Protein AF-A0A7C3MZF1-F1 (afdb_monomer_lite)

Sequence (512 aa):
MEVDPKRCVSCGHCEENCPVGAITLKEEGRKKRPSFSDRCVFCNLCSNICPTHAISAFTQTVEGTVRCEACPVACQIQEGFYGACQRYVNRGGVLQTPTPLRFPDRETLEAMKRRAILSVPLVTGVGAGNTYPDFVPAPVQVREEVEGVDVVTVVTETPLTYSSILLKIDTDQPIGKEGAPVIWKKKQVGHVTTEQYGSKMISLGGINLMKTDANVLLTRLMVRIANKERFFVEVEGGAKLELQVGETPIINGVPAGRMKVACGAAIMGIFGGELKGLADEIIILDSDITGLFSEGHVGRFLGLRPTGIRPPGRFASPGRYFGTPGEGWGGTTVKDPLEAIAQYDRQKIWPGMRVLVLEVTGQQAAMLEADEKGDFHRIPTPKEAEAMRELIASNSEPALTSALYMGGCGGSARAGTTRNPIKLTRAVQRGEIQLTVGGVPAYVLPGGGINFMVDVGKMRWRSFTWVPVPAVVAPIEYTMEHSTFVEMGGHRQALRQLKDLKAQEEAKWKGR

Radius of gyration: 29.68 Å; chains: 1; bounding box: 81×60×81 Å

Structure (mmCIF, N/CA/C/O backbone):
data_AF-A0A7C3MZF1-F1
#
_entry.id   AF-A0A7C3MZF1-F1
#
loop_
_atom_site.group_PDB
_atom_site.id
_atom_site.type_symbol
_atom_site.label_atom_id
_atom_site.label_alt_id
_atom_site.label_comp_id
_atom_site.label_asym_id
_atom_site.label_entity_id
_atom_site.label_seq_id
_atom_site.pdbx_PDB_ins_code
_atom_site.Cartn_x
_atom_site.Cartn_y
_atom_site.Cartn_z
_atom_site.occupancy
_atom_site.B_iso_or_equiv
_atom_site.auth_seq_id
_atom_site.auth_comp_id
_atom_site.auth_asym_id
_atom_site.auth_atom_id
_atom_site.pdbx_PDB_model_num
ATOM 1 N N . MET A 1 1 ? 27.782 -20.381 -20.518 1.00 88.31 1 MET A N 1
ATOM 2 C CA . MET A 1 1 ? 28.040 -18.980 -20.111 1.00 88.31 1 MET A CA 1
ATOM 3 C C . MET A 1 1 ? 29.504 -18.679 -20.377 1.00 88.31 1 MET A C 1
ATOM 5 O O . MET A 1 1 ? 30.318 -19.556 -20.119 1.00 88.31 1 MET A O 1
ATOM 9 N N . GLU A 1 2 ? 29.833 -17.493 -20.885 1.00 91.06 2 GLU A N 1
ATOM 10 C CA . GLU A 1 2 ? 31.220 -17.067 -21.134 1.00 91.06 2 GLU A CA 1
ATOM 11 C C . GLU A 1 2 ? 31.679 -16.091 -20.040 1.00 91.06 2 GLU A C 1
ATOM 13 O O . GLU A 1 2 ? 30.883 -15.272 -19.570 1.00 91.06 2 GLU A O 1
ATOM 18 N N . VAL A 1 3 ? 32.942 -16.200 -19.615 1.00 93.69 3 VAL A N 1
ATOM 19 C CA . VAL A 1 3 ? 33.526 -15.405 -18.525 1.00 93.69 3 VAL A CA 1
ATOM 20 C C . VAL A 1 3 ? 34.804 -14.733 -19.014 1.00 93.69 3 VAL A C 1
ATOM 22 O O . VAL A 1 3 ? 35.728 -15.420 -19.435 1.00 93.69 3 VAL A O 1
ATOM 25 N N . ASP A 1 4 ? 34.894 -13.409 -18.890 1.00 94.62 4 ASP A N 1
ATOM 26 C CA . ASP A 1 4 ? 36.127 -12.651 -19.101 1.00 94.62 4 ASP A CA 1
ATOM 27 C C . ASP A 1 4 ? 37.023 -12.759 -17.846 1.00 94.62 4 ASP A C 1
ATOM 29 O O . ASP A 1 4 ? 36.729 -12.160 -16.795 1.00 94.62 4 ASP A O 1
ATOM 33 N N . PRO A 1 5 ? 38.153 -13.488 -17.921 1.00 90.06 5 PRO A N 1
ATOM 34 C CA . PRO A 1 5 ? 39.022 -13.707 -16.773 1.00 90.06 5 PRO A CA 1
ATOM 35 C C . PRO A 1 5 ? 39.748 -12.434 -16.322 1.00 90.06 5 PRO A C 1
ATOM 37 O O . PRO A 1 5 ? 40.196 -12.382 -15.170 1.00 90.06 5 PRO A O 1
ATOM 40 N N . LYS A 1 6 ? 39.867 -11.409 -17.179 1.00 92.50 6 LYS A N 1
ATOM 41 C CA . LYS A 1 6 ? 40.513 -10.131 -16.845 1.00 92.50 6 LYS A CA 1
ATOM 42 C C . LYS A 1 6 ? 39.594 -9.253 -16.001 1.00 92.50 6 LYS A C 1
ATOM 44 O O . LYS A 1 6 ? 40.069 -8.605 -15.071 1.00 92.50 6 LYS A O 1
ATOM 49 N N . ARG A 1 7 ? 38.286 -9.276 -16.277 1.00 94.62 7 ARG A N 1
ATOM 50 C CA . ARG A 1 7 ? 37.269 -8.520 -15.521 1.00 94.62 7 ARG A CA 1
ATOM 51 C C . ARG A 1 7 ? 36.817 -9.226 -14.247 1.00 94.62 7 ARG A C 1
ATOM 53 O O . ARG A 1 7 ? 36.337 -8.576 -13.319 1.00 94.62 7 ARG A O 1
ATOM 60 N N . CYS A 1 8 ? 36.946 -10.550 -14.171 1.00 95.62 8 CYS A N 1
ATOM 61 C CA . CYS A 1 8 ? 36.514 -11.302 -12.997 1.00 95.62 8 CYS A CA 1
ATOM 62 C C . CYS A 1 8 ? 37.422 -11.047 -11.774 1.00 95.62 8 CYS A C 1
ATOM 64 O O . CYS A 1 8 ? 38.614 -11.384 -11.762 1.00 95.62 8 CYS A O 1
ATOM 66 N N . VAL A 1 9 ? 36.822 -10.517 -10.705 1.00 95.50 9 VAL A N 1
ATOM 67 C CA . VAL A 1 9 ? 37.489 -10.210 -9.424 1.00 95.50 9 VAL A CA 1
ATOM 68 C C . VAL A 1 9 ? 37.289 -11.283 -8.344 1.00 95.50 9 VAL A C 1
ATOM 70 O O . VAL A 1 9 ? 37.701 -11.085 -7.210 1.00 95.50 9 VAL A O 1
ATOM 73 N N . SER A 1 10 ? 36.703 -12.436 -8.687 1.00 95.69 10 SER A N 1
ATOM 74 C CA . SER A 1 10 ? 36.496 -13.570 -7.763 1.00 95.69 10 SER A CA 1
ATOM 75 C C . SER A 1 10 ? 35.601 -13.261 -6.544 1.00 95.69 10 SER A C 1
ATOM 77 O O . SER A 1 10 ? 35.795 -13.845 -5.485 1.00 95.69 10 SER A O 1
ATOM 79 N N . CYS A 1 11 ? 34.624 -12.356 -6.673 1.00 95.81 11 CYS A N 1
ATOM 80 C CA . CYS A 1 11 ? 33.793 -11.892 -5.551 1.00 95.81 11 CYS A CA 1
ATOM 81 C C . CYS A 1 11 ? 32.718 -12.879 -5.057 1.00 95.81 11 CYS A C 1
ATOM 83 O O . CYS A 1 11 ? 32.158 -12.658 -3.994 1.00 95.81 11 CYS A O 1
ATOM 85 N N . GLY A 1 12 ? 32.384 -13.930 -5.815 1.00 95.62 12 GLY A N 1
ATOM 86 C CA . GLY A 1 12 ? 31.395 -14.939 -5.396 1.00 95.62 12 GLY A CA 1
ATOM 87 C C . GLY A 1 12 ? 29.920 -14.593 -5.625 1.00 95.62 12 GLY A C 1
ATOM 88 O O . GLY A 1 12 ? 29.103 -15.505 -5.601 1.00 95.62 12 GLY A O 1
ATOM 89 N N . HIS A 1 13 ? 29.563 -13.352 -5.982 1.00 96.44 13 HIS A N 1
ATOM 90 C CA . HIS A 1 13 ? 28.151 -12.965 -6.178 1.00 96.44 13 HIS A CA 1
ATOM 91 C C . HIS A 1 13 ? 27.378 -13.876 -7.145 1.00 96.44 13 HIS A C 1
ATOM 93 O O . HIS A 1 13 ? 26.213 -14.181 -6.912 1.00 96.44 13 HIS A O 1
ATOM 99 N N . CYS A 1 14 ? 28.012 -14.327 -8.231 1.00 96.81 14 CYS A N 1
ATOM 100 C CA . CYS A 1 14 ? 27.375 -15.227 -9.194 1.00 96.81 14 CYS A CA 1
ATOM 101 C C . CYS A 1 14 ? 27.054 -16.618 -8.623 1.00 96.81 14 CYS A C 1
ATOM 103 O O . CYS A 1 14 ? 26.023 -17.176 -8.983 1.00 96.81 14 CYS A O 1
ATOM 105 N N . GLU A 1 15 ? 27.901 -17.157 -7.747 1.00 97.56 15 GLU A N 1
ATOM 106 C CA . GLU A 1 15 ? 27.692 -18.439 -7.064 1.00 97.56 15 GLU A CA 1
ATOM 107 C C . GLU A 1 15 ? 26.587 -18.305 -6.012 1.00 97.56 15 GLU A C 1
ATOM 109 O O . GLU A 1 15 ? 25.596 -19.028 -6.073 1.00 97.56 15 GLU A O 1
ATOM 114 N N . GLU A 1 16 ? 26.709 -17.308 -5.132 1.00 97.25 16 GLU A N 1
ATOM 115 C CA . GLU A 1 16 ? 25.768 -17.024 -4.041 1.00 97.25 16 GLU A CA 1
ATOM 116 C C . GLU A 1 16 ? 24.328 -16.811 -4.531 1.00 97.25 16 GLU A C 1
ATOM 118 O O . GLU A 1 16 ? 23.377 -17.298 -3.927 1.00 97.25 16 GLU A O 1
ATOM 123 N N . ASN A 1 17 ? 24.160 -16.107 -5.652 1.00 96.69 17 ASN A N 1
ATOM 124 C CA . ASN A 1 17 ? 22.842 -15.735 -6.165 1.00 96.69 17 ASN A CA 1
ATOM 125 C C . ASN A 1 17 ? 22.309 -16.705 -7.230 1.00 96.69 17 ASN A C 1
ATOM 127 O O . ASN A 1 17 ? 21.288 -16.417 -7.855 1.00 96.69 17 ASN A O 1
ATOM 131 N N . CYS A 1 18 ? 22.981 -17.830 -7.505 1.00 96.81 18 CYS A N 1
ATOM 132 C CA . CYS A 1 18 ? 22.503 -18.774 -8.511 1.00 96.81 18 CYS A CA 1
ATOM 133 C C . CYS A 1 18 ? 21.250 -19.517 -8.006 1.00 96.81 18 CYS A C 1
ATOM 135 O O . CYS A 1 18 ? 21.363 -20.382 -7.139 1.00 96.81 18 CYS A O 1
ATOM 137 N N . PRO A 1 19 ? 20.056 -19.288 -8.583 1.00 95.88 19 PRO A N 1
ATOM 138 C CA . PRO A 1 19 ? 18.803 -19.782 -8.004 1.00 95.88 19 PRO A CA 1
ATOM 139 C C . PRO A 1 19 ? 18.610 -21.299 -8.147 1.00 95.88 19 PRO A C 1
ATOM 141 O O . PRO A 1 19 ? 17.735 -21.886 -7.513 1.00 95.88 19 PRO A O 1
ATOM 144 N N . VAL A 1 20 ? 19.412 -21.920 -9.013 1.00 95.88 20 VAL A N 1
ATOM 145 C CA . VAL A 1 20 ? 19.412 -23.357 -9.316 1.00 95.88 20 VAL A CA 1
ATOM 146 C C . VAL A 1 20 ? 20.709 -24.039 -8.861 1.00 95.88 20 VAL A C 1
ATOM 148 O O . VAL A 1 20 ? 20.932 -25.208 -9.171 1.00 95.88 20 VAL A O 1
ATOM 151 N N . GLY A 1 21 ? 21.586 -23.314 -8.151 1.00 95.50 21 GLY A N 1
ATOM 152 C CA . GLY A 1 21 ? 22.860 -23.847 -7.658 1.00 95.50 21 GLY A CA 1
ATOM 153 C C . GLY A 1 21 ? 23.770 -24.383 -8.768 1.00 95.50 21 GLY A C 1
ATOM 154 O O . GLY A 1 21 ? 24.436 -25.397 -8.587 1.00 95.50 21 GLY A O 1
ATOM 155 N N . ALA A 1 22 ? 23.752 -23.749 -9.943 1.00 96.38 22 ALA A N 1
ATOM 156 C CA . ALA A 1 22 ? 24.490 -24.194 -11.124 1.00 96.38 22 ALA A CA 1
ATOM 157 C C . ALA A 1 22 ? 25.911 -23.625 -11.231 1.00 96.38 22 ALA A C 1
ATOM 159 O O . ALA A 1 22 ? 26.591 -23.881 -12.219 1.00 96.38 22 ALA A O 1
ATOM 160 N N . ILE A 1 23 ? 26.348 -22.797 -10.282 1.00 97.31 23 ILE A N 1
ATOM 161 C CA . ILE A 1 23 ? 27.631 -22.093 -10.350 1.00 97.31 23 ILE A CA 1
ATOM 162 C C . ILE A 1 23 ? 28.481 -22.521 -9.160 1.00 97.31 23 ILE A C 1
ATOM 164 O O . ILE A 1 23 ? 27.990 -22.544 -8.037 1.00 97.31 23 ILE A O 1
ATOM 168 N N . THR A 1 24 ? 29.751 -22.836 -9.411 1.00 96.88 24 THR A N 1
ATOM 169 C CA . THR A 1 24 ? 30.749 -23.086 -8.366 1.00 96.88 24 THR A CA 1
ATOM 170 C C . THR A 1 24 ? 32.049 -22.361 -8.685 1.00 96.88 24 THR A C 1
ATOM 172 O O . THR A 1 24 ? 32.509 -22.394 -9.828 1.00 96.88 24 THR A O 1
ATOM 175 N N . LEU A 1 25 ? 32.676 -21.722 -7.699 1.00 95.94 25 LEU A N 1
ATOM 176 C CA . LEU A 1 25 ? 33.988 -21.096 -7.865 1.00 95.94 25 LEU A CA 1
ATOM 177 C C . LEU A 1 25 ? 35.124 -22.134 -7.809 1.00 95.94 25 LEU A C 1
ATOM 179 O O . LEU A 1 25 ? 35.462 -22.644 -6.742 1.00 95.94 25 LEU A O 1
ATOM 183 N N . LYS A 1 26 ? 35.761 -22.409 -8.953 1.00 93.75 26 LYS A N 1
ATOM 184 C CA . LYS A 1 26 ? 36.919 -23.315 -9.066 1.00 93.75 26 LYS A CA 1
ATOM 185 C C . LYS A 1 26 ? 38.234 -22.549 -9.129 1.00 93.75 26 LYS A C 1
ATOM 187 O O . LYS A 1 26 ? 38.267 -21.402 -9.570 1.00 93.75 26 LYS A O 1
ATOM 192 N N . GLU A 1 27 ? 39.315 -23.169 -8.671 1.00 92.31 27 GLU A N 1
ATOM 193 C CA . GLU A 1 27 ? 40.652 -22.577 -8.743 1.00 92.31 27 GLU A CA 1
ATOM 194 C C . GLU A 1 27 ? 41.163 -22.531 -10.186 1.00 92.31 27 GLU A C 1
ATOM 196 O O . GLU A 1 27 ? 41.092 -23.514 -10.920 1.00 92.31 27 GLU A O 1
ATOM 201 N N . GLU A 1 28 ? 41.689 -21.374 -10.580 1.00 86.75 28 GLU A N 1
ATOM 202 C CA . GLU A 1 28 ? 42.337 -21.138 -11.865 1.00 86.75 28 GLU A CA 1
ATOM 203 C C . GLU A 1 28 ? 43.568 -20.248 -11.621 1.00 86.75 28 GLU A C 1
ATOM 205 O O . GLU A 1 28 ? 43.497 -19.016 -11.515 1.00 86.75 28 GLU A O 1
ATOM 210 N N . GLY A 1 29 ? 44.722 -20.890 -11.421 1.00 85.31 29 GLY A N 1
ATOM 211 C CA . GLY A 1 29 ? 45.942 -20.217 -10.976 1.00 85.31 29 GLY A CA 1
ATOM 212 C C . GLY A 1 29 ? 45.794 -19.634 -9.565 1.00 85.31 29 GLY A C 1
ATOM 213 O O . GLY A 1 29 ? 45.469 -20.345 -8.624 1.00 85.31 29 GLY A O 1
ATOM 214 N N . ARG A 1 30 ? 46.040 -18.325 -9.399 1.00 83.56 30 ARG A N 1
ATOM 215 C CA . ARG A 1 30 ? 45.931 -17.624 -8.097 1.00 83.56 30 ARG A CA 1
ATOM 216 C C . ARG A 1 30 ? 44.531 -17.082 -7.791 1.00 83.56 30 ARG A C 1
ATOM 218 O O . ARG A 1 30 ? 44.343 -16.419 -6.774 1.00 83.56 30 ARG A O 1
ATOM 225 N N . LYS A 1 31 ? 43.567 -17.260 -8.695 1.00 89.31 31 LYS A N 1
ATOM 226 C CA . LYS A 1 31 ? 42.215 -16.708 -8.562 1.00 89.31 31 LYS A CA 1
ATOM 227 C C . LYS A 1 31 ? 41.181 -17.825 -8.662 1.00 89.31 31 LYS A C 1
ATOM 229 O O . LYS A 1 31 ? 41.453 -18.881 -9.217 1.00 89.31 31 LYS A O 1
ATOM 234 N N . LYS A 1 32 ? 39.981 -17.571 -8.140 1.00 92.88 32 LYS A N 1
ATOM 235 C CA . LYS A 1 32 ? 38.828 -18.454 -8.333 1.00 92.88 32 LYS A CA 1
ATOM 236 C C . LYS A 1 32 ? 37.948 -17.937 -9.463 1.00 92.88 32 LYS A C 1
ATOM 238 O O . LYS A 1 32 ? 37.809 -16.722 -9.646 1.00 92.88 32 LYS A O 1
ATOM 243 N N . ARG A 1 33 ? 37.375 -18.846 -10.242 1.00 94.00 33 ARG A N 1
ATOM 244 C CA . ARG A 1 33 ? 36.596 -18.535 -11.441 1.00 94.00 33 ARG A CA 1
ATOM 245 C C . ARG A 1 33 ? 35.295 -19.335 -11.456 1.00 94.00 33 ARG A C 1
ATOM 247 O O . ARG A 1 33 ? 35.291 -20.491 -11.031 1.00 94.00 33 ARG A O 1
ATOM 254 N N . PRO A 1 34 ? 34.177 -18.723 -11.881 1.00 95.94 34 PRO A N 1
ATOM 255 C CA . PRO A 1 34 ? 32.896 -19.410 -11.903 1.00 95.94 34 PRO A CA 1
ATOM 256 C C . PRO A 1 34 ? 32.886 -20.501 -12.972 1.00 95.94 34 PRO A C 1
ATOM 258 O O . PRO A 1 34 ? 33.135 -20.250 -14.148 1.00 95.94 34 PRO A O 1
ATOM 261 N N . SER A 1 35 ? 32.564 -21.713 -12.539 1.00 95.00 35 SER A N 1
ATOM 262 C CA . SER A 1 35 ? 32.305 -22.887 -13.362 1.00 95.00 35 SER A CA 1
ATOM 263 C C . SER A 1 35 ? 30.804 -23.161 -13.346 1.00 95.00 35 SER A C 1
ATOM 265 O O . SER A 1 35 ? 30.186 -23.113 -12.284 1.00 95.00 35 SER A O 1
ATOM 267 N N . PHE A 1 36 ? 30.220 -23.421 -14.515 1.00 95.00 36 PHE A N 1
ATOM 268 C CA . PHE A 1 36 ? 28.781 -23.628 -14.684 1.00 95.00 36 PHE A CA 1
ATOM 269 C C . PHE A 1 36 ? 28.497 -25.112 -14.918 1.00 95.00 36 PHE A C 1
ATOM 271 O O . PHE A 1 36 ? 29.118 -25.713 -15.794 1.00 95.00 36 PHE A O 1
ATOM 278 N N . SER A 1 37 ? 27.577 -25.693 -14.153 1.00 94.44 37 SER A N 1
ATOM 279 C CA . SER A 1 37 ? 27.090 -27.057 -14.365 1.00 94.44 37 SER A CA 1
ATOM 280 C C . SER A 1 37 ? 25.941 -27.107 -15.376 1.00 94.44 37 SER A C 1
ATOM 282 O O . SER A 1 37 ? 25.423 -26.081 -15.830 1.00 94.44 37 SER A O 1
ATOM 284 N N . ASP A 1 38 ? 25.532 -28.329 -15.707 1.00 90.44 38 ASP A N 1
ATOM 285 C CA . ASP A 1 38 ? 24.358 -28.644 -16.521 1.00 90.44 38 ASP A CA 1
ATOM 286 C C . ASP A 1 38 ? 23.055 -28.074 -15.944 1.00 90.44 38 ASP A C 1
ATOM 288 O O . ASP A 1 38 ? 22.200 -27.647 -16.706 1.00 90.44 38 ASP A O 1
ATOM 292 N N . ARG A 1 39 ? 22.948 -27.916 -14.620 1.00 92.31 39 ARG A N 1
ATOM 293 C CA . ARG A 1 39 ? 21.780 -27.318 -13.944 1.00 92.31 39 ARG A CA 1
ATOM 294 C C . ARG A 1 39 ? 21.460 -25.881 -14.370 1.00 92.31 39 ARG A C 1
ATOM 296 O O . ARG A 1 39 ? 20.436 -25.333 -13.963 1.00 92.31 39 ARG A O 1
ATOM 303 N N . CYS A 1 40 ? 22.353 -25.219 -15.106 1.00 95.12 40 CYS A N 1
ATOM 304 C CA . CYS A 1 40 ? 22.154 -23.852 -15.559 1.00 95.12 40 CYS A CA 1
ATOM 305 C C . CYS A 1 40 ? 20.931 -23.757 -16.479 1.00 95.12 40 CYS A C 1
ATOM 307 O O . CYS A 1 40 ? 20.884 -24.371 -17.538 1.00 95.12 40 CYS A O 1
ATOM 309 N N . VAL A 1 41 ? 19.976 -22.902 -16.110 1.00 95.88 41 VAL A N 1
ATOM 310 C CA . VAL A 1 41 ? 18.765 -22.638 -16.910 1.00 95.88 41 VAL A CA 1
ATOM 311 C C . VAL A 1 41 ? 18.850 -21.366 -17.755 1.00 95.88 41 VAL A C 1
ATOM 313 O O . VAL A 1 41 ? 17.834 -20.810 -18.175 1.00 95.88 41 VAL A O 1
ATOM 316 N N . PHE A 1 42 ? 20.069 -20.856 -17.949 1.00 94.81 42 PHE A N 1
ATOM 317 C CA . PHE A 1 42 ? 20.378 -19.718 -18.822 1.00 94.81 42 PHE A CA 1
ATOM 318 C C . PHE A 1 42 ? 19.536 -18.457 -18.541 1.00 94.81 42 PHE A C 1
ATOM 320 O O . PHE A 1 42 ? 19.173 -17.714 -19.446 1.00 94.81 42 PHE A O 1
ATOM 327 N N . CYS A 1 43 ? 19.235 -18.189 -17.266 1.00 94.06 43 CYS A N 1
ATOM 328 C CA . CYS A 1 43 ? 18.413 -17.048 -16.844 1.00 94.06 43 CYS A CA 1
ATOM 329 C C . CYS A 1 43 ? 19.137 -15.690 -16.873 1.00 94.06 43 CYS A C 1
ATOM 331 O O . CYS A 1 43 ? 18.531 -14.668 -16.562 1.00 94.06 43 CYS A O 1
ATOM 333 N N . ASN A 1 44 ? 20.439 -15.672 -17.182 1.00 93.94 44 ASN A N 1
ATOM 334 C CA . ASN A 1 44 ? 21.301 -14.485 -17.239 1.00 93.94 44 ASN A CA 1
ATOM 335 C C . ASN A 1 44 ? 21.421 -13.650 -15.951 1.00 93.94 44 ASN A C 1
ATOM 337 O O . ASN A 1 44 ? 22.081 -12.612 -15.967 1.00 93.94 44 ASN A O 1
ATOM 341 N N . LEU A 1 45 ? 20.898 -14.119 -14.812 1.00 93.75 45 LEU A N 1
ATOM 342 C CA . LEU A 1 45 ? 21.029 -13.409 -13.535 1.00 93.75 45 LEU A CA 1
ATOM 343 C C . LEU A 1 45 ? 22.497 -13.144 -13.175 1.00 93.75 45 LEU A C 1
ATOM 345 O O . LEU A 1 45 ? 22.844 -12.026 -12.813 1.00 93.75 45 LEU A O 1
ATOM 349 N N . CYS A 1 46 ? 23.370 -14.142 -13.340 1.00 95.12 46 CYS A N 1
ATOM 350 C CA . CYS A 1 46 ? 24.799 -14.015 -13.051 1.00 95.12 46 CYS A CA 1
ATOM 351 C C . CYS A 1 46 ? 25.507 -12.954 -13.911 1.00 95.12 46 CYS A C 1
ATOM 353 O O . CYS A 1 46 ? 26.447 -12.329 -13.428 1.00 95.12 46 CYS A O 1
ATOM 355 N N . SER A 1 47 ? 25.051 -12.725 -15.148 1.00 94.12 47 SER A N 1
ATOM 356 C CA . SER A 1 47 ? 25.544 -11.640 -16.005 1.00 94.12 47 SER A CA 1
ATOM 357 C C . SER A 1 47 ? 25.079 -10.279 -15.483 1.00 94.12 47 SER A C 1
ATOM 359 O O . SER A 1 47 ? 25.893 -9.368 -15.335 1.00 94.12 47 SER A O 1
ATOM 361 N N . ASN A 1 48 ? 23.802 -10.174 -15.104 1.00 90.00 48 ASN A N 1
ATOM 362 C CA . ASN A 1 48 ? 23.189 -8.924 -14.650 1.00 90.00 48 ASN A CA 1
ATOM 363 C C . ASN A 1 48 ? 23.731 -8.428 -13.302 1.00 90.00 48 ASN A C 1
ATOM 365 O O . ASN A 1 48 ? 23.900 -7.227 -13.120 1.00 90.00 48 ASN A O 1
ATOM 369 N N . ILE A 1 49 ? 24.002 -9.331 -12.356 1.00 93.19 49 ILE A N 1
ATOM 370 C CA . ILE A 1 49 ? 24.487 -8.957 -11.014 1.00 93.19 49 ILE A CA 1
ATOM 371 C C . ILE A 1 49 ? 26.007 -8.799 -10.941 1.00 93.19 49 ILE A C 1
ATOM 373 O O . ILE A 1 49 ? 26.527 -8.398 -9.903 1.00 93.19 49 ILE A O 1
ATOM 377 N N . CYS A 1 50 ? 26.746 -9.185 -11.986 1.00 94.62 50 CYS A N 1
ATOM 378 C CA . CYS A 1 50 ? 28.201 -9.132 -11.954 1.00 94.62 50 CYS A CA 1
ATOM 379 C C . CYS A 1 50 ? 28.661 -7.664 -11.924 1.00 94.62 50 CYS A C 1
ATOM 381 O O . CYS A 1 50 ? 28.510 -6.976 -12.936 1.00 94.62 50 CYS A O 1
ATOM 383 N N . PRO A 1 51 ? 29.282 -7.181 -10.830 1.00 94.31 51 PRO A N 1
ATOM 384 C CA . PRO A 1 51 ? 29.606 -5.760 -10.680 1.00 94.31 51 PRO A CA 1
ATOM 385 C C . PRO A 1 51 ? 30.672 -5.281 -11.673 1.00 94.31 51 PRO A C 1
ATOM 387 O O . PRO A 1 51 ? 30.789 -4.090 -11.933 1.00 94.31 51 PRO A O 1
ATOM 390 N N . THR A 1 52 ? 31.457 -6.206 -12.231 1.00 95.38 52 THR A N 1
ATOM 391 C CA . THR A 1 52 ? 32.494 -5.916 -13.229 1.00 95.38 52 THR A CA 1
ATOM 392 C C . THR A 1 52 ? 32.104 -6.348 -14.641 1.00 95.38 52 THR A C 1
ATOM 394 O O . THR A 1 52 ? 32.947 -6.315 -15.538 1.00 95.38 52 THR A O 1
ATOM 397 N N . HIS A 1 53 ? 30.850 -6.778 -14.850 1.00 93.81 53 HIS A N 1
ATOM 398 C CA . HIS A 1 53 ? 30.345 -7.283 -16.132 1.00 93.81 53 HIS A CA 1
ATOM 399 C C . HIS A 1 53 ? 31.282 -8.320 -16.776 1.00 93.81 53 HIS A C 1
ATOM 401 O O . HIS A 1 53 ? 31.563 -8.281 -17.974 1.00 93.81 53 HIS A O 1
ATOM 407 N N . ALA A 1 54 ? 31.814 -9.226 -15.952 1.00 96.00 54 ALA A N 1
ATOM 408 C CA . ALA A 1 54 ? 32.741 -10.268 -16.379 1.00 96.00 54 ALA A CA 1
ATOM 409 C C . ALA A 1 54 ? 32.040 -11.491 -16.986 1.00 96.00 54 ALA A C 1
ATOM 411 O O . ALA A 1 54 ? 32.716 -12.338 -17.551 1.00 96.00 54 ALA A O 1
ATOM 412 N N . ILE A 1 55 ? 30.718 -11.627 -16.842 1.00 95.19 55 ILE A N 1
ATOM 413 C CA . ILE A 1 55 ? 29.945 -12.755 -17.377 1.00 95.19 55 ILE A CA 1
ATOM 414 C C . ILE A 1 55 ? 29.053 -12.237 -18.504 1.00 95.19 55 ILE A C 1
ATOM 416 O O . ILE A 1 55 ? 28.230 -11.348 -18.272 1.00 95.19 55 ILE A O 1
ATOM 420 N N . SER A 1 56 ? 29.184 -12.810 -19.698 1.00 92.00 56 SER A N 1
ATOM 421 C CA . SER A 1 56 ? 28.376 -12.440 -20.864 1.00 92.00 56 SER A CA 1
ATOM 422 C C . SER A 1 56 ? 26.969 -13.032 -20.779 1.00 92.00 56 SER A C 1
ATOM 424 O O . SER A 1 56 ? 26.790 -14.180 -20.361 1.00 92.00 56 SER A O 1
ATOM 426 N N . ALA A 1 57 ? 25.964 -12.265 -21.205 1.00 87.94 57 ALA A N 1
ATOM 427 C CA . ALA A 1 57 ? 24.600 -12.764 -21.335 1.00 87.94 57 ALA A CA 1
ATOM 428 C C . ALA A 1 57 ? 24.519 -13.821 -22.447 1.00 87.94 57 ALA A C 1
ATOM 430 O O . ALA A 1 57 ? 25.095 -13.664 -23.522 1.00 87.94 57 ALA A O 1
ATOM 431 N N . PHE A 1 58 ? 23.785 -14.897 -22.190 1.00 86.56 58 PHE A N 1
ATOM 432 C CA . PHE A 1 58 ? 23.571 -15.993 -23.121 1.00 86.56 58 PHE A CA 1
ATOM 433 C C . PHE A 1 58 ? 22.244 -15.825 -23.865 1.00 86.56 58 PHE A C 1
ATOM 435 O O . PHE A 1 58 ? 21.199 -15.617 -23.246 1.00 86.56 58 PHE A O 1
ATOM 442 N N . THR A 1 59 ? 22.291 -15.919 -25.193 1.00 82.62 59 THR A N 1
ATOM 443 C CA . THR A 1 59 ? 21.148 -15.659 -26.088 1.00 82.62 59 THR A CA 1
ATOM 444 C C . THR A 1 59 ? 20.830 -16.815 -27.034 1.00 82.62 59 THR A C 1
ATOM 446 O O . THR A 1 59 ? 19.813 -16.773 -27.723 1.00 82.62 59 THR A O 1
ATOM 449 N N . GLN A 1 60 ? 21.678 -17.843 -27.080 1.00 86.56 60 GLN A N 1
ATOM 450 C CA . GLN A 1 60 ? 21.503 -18.990 -27.971 1.00 86.56 60 GLN A CA 1
ATOM 451 C C . GLN A 1 60 ? 20.449 -19.957 -27.421 1.00 86.56 60 GLN A C 1
ATOM 453 O O . GLN A 1 60 ? 20.163 -19.951 -26.225 1.00 86.56 60 GLN A O 1
ATOM 458 N N . THR A 1 61 ? 19.868 -20.785 -28.290 1.00 88.00 61 THR A N 1
ATOM 459 C CA . THR A 1 61 ? 18.958 -21.860 -27.868 1.00 88.00 61 THR A CA 1
ATOM 460 C C . THR A 1 61 ? 19.761 -23.125 -27.589 1.00 88.00 61 THR A C 1
ATOM 462 O O . THR A 1 61 ? 20.638 -23.473 -28.376 1.00 88.00 61 THR A O 1
ATOM 465 N N . VAL A 1 62 ? 19.474 -23.800 -26.479 1.00 90.62 62 VAL A N 1
ATOM 466 C CA . VAL A 1 62 ? 20.125 -25.048 -26.077 1.00 90.62 62 VAL A CA 1
ATOM 467 C C . VAL A 1 62 ? 19.203 -26.213 -26.396 1.00 90.62 62 VAL A C 1
ATOM 469 O O . VAL A 1 62 ? 18.058 -26.260 -25.940 1.00 90.62 62 VAL A O 1
ATOM 472 N N . GLU A 1 63 ? 19.707 -27.153 -27.186 1.00 89.94 63 GLU A N 1
ATOM 473 C CA . GLU A 1 63 ? 18.982 -28.365 -27.559 1.00 89.94 63 GLU A CA 1
ATOM 474 C C . GLU A 1 63 ? 18.582 -29.181 -26.317 1.00 89.94 63 GLU A C 1
ATOM 476 O O . GLU A 1 63 ? 19.299 -29.215 -25.317 1.00 89.94 63 GLU A O 1
ATOM 481 N N . GLY A 1 64 ? 17.397 -29.797 -26.350 1.00 87.81 64 GLY A N 1
ATOM 482 C CA . GLY A 1 64 ? 16.857 -30.568 -25.223 1.00 87.81 64 GLY A CA 1
ATOM 483 C C . GLY A 1 64 ? 16.313 -29.728 -24.059 1.00 87.81 64 GLY A C 1
ATOM 484 O O . GLY A 1 64 ? 15.869 -30.287 -23.055 1.00 87.81 64 GLY A O 1
ATOM 485 N N . THR A 1 65 ? 16.313 -28.396 -24.173 1.00 93.88 65 THR A N 1
ATOM 486 C CA . THR A 1 65 ? 15.686 -27.506 -23.187 1.00 93.88 65 THR A CA 1
ATOM 487 C C . THR A 1 65 ? 14.326 -27.005 -23.652 1.00 93.88 65 THR A C 1
ATOM 489 O O . THR A 1 65 ? 14.074 -26.843 -24.844 1.00 93.88 65 THR A O 1
ATOM 492 N N . VAL A 1 66 ? 13.453 -26.702 -22.693 1.00 94.88 66 VAL A N 1
ATOM 493 C CA . VAL A 1 66 ? 12.198 -25.995 -22.949 1.00 94.88 66 VAL A CA 1
ATOM 494 C C . VAL A 1 66 ? 12.365 -24.541 -22.547 1.00 94.88 66 VAL A C 1
ATOM 496 O O . VAL A 1 66 ? 12.692 -24.226 -21.397 1.00 94.88 66 VAL A O 1
ATOM 499 N N . ARG A 1 67 ? 12.123 -23.634 -23.493 1.00 93.06 67 ARG A N 1
ATOM 500 C CA . ARG A 1 67 ? 12.105 -22.200 -23.218 1.00 93.06 67 ARG A CA 1
ATOM 501 C C . ARG A 1 67 ? 10.813 -21.833 -22.490 1.00 93.06 67 ARG A C 1
ATOM 503 O O . ARG A 1 67 ? 9.717 -22.031 -22.993 1.00 93.06 67 ARG A O 1
ATOM 510 N N . CYS A 1 68 ? 10.951 -21.289 -21.290 1.00 91.94 68 CYS A N 1
ATOM 511 C CA . CYS A 1 68 ? 9.841 -20.847 -20.463 1.00 91.94 68 CYS A CA 1
ATOM 512 C C . CYS A 1 68 ? 9.277 -19.522 -20.968 1.00 91.94 68 CYS A C 1
ATOM 514 O O . CYS A 1 68 ? 10.003 -18.542 -21.084 1.00 91.94 68 CYS A O 1
ATOM 516 N N . GLU A 1 69 ? 7.969 -19.469 -21.187 1.00 88.75 69 GLU A N 1
ATOM 517 C CA . GLU A 1 69 ? 7.268 -18.259 -21.627 1.00 88.75 69 GLU A CA 1
ATOM 518 C C . GLU A 1 69 ? 6.486 -17.595 -20.488 1.00 88.75 69 GLU A C 1
ATOM 520 O O . GLU A 1 69 ? 5.681 -16.711 -20.711 1.00 88.75 69 GLU A O 1
ATOM 525 N N . ALA A 1 70 ? 6.719 -17.981 -19.232 1.00 89.56 70 ALA A N 1
ATOM 526 C CA . ALA A 1 70 ? 5.961 -17.433 -18.107 1.00 89.56 70 ALA A CA 1
ATOM 527 C C . ALA A 1 70 ? 6.439 -16.044 -17.631 1.00 89.56 70 ALA A C 1
ATOM 529 O O . ALA A 1 70 ? 5.819 -15.461 -16.737 1.00 89.56 70 ALA A O 1
ATOM 530 N N . CYS A 1 71 ? 7.588 -15.548 -18.112 1.00 88.69 71 CYS A N 1
ATOM 531 C CA . CYS A 1 71 ? 8.111 -14.218 -17.776 1.00 88.69 71 CYS A CA 1
ATOM 532 C C . CYS A 1 71 ? 9.209 -13.737 -18.759 1.00 88.69 71 CYS A C 1
ATOM 534 O O . CYS A 1 71 ? 9.761 -14.547 -19.509 1.00 88.69 71 CYS A O 1
ATOM 536 N N . PRO A 1 72 ? 9.621 -12.448 -18.709 1.00 84.12 72 PRO A N 1
ATOM 537 C CA . PRO A 1 72 ? 10.630 -11.877 -19.617 1.00 84.12 72 PRO A CA 1
ATOM 538 C C . PRO A 1 72 ? 12.034 -12.494 -19.552 1.00 84.12 72 PRO A C 1
ATOM 540 O O . PRO A 1 72 ? 12.824 -12.302 -20.475 1.00 84.12 72 PRO A O 1
ATOM 543 N N . VAL A 1 73 ? 12.362 -13.224 -18.479 1.00 88.75 73 VAL A N 1
ATOM 544 C CA . VAL A 1 73 ? 13.664 -13.899 -18.330 1.00 88.75 73 VAL A CA 1
ATOM 545 C C . VAL A 1 73 ? 13.828 -15.011 -19.365 1.00 88.75 73 VAL A C 1
ATOM 547 O O . VAL A 1 73 ? 14.938 -15.254 -19.825 1.00 88.75 73 VAL A O 1
ATOM 550 N N . ALA A 1 74 ? 12.725 -15.673 -19.726 1.00 88.94 74 ALA A N 1
ATOM 551 C CA . ALA A 1 74 ? 12.683 -16.755 -20.700 1.00 88.94 74 ALA A CA 1
ATOM 552 C C . ALA A 1 74 ? 13.744 -17.854 -20.481 1.00 88.94 74 ALA A C 1
ATOM 554 O O . ALA A 1 74 ? 14.515 -18.175 -21.386 1.00 88.94 74 ALA A O 1
ATOM 555 N N . CYS A 1 75 ? 13.785 -18.410 -19.260 1.00 93.69 75 CYS A N 1
ATOM 556 C CA . CYS A 1 75 ? 14.711 -19.487 -18.884 1.00 93.69 75 CYS A CA 1
ATOM 557 C C . CYS A 1 75 ? 14.630 -20.661 -19.864 1.00 93.69 75 CYS A C 1
ATOM 559 O O . CYS A 1 75 ? 13.544 -21.004 -20.321 1.00 93.69 75 CYS A O 1
ATOM 561 N N . GLN A 1 76 ? 15.754 -21.323 -20.101 1.00 95.25 76 GLN A N 1
ATOM 562 C CA . GLN A 1 76 ? 15.833 -22.548 -20.892 1.00 95.25 76 GLN A CA 1
ATOM 563 C C . GLN A 1 76 ? 16.040 -23.724 -19.942 1.00 95.25 76 GLN A C 1
ATOM 565 O O . GLN A 1 76 ? 17.099 -23.858 -19.337 1.00 95.25 76 GLN A O 1
ATOM 570 N N . ILE A 1 77 ? 14.989 -24.513 -19.735 1.00 95.81 77 ILE A N 1
ATOM 571 C CA . ILE A 1 77 ? 14.888 -25.474 -18.635 1.00 95.81 77 ILE A CA 1
ATOM 572 C C . ILE A 1 77 ? 15.097 -26.889 -19.177 1.00 95.81 77 ILE A C 1
ATOM 574 O O . ILE A 1 77 ? 14.333 -27.358 -20.019 1.00 95.81 77 ILE A O 1
ATOM 578 N N . GLN A 1 78 ? 16.132 -27.570 -18.692 1.00 95.00 78 GLN A N 1
ATOM 579 C CA . GLN A 1 78 ? 16.423 -28.967 -19.031 1.00 95.00 78 GLN A CA 1
ATOM 580 C C . GLN A 1 78 ? 15.428 -29.935 -18.382 1.00 95.00 78 GLN A C 1
ATOM 582 O O . GLN A 1 78 ? 14.838 -29.618 -17.349 1.00 95.00 78 GLN A O 1
ATOM 587 N N . GLU A 1 79 ? 15.270 -31.118 -18.976 1.00 94.88 79 GLU A N 1
ATOM 588 C CA . GLU A 1 79 ? 14.428 -32.198 -18.448 1.00 94.88 79 GLU A CA 1
ATOM 589 C C . GLU A 1 79 ? 14.757 -32.512 -16.978 1.00 94.88 79 GLU A C 1
ATOM 591 O O . GLU A 1 79 ? 15.919 -32.655 -16.602 1.00 94.88 79 GLU A O 1
ATOM 596 N N . GLY A 1 80 ? 13.730 -32.592 -16.131 1.00 93.19 80 GLY A N 1
ATOM 597 C CA . GLY A 1 80 ? 13.862 -32.854 -14.696 1.00 93.19 80 GLY A CA 1
ATOM 598 C C . GLY A 1 80 ? 14.300 -31.654 -13.845 1.00 93.19 80 GLY A C 1
ATOM 599 O O . GLY A 1 80 ? 14.237 -31.734 -12.616 1.00 93.19 80 GLY A O 1
ATOM 600 N N . PHE A 1 81 ? 14.693 -30.530 -14.453 1.00 94.50 81 PHE A N 1
ATOM 601 C CA . PHE A 1 81 ? 15.148 -29.339 -13.735 1.00 94.50 81 PHE A CA 1
ATOM 602 C C . PHE A 1 81 ? 14.062 -28.277 -13.576 1.00 94.50 81 PHE A C 1
ATOM 604 O O . PHE A 1 81 ? 13.089 -28.195 -14.327 1.00 94.50 81 PHE A O 1
ATOM 611 N N . TYR A 1 82 ? 14.263 -27.431 -12.568 1.00 95.25 82 TYR A N 1
ATOM 612 C CA . TYR A 1 82 ? 13.409 -26.292 -12.270 1.00 95.25 82 TYR A CA 1
ATOM 613 C C . TYR A 1 82 ? 13.941 -25.040 -12.956 1.00 95.25 82 TYR A C 1
ATOM 615 O O . TYR A 1 82 ? 15.145 -24.797 -12.981 1.00 95.25 82 TYR A O 1
ATOM 623 N N . GLY A 1 83 ? 13.039 -24.194 -13.449 1.00 95.31 83 GLY A N 1
ATOM 624 C CA . GLY A 1 83 ? 13.399 -22.843 -13.864 1.00 95.31 83 GLY A CA 1
ATOM 625 C C . GLY A 1 83 ? 13.913 -22.003 -12.694 1.00 95.31 83 GLY A C 1
ATOM 626 O O . GLY A 1 83 ? 13.696 -22.329 -11.529 1.00 95.31 83 GLY A O 1
ATOM 627 N N . ALA A 1 84 ? 14.523 -20.855 -12.996 1.00 95.44 84 ALA A N 1
ATOM 628 C CA . ALA A 1 84 ? 15.143 -19.992 -11.986 1.00 95.44 84 ALA A CA 1
ATOM 629 C C . ALA A 1 84 ? 14.181 -19.538 -10.870 1.00 95.44 84 ALA A C 1
ATOM 631 O O . ALA A 1 84 ? 14.604 -19.310 -9.747 1.00 95.44 84 ALA A O 1
ATOM 632 N N . CYS A 1 85 ? 12.881 -19.421 -11.155 1.00 94.38 85 CYS A N 1
ATOM 633 C CA . CYS A 1 85 ? 11.874 -19.052 -10.154 1.00 94.38 85 CYS A CA 1
ATOM 634 C C . CYS A 1 85 ? 11.315 -20.240 -9.355 1.00 94.38 85 CYS A C 1
ATOM 636 O O . CYS A 1 85 ? 10.429 -20.038 -8.533 1.00 94.38 85 CYS A O 1
ATOM 638 N N . GLN A 1 86 ? 11.743 -21.470 -9.659 1.00 93.94 86 GLN A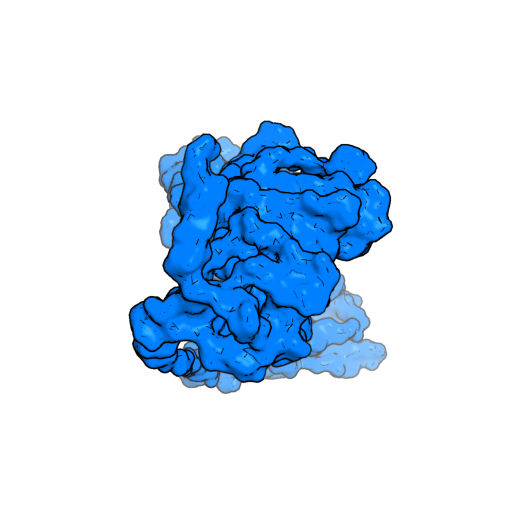 N 1
ATOM 639 C CA . GLN A 1 86 ? 11.262 -22.730 -9.075 1.00 93.94 86 GLN A CA 1
ATOM 640 C C . GLN A 1 86 ? 9.753 -23.010 -9.245 1.00 93.94 86 GLN A C 1
ATOM 642 O O . GLN A 1 86 ? 9.256 -24.036 -8.792 1.00 93.94 86 GLN A O 1
ATOM 647 N N . ARG A 1 87 ? 9.015 -22.147 -9.960 1.00 94.88 87 ARG A N 1
ATOM 648 C CA . ARG A 1 87 ? 7.574 -22.316 -10.233 1.00 94.88 87 ARG A CA 1
ATOM 649 C C . ARG A 1 87 ? 7.266 -23.348 -11.312 1.00 94.88 87 ARG A C 1
ATOM 651 O O . ARG A 1 87 ? 6.137 -23.817 -11.379 1.00 94.88 87 ARG A O 1
ATOM 658 N N . TYR A 1 88 ? 8.243 -23.662 -12.157 1.00 95.88 88 TYR A N 1
ATOM 659 C CA . TYR A 1 88 ? 8.080 -24.569 -13.287 1.00 95.88 88 TYR A CA 1
ATOM 660 C C . TYR A 1 88 ? 9.208 -25.585 -13.307 1.00 95.88 88 TYR A C 1
ATOM 662 O O . TYR A 1 88 ? 10.370 -25.217 -13.123 1.00 95.88 88 TYR A O 1
ATOM 670 N N . VAL A 1 89 ? 8.850 -26.834 -13.570 1.00 95.94 89 VAL A N 1
ATOM 671 C CA . VAL A 1 89 ? 9.763 -27.944 -13.839 1.00 95.94 89 VAL A CA 1
ATOM 672 C C . VAL A 1 89 ? 9.495 -28.450 -15.251 1.00 95.94 89 VAL A C 1
ATOM 674 O O . VAL A 1 89 ? 8.336 -28.530 -15.660 1.00 95.94 89 VAL A O 1
ATOM 677 N N . ASN A 1 90 ? 10.547 -28.754 -16.007 1.00 96.06 90 ASN A N 1
ATOM 678 C CA . ASN A 1 90 ? 10.395 -29.423 -17.296 1.00 96.06 90 ASN A CA 1
ATOM 679 C C . ASN A 1 90 ? 10.244 -30.933 -17.066 1.00 96.06 90 ASN A C 1
ATOM 681 O O . ASN A 1 90 ? 11.112 -31.546 -16.443 1.00 96.06 90 ASN A O 1
ATOM 685 N N . ARG A 1 91 ? 9.128 -31.510 -17.517 1.00 95.62 91 ARG A N 1
ATOM 686 C CA . ARG A 1 91 ? 8.853 -32.950 -17.465 1.00 95.62 91 ARG A CA 1
ATOM 687 C C . ARG A 1 91 ? 8.298 -33.412 -18.802 1.00 95.62 91 ARG A C 1
ATOM 689 O O . ARG A 1 91 ? 7.225 -32.965 -19.207 1.00 95.62 91 ARG A O 1
ATOM 696 N N . GLY A 1 92 ? 9.009 -34.315 -19.463 1.00 92.75 92 GLY A N 1
ATOM 697 C CA . GLY A 1 92 ? 8.658 -34.810 -20.791 1.00 92.75 92 GLY A CA 1
ATOM 698 C C . GLY A 1 92 ? 8.592 -33.698 -21.838 1.00 92.75 92 GLY A C 1
ATOM 699 O O . GLY A 1 92 ? 7.703 -33.720 -22.685 1.00 92.75 92 GLY A O 1
ATOM 700 N N . GLY A 1 93 ? 9.465 -32.689 -21.746 1.00 93.44 93 GLY A N 1
ATOM 701 C CA . GLY A 1 93 ? 9.450 -31.540 -22.659 1.00 93.44 93 GLY A CA 1
ATOM 702 C C . GLY A 1 93 ? 8.293 -30.553 -22.444 1.00 93.44 93 GLY A C 1
ATOM 703 O O . GLY A 1 93 ? 8.069 -29.681 -23.284 1.00 93.44 93 GLY A O 1
ATOM 704 N N . VAL A 1 94 ? 7.558 -30.654 -21.331 1.00 93.94 94 VAL A N 1
ATOM 705 C CA . VAL A 1 94 ? 6.454 -29.750 -20.981 1.00 93.94 94 VAL A CA 1
ATOM 706 C C . VAL A 1 94 ? 6.733 -29.089 -19.637 1.00 93.94 94 VAL A C 1
ATOM 708 O O . VAL A 1 94 ? 7.108 -29.744 -18.663 1.00 93.94 94 VAL A O 1
ATOM 711 N N . LEU A 1 95 ? 6.515 -27.775 -19.556 1.00 95.12 95 LEU A N 1
ATOM 712 C CA . LEU A 1 95 ? 6.608 -27.056 -18.288 1.00 95.12 95 LEU A CA 1
ATOM 713 C C . LEU A 1 95 ? 5.365 -27.300 -17.438 1.00 95.12 95 LEU A C 1
ATOM 715 O O . LEU A 1 95 ? 4.245 -27.013 -17.852 1.00 95.12 95 LEU A O 1
ATOM 719 N N . GLN A 1 96 ? 5.581 -27.789 -16.222 1.00 95.19 96 GLN A N 1
ATOM 720 C CA . GLN A 1 96 ? 4.531 -28.088 -15.253 1.00 95.19 96 GLN A CA 1
ATOM 721 C C . GLN A 1 96 ? 4.790 -27.351 -13.942 1.00 95.19 96 GLN A C 1
ATOM 723 O O . GLN A 1 96 ? 5.940 -27.119 -13.561 1.00 95.19 96 GLN A O 1
ATOM 728 N N . THR A 1 97 ? 3.729 -27.010 -13.214 1.00 94.56 97 THR A N 1
ATOM 729 C CA . THR A 1 97 ? 3.852 -26.511 -11.841 1.00 94.56 97 THR A CA 1
ATOM 730 C C . THR A 1 97 ? 4.122 -27.681 -10.888 1.00 94.56 97 THR A C 1
ATOM 732 O O . THR A 1 97 ? 3.353 -28.644 -10.887 1.00 94.56 97 THR A O 1
ATOM 735 N N . PRO A 1 98 ? 5.172 -27.625 -10.051 1.00 91.75 98 PRO A N 1
ATOM 736 C CA . PRO A 1 98 ? 5.551 -28.734 -9.172 1.00 91.75 98 PRO A CA 1
ATOM 737 C C . PRO A 1 98 ? 4.660 -28.846 -7.927 1.00 91.75 98 PRO A C 1
ATOM 739 O O . PRO A 1 98 ? 4.664 -29.875 -7.255 1.00 91.75 98 PRO A O 1
ATOM 742 N N . THR A 1 99 ? 3.907 -27.789 -7.617 1.00 90.81 99 THR A N 1
ATOM 743 C CA . THR A 1 99 ? 3.083 -27.673 -6.414 1.00 90.81 99 THR A CA 1
ATOM 744 C C . THR A 1 99 ? 1.605 -27.758 -6.796 1.00 90.81 99 THR A C 1
ATOM 746 O O . THR A 1 99 ? 1.176 -26.993 -7.663 1.00 90.81 99 THR A O 1
ATOM 749 N N . PRO A 1 100 ? 0.806 -28.639 -6.164 1.00 91.19 100 PRO A N 1
ATOM 750 C CA . PRO A 1 100 ? -0.631 -28.690 -6.406 1.00 91.19 100 PRO A CA 1
ATOM 751 C C . PRO A 1 100 ? -1.331 -27.444 -5.853 1.00 91.19 100 PRO A C 1
ATOM 753 O O . PRO A 1 100 ? -0.868 -26.822 -4.891 1.00 91.19 100 PRO A O 1
ATOM 756 N N . LEU A 1 101 ? -2.489 -27.116 -6.428 1.00 94.00 101 LEU A N 1
ATOM 757 C CA . LEU A 1 101 ? -3.371 -26.086 -5.885 1.00 94.00 101 LEU A CA 1
ATOM 758 C C . LEU A 1 101 ? -3.806 -26.457 -4.458 1.00 94.00 101 LEU A C 1
ATOM 760 O O . LEU A 1 101 ? -4.093 -27.617 -4.160 1.00 94.00 101 LEU A O 1
ATOM 764 N N . ARG A 1 102 ? -3.850 -25.461 -3.569 1.00 93.38 102 ARG A N 1
ATOM 765 C CA . ARG A 1 102 ? -4.358 -25.600 -2.199 1.00 93.38 102 ARG A CA 1
ATOM 766 C C . ARG A 1 102 ? -5.763 -25.015 -2.139 1.00 93.38 102 ARG A C 1
ATOM 768 O O . ARG A 1 102 ? -5.963 -23.874 -2.545 1.00 93.38 102 ARG A O 1
ATOM 775 N N . PHE A 1 103 ? -6.712 -25.787 -1.625 1.00 92.81 103 PHE A N 1
ATOM 776 C CA . PHE A 1 103 ? -8.091 -25.346 -1.442 1.00 92.81 103 PHE A CA 1
ATOM 777 C C . PHE A 1 103 ? -8.295 -24.974 0.030 1.00 92.81 103 PHE A C 1
ATOM 779 O O . PHE A 1 103 ? -7.976 -25.799 0.887 1.00 92.81 103 PHE A O 1
ATOM 786 N N . PRO A 1 104 ? -8.752 -23.749 0.341 1.00 92.31 104 PRO A N 1
ATOM 787 C CA . PRO A 1 104 ? -8.996 -23.344 1.718 1.00 92.31 104 PRO A CA 1
ATOM 788 C C . PRO A 1 104 ? -10.234 -24.047 2.280 1.00 92.31 104 PRO A C 1
ATOM 790 O O . PRO A 1 104 ? -11.197 -24.303 1.548 1.00 92.31 104 PRO A O 1
ATOM 793 N N . ASP A 1 105 ? -10.228 -24.289 3.590 1.00 91.69 105 ASP A N 1
ATOM 794 C CA . ASP A 1 105 ? -11.425 -24.721 4.304 1.00 91.69 105 ASP A CA 1
ATOM 795 C C . ASP A 1 105 ? -12.487 -23.619 4.241 1.00 91.69 105 ASP A C 1
ATOM 797 O O . ASP A 1 105 ? -12.197 -22.430 4.401 1.00 91.69 105 ASP A O 1
ATOM 801 N N . ARG A 1 106 ? -13.734 -24.015 3.980 1.00 90.25 106 ARG A N 1
ATOM 802 C CA . ARG A 1 106 ? -14.868 -23.090 3.980 1.00 90.25 106 ARG A CA 1
ATOM 803 C C . ARG A 1 106 ? -15.518 -23.089 5.349 1.00 90.25 106 ARG A C 1
ATOM 805 O O . ARG A 1 106 ? -15.852 -24.142 5.886 1.00 90.25 106 ARG A O 1
ATOM 812 N N . GLU A 1 107 ? -15.744 -21.898 5.880 1.00 89.50 107 GLU A N 1
ATOM 813 C CA . GLU A 1 107 ? -16.569 -21.736 7.069 1.00 89.50 107 GLU A CA 1
ATOM 814 C C . GLU A 1 107 ? -18.012 -22.170 6.806 1.00 89.50 107 GLU A C 1
ATOM 816 O O . GLU A 1 107 ? -18.520 -22.086 5.684 1.00 89.50 107 GLU A O 1
ATOM 821 N N . THR A 1 108 ? -18.688 -22.608 7.866 1.00 94.62 108 THR A N 1
ATOM 822 C CA . THR A 1 108 ? -20.123 -22.885 7.813 1.00 94.62 108 THR A CA 1
ATOM 823 C C . THR A 1 108 ? -20.906 -21.579 7.655 1.00 94.62 108 THR A C 1
ATOM 825 O O . THR A 1 108 ? -20.469 -20.520 8.111 1.00 94.62 108 THR A O 1
ATOM 828 N N . LEU A 1 109 ? -22.097 -21.647 7.048 1.00 94.12 109 LEU A N 1
ATOM 829 C CA . LEU A 1 109 ? -22.988 -20.485 6.926 1.00 94.12 109 LEU A CA 1
ATOM 830 C C . LEU A 1 109 ? -23.298 -19.861 8.297 1.00 94.12 109 LEU A C 1
ATOM 832 O O . LEU A 1 109 ? -23.348 -18.642 8.423 1.00 94.12 109 LEU A O 1
ATOM 836 N N . GLU A 1 110 ? -23.436 -20.699 9.324 1.00 93.06 110 GLU A N 1
ATOM 837 C CA . GLU A 1 110 ? -23.669 -20.265 10.700 1.00 93.06 110 GLU A CA 1
ATOM 838 C C . GLU A 1 110 ? -22.493 -19.445 11.254 1.00 93.06 110 GLU A C 1
ATOM 840 O O . GLU A 1 110 ? -22.689 -18.359 11.797 1.00 93.06 110 GLU A O 1
ATOM 845 N N . ALA A 1 111 ? -21.252 -19.900 11.047 1.00 91.81 111 ALA A N 1
ATOM 846 C CA . ALA A 1 111 ? -20.062 -19.150 11.452 1.00 91.81 111 ALA A CA 1
ATOM 847 C C . ALA A 1 111 ? -19.943 -17.813 10.697 1.00 91.81 111 ALA A C 1
ATOM 849 O O . ALA A 1 111 ? -19.639 -16.781 11.300 1.00 91.81 111 ALA A O 1
ATOM 850 N N . MET A 1 112 ? -20.261 -17.806 9.396 1.00 93.25 112 MET A N 1
ATOM 851 C CA . MET A 1 112 ? -20.298 -16.580 8.594 1.00 93.25 112 MET A CA 1
ATOM 852 C C . MET A 1 112 ? -21.351 -15.589 9.108 1.00 93.25 112 MET A C 1
ATOM 854 O O . MET A 1 112 ? -21.036 -14.406 9.263 1.00 93.25 112 MET A O 1
ATOM 858 N N . LYS A 1 113 ? -22.573 -16.062 9.404 1.00 94.12 113 LYS A N 1
ATOM 859 C CA . LYS A 1 113 ? -23.663 -15.244 9.961 1.00 94.12 113 LYS A CA 1
ATOM 860 C C . LYS A 1 113 ? -23.237 -14.634 11.295 1.00 94.12 113 LYS A C 1
ATOM 862 O O . LYS A 1 113 ? -23.332 -13.423 11.476 1.00 94.12 113 LYS A O 1
ATOM 867 N N . ARG A 1 114 ? -22.686 -15.456 12.189 1.00 93.44 114 ARG A N 1
ATOM 868 C CA . ARG A 1 114 ? -22.196 -15.043 13.509 1.00 93.44 114 ARG A CA 1
ATOM 869 C C . ARG A 1 114 ? -21.125 -13.956 13.419 1.00 93.44 114 ARG A C 1
ATOM 871 O O . ARG A 1 114 ? -21.253 -12.923 14.071 1.00 93.44 114 ARG A O 1
ATOM 878 N N . ARG A 1 115 ? -20.112 -14.121 12.561 1.00 92.25 115 ARG A N 1
ATOM 879 C CA . ARG A 1 115 ? -19.101 -13.073 12.329 1.00 92.25 115 ARG A CA 1
ATOM 880 C C . ARG A 1 115 ? -19.722 -11.787 11.785 1.00 92.25 115 ARG A C 1
ATOM 882 O O . ARG A 1 115 ? -19.334 -10.707 12.219 1.00 92.25 115 ARG A O 1
ATOM 889 N N . ALA A 1 116 ? -20.649 -11.889 10.833 1.00 94.00 116 ALA A N 1
ATOM 890 C CA . ALA A 1 116 ? -21.302 -10.719 10.255 1.00 94.00 116 ALA A CA 1
ATOM 891 C C . ALA A 1 116 ? -22.073 -9.925 11.321 1.00 94.00 116 ALA A C 1
ATOM 893 O O . ALA A 1 116 ? -21.924 -8.707 11.387 1.00 94.00 116 ALA A O 1
ATOM 894 N N . ILE A 1 117 ? -22.803 -10.609 12.207 1.00 95.62 117 ILE A N 1
ATOM 895 C CA . ILE A 1 117 ? -23.509 -9.981 13.334 1.00 95.62 117 ILE A CA 1
ATOM 896 C C . ILE A 1 117 ? -22.525 -9.244 14.251 1.00 95.62 117 ILE A C 1
ATOM 898 O O . ILE A 1 117 ? -22.737 -8.078 14.564 1.00 95.62 117 ILE A O 1
ATOM 902 N N . LEU A 1 118 ? -21.414 -9.885 14.628 1.00 95.81 118 LEU A N 1
ATOM 903 C CA . LEU A 1 118 ? -20.418 -9.274 15.518 1.00 95.81 118 LEU A CA 1
ATOM 904 C C . LEU A 1 118 ? -19.605 -8.142 14.867 1.00 95.81 118 LEU A C 1
ATOM 906 O O . LEU A 1 118 ? -18.973 -7.366 15.578 1.00 95.81 118 LEU A O 1
ATOM 910 N N . SER A 1 119 ? -19.600 -8.035 13.534 1.00 94.00 119 SER A N 1
ATOM 911 C CA . SER A 1 119 ? -18.845 -7.002 12.807 1.00 94.00 119 SER A CA 1
ATOM 912 C C . SER A 1 119 ? -19.446 -5.596 12.908 1.00 94.00 119 SER A C 1
ATOM 914 O O . SER A 1 119 ? -18.765 -4.619 12.595 1.00 94.00 119 SER A O 1
ATOM 916 N N . VAL A 1 120 ? -20.700 -5.486 13.359 1.00 94.75 120 VAL A N 1
ATOM 917 C CA . VAL A 1 120 ? -21.403 -4.215 13.555 1.00 94.75 120 VAL A CA 1
ATOM 918 C C . VAL A 1 120 ? -21.640 -4.013 15.053 1.00 94.75 120 VAL A C 1
ATOM 920 O O . VAL A 1 120 ? -22.289 -4.849 15.681 1.00 94.75 120 VAL A O 1
ATOM 923 N N . PRO A 1 121 ? -21.135 -2.927 15.663 1.00 97.31 121 PRO A N 1
ATOM 924 C CA . PRO A 1 121 ? -21.366 -2.681 17.078 1.00 97.31 121 PRO A CA 1
ATOM 925 C C . PRO A 1 121 ? -22.820 -2.272 17.337 1.00 97.31 121 PRO A C 1
ATOM 927 O O . PRO A 1 121 ? -23.422 -1.549 16.542 1.00 97.31 121 PRO A O 1
ATOM 930 N N . LEU A 1 122 ? -23.364 -2.658 18.497 1.00 98.06 122 LEU A N 1
ATOM 931 C CA . LEU A 1 122 ? -24.712 -2.258 18.932 1.00 98.06 122 LEU A CA 1
ATOM 932 C C . LEU A 1 122 ? -24.844 -0.736 19.114 1.00 98.06 122 LEU A C 1
ATOM 934 O O . LEU A 1 122 ? -25.928 -0.168 18.987 1.00 98.06 122 LEU A O 1
ATOM 938 N N . VAL A 1 123 ? -23.733 -0.072 19.444 1.00 96.94 123 VAL A N 1
ATOM 939 C CA . VAL A 1 123 ? -23.617 1.379 19.611 1.00 96.94 123 VAL A CA 1
ATOM 940 C C . VAL A 1 123 ? -22.190 1.812 19.281 1.00 96.94 123 VAL A C 1
ATOM 942 O O . VAL A 1 123 ? -21.245 1.079 19.555 1.00 96.94 123 VAL A O 1
ATOM 945 N N . THR A 1 124 ? -22.011 2.996 18.696 1.00 96.25 124 THR A N 1
ATOM 946 C CA . THR A 1 124 ? -20.677 3.558 18.429 1.00 96.25 124 THR A CA 1
ATOM 947 C C . THR A 1 124 ? -20.114 4.258 19.664 1.00 96.25 124 THR A C 1
ATOM 949 O O . THR A 1 124 ? -20.866 4.833 20.446 1.00 96.25 124 THR A O 1
ATOM 952 N N . GLY A 1 125 ? -18.791 4.316 19.793 1.00 93.56 125 GLY A N 1
ATOM 953 C CA . GLY A 1 125 ? -18.089 5.050 20.843 1.00 93.56 125 GLY A CA 1
ATOM 954 C C . GLY A 1 125 ? -18.051 6.566 20.646 1.00 93.56 125 GLY A C 1
ATOM 955 O O . GLY A 1 125 ? -17.612 7.271 21.547 1.00 93.56 125 GLY A O 1
ATOM 956 N N . VAL A 1 126 ? -18.506 7.087 19.501 1.00 95.19 126 VAL A N 1
ATOM 957 C CA . VAL A 1 126 ? -18.555 8.535 19.232 1.00 95.19 126 VAL A CA 1
ATOM 958 C C . VAL A 1 126 ? -19.470 9.218 20.249 1.00 95.19 126 VAL A C 1
ATOM 960 O O . VAL A 1 126 ? -20.668 8.944 20.288 1.00 95.19 126 VAL A O 1
ATOM 963 N N . GLY A 1 127 ? -18.913 10.114 21.066 1.00 91.62 127 GLY A N 1
ATOM 964 C CA . GLY A 1 127 ? -19.656 10.822 22.110 1.00 91.62 127 GLY A CA 1
ATOM 965 C C . GLY A 1 127 ? -19.929 9.999 23.373 1.00 91.62 127 GLY A C 1
ATOM 966 O O . GLY A 1 127 ? -20.665 10.464 24.245 1.00 91.62 127 GLY A O 1
ATOM 967 N N . ALA A 1 128 ? -19.341 8.804 23.504 1.00 91.75 128 ALA A N 1
ATOM 968 C CA . ALA A 1 128 ? -19.485 7.972 24.700 1.00 91.75 128 ALA A CA 1
ATOM 969 C C . ALA A 1 128 ? -18.725 8.532 25.916 1.00 91.75 128 ALA A C 1
ATOM 971 O O . ALA A 1 128 ? -19.002 8.136 27.051 1.00 91.75 128 ALA A O 1
ATOM 972 N N . GLY A 1 129 ? -17.771 9.442 25.693 1.00 90.44 129 GLY A N 1
ATOM 973 C CA . GLY A 1 129 ? -16.824 9.871 26.711 1.00 90.44 129 GLY A CA 1
ATOM 974 C C . GLY A 1 129 ? -15.877 8.743 27.113 1.00 90.44 129 GLY A C 1
ATOM 975 O O . GLY A 1 129 ? -15.761 7.707 26.453 1.00 90.44 129 GLY A O 1
ATOM 976 N N . ASN A 1 130 ? -15.198 8.933 28.238 1.00 85.88 130 ASN A N 1
ATOM 977 C CA . ASN A 1 130 ? -14.358 7.910 28.839 1.00 85.88 130 ASN A CA 1
ATOM 978 C C . ASN A 1 130 ? -14.522 7.882 30.349 1.00 85.88 130 ASN A C 1
ATOM 980 O O . ASN A 1 130 ? -15.160 8.744 30.955 1.00 85.88 130 ASN A O 1
ATOM 984 N N . THR A 1 131 ? -13.929 6.861 30.943 1.00 72.06 131 THR A N 1
ATOM 985 C CA . THR A 1 131 ? -13.825 6.719 32.381 1.00 72.06 131 THR A CA 1
ATOM 986 C C . THR A 1 131 ? -12.351 6.707 32.760 1.00 72.06 131 THR A C 1
ATOM 988 O O . THR A 1 131 ? -11.559 5.903 32.271 1.00 72.06 131 THR A O 1
ATOM 991 N N . TYR A 1 132 ? -11.977 7.664 33.606 1.00 67.50 132 TYR A N 1
ATOM 992 C CA . TYR A 1 132 ? -10.665 7.768 34.232 1.00 67.50 132 TYR A CA 1
ATOM 993 C C . TYR A 1 132 ? -10.890 7.946 35.740 1.00 67.50 132 TYR A C 1
ATOM 995 O O . TYR A 1 132 ? -11.782 8.716 36.113 1.00 67.50 132 TYR A O 1
ATOM 1003 N N . PRO A 1 133 ? -10.133 7.270 36.623 1.00 68.56 133 PRO A N 1
ATOM 1004 C CA . PRO A 1 133 ? -8.954 6.429 36.365 1.00 68.56 133 PRO A CA 1
ATOM 1005 C C . PRO A 1 133 ? -9.260 5.048 35.753 1.00 68.56 133 PRO A C 1
ATOM 1007 O O . PRO A 1 133 ? -10.373 4.542 35.853 1.00 68.56 133 PRO A O 1
ATOM 1010 N N . ASP A 1 134 ? -8.235 4.423 35.166 1.00 71.44 134 ASP A N 1
ATOM 1011 C CA . ASP A 1 134 ? -8.294 3.214 34.320 1.00 71.44 134 ASP A CA 1
ATOM 1012 C C . ASP A 1 134 ? -9.058 2.005 34.888 1.00 71.44 134 ASP A C 1
ATOM 1014 O O . ASP A 1 134 ? -9.502 1.149 34.129 1.00 71.44 134 ASP A O 1
ATOM 1018 N N . PHE A 1 135 ? -9.209 1.888 36.209 1.00 75.62 135 PHE A N 1
ATOM 1019 C CA . PHE A 1 135 ? -9.920 0.764 36.831 1.00 75.62 135 PHE A CA 1
ATOM 1020 C C . PHE A 1 135 ? -11.451 0.905 36.791 1.00 75.62 135 PHE A C 1
ATOM 1022 O O . PHE A 1 135 ? -12.162 -0.020 37.193 1.00 75.62 135 PHE A O 1
ATOM 1029 N N . VAL A 1 136 ? -11.966 2.053 36.345 1.00 86.88 136 VAL A N 1
ATOM 1030 C CA . VAL A 1 136 ? -13.402 2.287 36.194 1.00 86.88 136 VAL A CA 1
ATOM 1031 C C . VAL A 1 136 ? -13.888 1.610 34.903 1.00 86.88 136 VAL A C 1
ATOM 1033 O O . VAL A 1 136 ? -13.255 1.769 33.859 1.00 86.88 136 VAL A O 1
ATOM 1036 N N . PRO A 1 137 ? -15.005 0.856 34.935 1.00 91.31 137 PRO A N 1
ATOM 1037 C CA . PRO A 1 137 ? -15.576 0.253 33.733 1.00 91.31 137 PRO A CA 1
ATOM 1038 C C . PRO A 1 137 ? -15.829 1.285 32.629 1.00 91.31 137 PRO A C 1
ATOM 1040 O O . PRO A 1 137 ? -16.112 2.448 32.913 1.00 91.31 137 PRO A O 1
ATOM 1043 N N . ALA A 1 138 ? -15.771 0.855 31.370 1.00 92.81 138 ALA A N 1
ATOM 1044 C CA . ALA A 1 138 ? -16.086 1.694 30.221 1.00 92.81 138 ALA A CA 1
ATOM 1045 C C . ALA A 1 138 ? -17.500 2.297 30.364 1.00 92.81 138 ALA A C 1
ATOM 1047 O O . ALA A 1 138 ? -18.393 1.608 30.875 1.00 92.81 138 ALA A O 1
ATOM 1048 N N . PRO A 1 139 ? -17.714 3.554 29.926 1.00 91.88 139 PRO A N 1
ATOM 1049 C CA . PRO A 1 139 ? -18.933 4.319 30.216 1.00 91.88 139 PRO A CA 1
ATOM 1050 C C . PRO A 1 139 ? -20.203 3.670 29.655 1.00 91.88 139 PRO A C 1
ATOM 1052 O O . PRO A 1 139 ? -21.295 3.805 30.218 1.00 91.88 139 PRO A O 1
ATOM 1055 N N . VAL A 1 140 ? -20.071 2.944 28.546 1.00 94.75 140 VAL A N 1
ATOM 1056 C CA .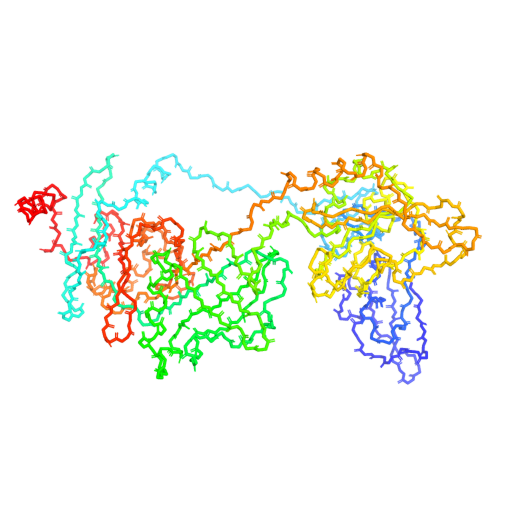 VAL A 1 140 ? -21.187 2.284 27.882 1.00 94.75 140 VAL A CA 1
ATOM 1057 C C . VAL A 1 140 ? -20.812 0.837 27.573 1.00 94.75 140 VAL A C 1
ATOM 1059 O O . VAL A 1 140 ? -19.831 0.545 26.891 1.00 94.75 140 VAL A O 1
ATOM 1062 N N . GLN A 1 141 ? -21.623 -0.070 28.114 1.00 96.06 141 GLN A N 1
ATOM 1063 C CA . GLN A 1 141 ? -21.579 -1.508 27.880 1.00 96.06 141 GLN A CA 1
ATOM 1064 C C . GLN A 1 141 ? -23.019 -1.947 27.672 1.00 96.06 141 GLN A C 1
ATOM 1066 O O . GLN A 1 141 ? -23.839 -1.834 28.587 1.00 96.06 141 GLN A O 1
ATOM 1071 N N . VAL A 1 142 ? -23.336 -2.385 26.461 1.00 97.94 142 VAL A N 1
ATOM 1072 C CA . VAL A 1 142 ? -24.702 -2.736 26.070 1.00 97.94 142 VAL A CA 1
ATOM 1073 C C . VAL A 1 142 ? -24.785 -4.166 25.590 1.00 97.94 142 VAL A C 1
ATOM 1075 O O . VAL A 1 142 ? -23.836 -4.685 25.008 1.00 97.94 142 VAL A O 1
ATOM 1078 N N . ARG A 1 143 ? -25.940 -4.773 25.842 1.00 98.19 143 ARG A N 1
ATOM 1079 C CA . ARG A 1 143 ? -26.308 -6.115 25.411 1.00 98.19 143 ARG A CA 1
ATOM 1080 C C . ARG A 1 143 ? -27.623 -6.080 24.639 1.00 98.19 143 ARG A C 1
ATOM 1082 O O . ARG A 1 143 ? -28.525 -5.324 25.012 1.00 98.19 143 ARG A O 1
ATOM 1089 N N . GLU A 1 144 ? -27.720 -6.897 23.600 1.00 98.31 144 GLU A N 1
ATOM 1090 C CA . GLU A 1 144 ? -28.943 -7.159 22.837 1.00 98.31 144 GLU A CA 1
ATOM 1091 C C . GLU A 1 144 ? -28.831 -8.524 22.143 1.00 98.31 144 GLU A C 1
ATOM 1093 O O . GLU A 1 144 ? -27.744 -8.932 21.737 1.00 98.31 144 GLU A O 1
ATOM 1098 N N . GLU A 1 145 ? -29.953 -9.227 21.999 1.00 97.94 145 GLU A N 1
ATOM 1099 C CA . GLU A 1 145 ? -30.018 -10.409 21.142 1.00 97.94 145 GLU A CA 1
ATOM 1100 C C . GLU A 1 145 ? -30.265 -9.967 19.696 1.00 97.94 145 GLU A C 1
ATOM 1102 O O . GLU A 1 145 ? -31.281 -9.343 19.391 1.00 97.94 145 GLU A O 1
ATOM 1107 N N . VAL A 1 146 ? -29.334 -10.294 18.805 1.00 97.44 146 VAL A N 1
ATOM 1108 C CA . VAL A 1 146 ? -29.408 -9.975 17.380 1.00 97.44 146 VAL A CA 1
ATOM 1109 C C . VAL A 1 146 ? -29.401 -11.282 16.612 1.00 97.44 146 VAL A C 1
ATOM 1111 O O . VAL A 1 146 ? -28.403 -11.999 16.616 1.00 97.44 146 VAL A O 1
ATOM 1114 N N . GLU A 1 147 ? -30.507 -11.599 15.934 1.00 95.38 147 GLU A N 1
ATOM 1115 C CA . GLU A 1 147 ? -30.582 -12.763 15.039 1.00 95.38 147 GLU A CA 1
ATOM 1116 C C . GLU A 1 147 ? -30.220 -14.105 15.720 1.00 95.38 147 GLU A C 1
ATOM 1118 O O . GLU A 1 147 ? -29.649 -14.997 15.086 1.00 95.38 147 GLU A O 1
ATOM 1123 N N . GLY A 1 148 ? -30.551 -14.240 17.013 1.00 95.19 148 GLY A N 1
ATOM 1124 C CA . GLY A 1 148 ? -30.246 -15.409 17.849 1.00 95.19 148 GLY A CA 1
ATOM 1125 C C . GLY A 1 148 ? -28.845 -15.410 18.475 1.00 95.19 148 GLY A C 1
ATOM 1126 O O . GLY A 1 148 ? -28.487 -16.363 19.166 1.00 95.19 148 GLY A O 1
ATOM 1127 N N . VAL A 1 149 ? -28.048 -14.359 18.259 1.00 97.06 149 VAL A N 1
ATOM 1128 C CA . VAL A 1 149 ? -26.731 -14.169 18.881 1.00 97.06 149 VAL A CA 1
ATOM 1129 C C . VAL A 1 149 ? -26.847 -13.149 20.008 1.00 97.06 149 VAL A C 1
ATOM 1131 O O . VAL A 1 149 ? -27.334 -12.040 19.813 1.00 97.06 149 VAL A O 1
ATOM 1134 N N . ASP A 1 150 ? -26.375 -13.513 21.195 1.00 97.88 150 ASP A N 1
ATOM 1135 C CA . ASP A 1 150 ? -26.377 -12.646 22.372 1.00 97.88 150 ASP A CA 1
ATOM 1136 C C . ASP A 1 150 ? -25.157 -11.713 22.356 1.00 97.88 150 ASP A C 1
ATOM 1138 O O . ASP A 1 150 ? -24.063 -12.086 22.793 1.00 97.88 150 ASP A O 1
ATOM 1142 N N . VAL A 1 151 ? -25.326 -10.517 21.792 1.00 98.56 151 VAL A N 1
ATOM 1143 C CA . VAL A 1 151 ? -24.240 -9.583 21.479 1.00 98.56 151 VAL A CA 1
ATOM 1144 C C . VAL A 1 151 ? -23.997 -8.623 22.636 1.00 98.56 151 VAL A C 1
ATOM 1146 O O . VAL A 1 151 ? -24.926 -8.088 23.238 1.00 98.56 151 VAL A O 1
ATOM 1149 N N . VAL A 1 152 ? -22.724 -8.354 22.913 1.00 98.69 152 VAL A N 1
ATOM 1150 C CA . VAL A 1 152 ? -22.256 -7.300 23.810 1.00 98.69 152 VAL A CA 1
ATOM 1151 C C . VAL A 1 152 ? -21.329 -6.357 23.053 1.00 98.69 152 VAL A C 1
ATOM 1153 O O . VAL A 1 152 ? -20.370 -6.799 22.421 1.00 98.69 152 VAL A O 1
ATOM 1156 N N . THR A 1 153 ? -21.561 -5.053 23.193 1.00 98.62 153 THR A N 1
ATOM 1157 C CA . THR A 1 153 ? -20.635 -4.010 22.737 1.00 98.62 153 THR A CA 1
ATOM 1158 C C . THR A 1 153 ? -20.181 -3.164 23.922 1.00 98.62 153 THR A C 1
ATOM 1160 O O . THR A 1 153 ? -20.997 -2.607 24.661 1.00 98.62 153 THR A O 1
ATOM 1163 N N . VAL A 1 154 ? -18.864 -3.049 24.089 1.00 97.25 154 VAL A N 1
ATOM 1164 C CA . VAL A 1 154 ? -18.209 -2.169 25.064 1.00 97.25 154 VAL A CA 1
ATOM 1165 C C . VAL A 1 154 ? -17.564 -1.009 24.322 1.00 97.25 154 VAL A C 1
ATOM 1167 O O . VAL A 1 154 ? -16.765 -1.250 23.419 1.00 97.25 154 VAL A O 1
ATOM 1170 N N . VAL A 1 155 ? -17.875 0.233 24.702 1.00 95.31 155 VAL A N 1
ATOM 1171 C CA . VAL A 1 155 ? -17.379 1.423 23.991 1.00 95.31 155 VAL A CA 1
ATOM 1172 C C . VAL A 1 155 ? -16.706 2.435 24.911 1.00 95.31 155 VAL A C 1
ATOM 1174 O O . VAL A 1 155 ? -17.110 2.624 26.061 1.00 95.31 155 VAL A O 1
ATOM 1177 N N . THR A 1 156 ? -15.670 3.098 24.396 1.00 93.12 156 THR A N 1
ATOM 1178 C CA . THR A 1 156 ? -14.931 4.144 25.115 1.00 93.12 156 THR A CA 1
ATOM 1179 C C . THR A 1 156 ? -14.197 5.088 24.157 1.00 93.12 156 THR A C 1
ATOM 1181 O O . THR A 1 156 ? -13.581 4.654 23.182 1.00 93.12 156 THR A O 1
ATOM 1184 N N . GLU A 1 157 ? -14.213 6.389 24.444 1.00 93.38 157 GLU A N 1
ATOM 1185 C CA . GLU A 1 157 ? -13.387 7.382 23.756 1.00 93.38 157 GLU A CA 1
ATOM 1186 C C . GLU A 1 157 ? -11.965 7.378 24.330 1.00 93.38 157 GLU A C 1
ATOM 1188 O O . GLU A 1 157 ? -11.660 8.003 25.345 1.00 93.38 157 GLU A O 1
ATOM 1193 N N . THR A 1 158 ? -11.065 6.651 23.678 1.00 92.62 158 THR A N 1
ATOM 1194 C CA . THR A 1 158 ? -9.722 6.384 24.196 1.00 92.62 158 THR A CA 1
ATOM 1195 C C . THR A 1 158 ? -8.735 7.474 23.781 1.00 92.62 158 THR A C 1
ATOM 1197 O O . THR A 1 158 ? -8.485 7.624 22.583 1.00 92.62 158 THR A O 1
ATOM 1200 N N . PRO A 1 159 ? -8.084 8.182 24.723 1.00 93.62 159 PRO A N 1
ATOM 1201 C CA . PRO A 1 159 ? -6.924 9.011 24.416 1.00 93.62 159 PRO A CA 1
ATOM 1202 C C . PRO A 1 159 ? -5.720 8.127 24.051 1.00 93.62 159 PRO A C 1
ATOM 1204 O O . PRO A 1 159 ? -5.242 7.333 24.861 1.00 93.62 159 PRO A O 1
ATOM 1207 N N . LEU A 1 160 ? -5.216 8.265 22.828 1.00 94.12 160 LEU A N 1
ATOM 1208 C CA . LEU A 1 160 ? -4.132 7.470 22.259 1.00 94.12 160 LEU A CA 1
ATOM 1209 C C . LEU A 1 160 ? -2.929 8.351 21.902 1.00 94.12 160 LEU A C 1
ATOM 1211 O O . LEU A 1 160 ? -2.847 8.919 20.812 1.00 94.12 160 LEU A O 1
ATOM 1215 N N . THR A 1 161 ? -1.943 8.414 22.799 1.00 92.88 161 THR A N 1
ATOM 1216 C CA . THR A 1 161 ? -0.623 9.007 22.497 1.00 92.88 161 THR A CA 1
ATOM 1217 C C . THR A 1 161 ? 0.202 8.105 21.573 1.00 92.88 161 THR A C 1
ATOM 1219 O O . THR A 1 161 ? 0.966 8.585 20.739 1.00 92.88 161 THR A O 1
ATOM 1222 N N . TYR A 1 162 ? 0.022 6.785 21.680 1.00 94.00 162 TYR A N 1
ATOM 1223 C CA . TYR A 1 162 ? 0.596 5.792 20.767 1.00 94.00 162 TYR A CA 1
ATOM 1224 C C . TYR A 1 162 ? -0.289 5.660 19.523 1.00 94.00 162 TYR A C 1
ATOM 1226 O O . TYR A 1 162 ? -0.928 4.629 19.309 1.00 94.00 162 TYR A O 1
ATOM 1234 N N . SER A 1 163 ? -0.373 6.734 18.738 1.00 96.62 163 SER A N 1
ATOM 1235 C CA . SER A 1 163 ? -1.119 6.753 17.481 1.00 96.62 163 SER A CA 1
ATOM 1236 C C . SER A 1 163 ? -0.379 7.493 16.372 1.00 96.62 163 SER A C 1
ATOM 1238 O O . SER A 1 163 ? 0.508 8.312 16.626 1.00 96.62 163 SER A O 1
ATOM 1240 N N . SER A 1 164 ? -0.734 7.179 15.131 1.00 98.12 164 SER A N 1
ATOM 1241 C CA . SER A 1 164 ? -0.170 7.754 13.910 1.00 98.12 164 SER A CA 1
ATOM 1242 C C . SER A 1 164 ? -1.209 7.760 12.789 1.00 98.12 164 SER A C 1
ATOM 1244 O O . SER A 1 164 ? -2.264 7.135 12.892 1.00 98.12 164 SER A O 1
ATOM 1246 N N . ILE A 1 165 ? -0.911 8.478 11.711 1.00 98.62 165 ILE A N 1
ATOM 1247 C CA . ILE A 1 165 ? -1.661 8.430 10.459 1.00 98.62 165 ILE A CA 1
ATOM 1248 C C . ILE A 1 165 ? -0.710 8.050 9.335 1.00 98.62 165 ILE A C 1
ATOM 1250 O O . ILE A 1 165 ? 0.343 8.669 9.183 1.00 98.62 165 ILE A O 1
ATOM 1254 N N . LEU A 1 166 ? -1.108 7.067 8.534 1.00 98.69 166 LEU A N 1
ATOM 1255 C CA . LEU A 1 166 ? -0.465 6.760 7.264 1.00 98.69 166 LEU A CA 1
ATOM 1256 C C . LEU A 1 166 ? -1.295 7.372 6.137 1.00 98.69 166 LEU A C 1
ATOM 1258 O O . LEU A 1 166 ? -2.444 6.982 5.933 1.00 98.69 166 LEU A O 1
ATOM 1262 N N . LEU A 1 167 ? -0.720 8.337 5.428 1.00 98.56 167 LEU A N 1
ATOM 1263 C CA . LEU A 1 167 ? -1.299 8.930 4.229 1.00 98.56 167 LEU A CA 1
ATOM 1264 C C . LEU A 1 167 ? -0.840 8.152 2.996 1.00 98.56 167 LEU A C 1
ATOM 1266 O O . LEU A 1 167 ? 0.356 7.901 2.842 1.00 98.56 167 LEU A O 1
ATOM 1270 N N . LYS A 1 168 ? -1.792 7.845 2.115 1.00 98.00 168 LYS A N 1
ATOM 1271 C CA . LYS A 1 168 ? -1.572 7.364 0.748 1.00 98.00 168 LYS A CA 1
ATOM 1272 C C . LYS A 1 168 ? -1.996 8.467 -0.211 1.00 98.00 168 LYS A C 1
ATOM 1274 O O . LYS A 1 168 ? -3.148 8.893 -0.171 1.00 98.00 168 LYS A O 1
ATOM 1279 N N . ILE A 1 169 ? -1.064 8.948 -1.021 1.00 97.31 169 ILE A N 1
ATOM 1280 C CA . ILE A 1 169 ? -1.256 10.068 -1.942 1.00 97.31 169 ILE A CA 1
ATOM 1281 C C . ILE A 1 169 ? -1.046 9.529 -3.350 1.00 97.31 169 ILE A C 1
ATOM 1283 O O . ILE A 1 169 ? 0.090 9.263 -3.739 1.00 97.31 169 ILE A O 1
ATOM 1287 N N . ASP A 1 170 ? -2.126 9.347 -4.100 1.00 94.62 170 ASP A N 1
ATOM 1288 C CA . ASP A 1 170 ? -2.031 8.863 -5.478 1.00 94.62 170 ASP A CA 1
ATOM 1289 C C . ASP A 1 170 ? -1.460 9.962 -6.361 1.00 94.62 170 ASP A C 1
ATOM 1291 O O . ASP A 1 170 ? -2.068 11.017 -6.525 1.00 94.62 170 ASP A O 1
ATOM 1295 N N . THR A 1 171 ? -0.242 9.744 -6.852 1.00 89.88 171 THR A N 1
ATOM 1296 C CA . THR A 1 171 ? 0.460 10.685 -7.720 1.00 89.88 171 THR A CA 1
ATOM 1297 C C . THR A 1 171 ? 1.738 10.055 -8.275 1.00 89.88 171 THR A C 1
ATOM 1299 O O . THR A 1 171 ? 2.509 9.389 -7.571 1.00 89.88 171 THR A O 1
ATOM 1302 N N . ASP A 1 172 ? 1.984 10.308 -9.553 1.00 85.00 172 ASP A N 1
ATOM 1303 C CA . ASP A 1 172 ? 3.254 10.054 -10.225 1.00 85.00 172 ASP A CA 1
ATOM 1304 C C . ASP A 1 172 ? 4.274 11.177 -9.971 1.00 85.00 172 ASP A C 1
ATOM 1306 O O . ASP A 1 172 ? 5.479 10.948 -10.077 1.00 85.00 172 ASP A O 1
ATOM 1310 N N . GLN A 1 173 ? 3.818 12.358 -9.543 1.00 88.00 173 GLN A N 1
ATOM 1311 C CA . GLN A 1 173 ? 4.691 13.483 -9.230 1.00 88.00 173 GLN A CA 1
ATOM 1312 C C . GLN A 1 173 ? 5.570 13.192 -8.000 1.00 88.00 173 GLN A C 1
ATOM 1314 O O . GLN A 1 173 ? 5.097 12.658 -6.986 1.00 88.00 173 GLN A O 1
ATOM 1319 N N . PRO A 1 174 ? 6.857 13.578 -8.032 1.00 90.25 174 PRO A N 1
ATOM 1320 C CA . PRO A 1 174 ? 7.735 13.432 -6.881 1.00 90.25 174 PRO A CA 1
ATOM 1321 C C . PRO A 1 174 ? 7.301 14.373 -5.748 1.00 90.25 174 PRO A C 1
ATOM 1323 O O . PRO A 1 174 ? 7.138 15.574 -5.954 1.00 90.25 174 PRO A O 1
ATOM 1326 N N . ILE A 1 175 ? 7.177 13.847 -4.524 1.00 94.94 175 ILE A N 1
ATOM 1327 C CA . ILE A 1 175 ? 6.911 14.677 -3.332 1.00 94.94 175 ILE A CA 1
ATOM 1328 C C . ILE A 1 175 ? 8.153 14.936 -2.475 1.00 94.94 175 ILE A C 1
ATOM 1330 O O . ILE A 1 175 ? 8.146 15.837 -1.644 1.00 94.94 175 ILE A O 1
ATOM 1334 N N . GLY A 1 176 ? 9.217 14.157 -2.654 1.00 94.62 176 GLY A N 1
ATOM 1335 C CA . GLY A 1 176 ? 10.434 14.208 -1.848 1.00 94.62 176 GLY A CA 1
ATOM 1336 C C . GLY A 1 176 ? 11.036 12.817 -1.666 1.00 94.62 176 GLY A C 1
ATOM 1337 O O . GLY A 1 176 ? 10.435 11.815 -2.051 1.00 94.62 176 GLY A O 1
ATOM 1338 N N . LYS A 1 177 ? 12.245 12.755 -1.104 1.00 94.69 177 LYS A N 1
ATOM 1339 C CA . LYS A 1 177 ? 12.944 11.484 -0.866 1.00 94.69 177 LYS A CA 1
ATOM 1340 C C . LYS A 1 177 ? 12.335 10.741 0.319 1.00 94.69 177 LYS A C 1
ATOM 1342 O O . LYS A 1 177 ? 11.901 11.367 1.283 1.00 94.69 177 LY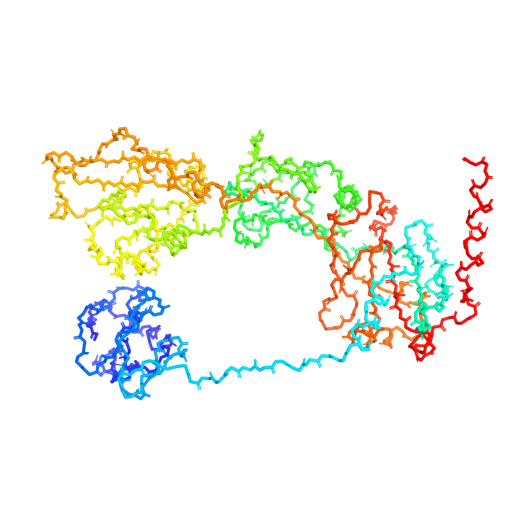S A O 1
ATOM 1347 N N . GLU A 1 178 ? 12.377 9.414 0.288 1.00 96.12 178 GLU A N 1
ATOM 1348 C CA . GLU A 1 178 ? 12.045 8.602 1.461 1.00 96.12 178 GLU A CA 1
ATOM 1349 C C . GLU A 1 178 ? 12.893 9.025 2.673 1.00 96.12 178 GLU A C 1
ATOM 1351 O O . GLU A 1 178 ? 14.089 9.300 2.557 1.00 96.12 178 GLU A O 1
ATOM 1356 N N . GLY A 1 179 ? 12.252 9.130 3.836 1.00 97.69 179 GLY A N 1
ATOM 1357 C CA . GLY A 1 179 ? 12.847 9.640 5.070 1.00 97.69 179 GLY A CA 1
ATOM 1358 C C . GLY A 1 179 ? 12.849 11.167 5.206 1.00 97.69 179 GLY A C 1
ATOM 1359 O O . GLY A 1 179 ? 13.105 11.654 6.308 1.00 97.69 179 GLY A O 1
ATOM 1360 N N . ALA A 1 180 ? 12.531 11.929 4.151 1.00 98.31 180 ALA A N 1
ATOM 1361 C CA . ALA A 1 180 ? 12.487 13.388 4.225 1.00 98.31 180 ALA A CA 1
ATOM 1362 C C . ALA A 1 180 ? 11.457 13.859 5.271 1.00 98.31 180 ALA A C 1
ATOM 1364 O O . ALA A 1 180 ? 10.310 13.388 5.247 1.00 98.31 180 ALA A O 1
ATOM 1365 N N . PRO A 1 181 ? 11.826 14.777 6.185 1.00 98.31 181 PRO A N 1
ATOM 1366 C CA . PRO A 1 181 ? 10.905 15.340 7.163 1.00 98.31 181 PRO A CA 1
ATOM 1367 C C . PRO A 1 181 ? 9.682 15.990 6.517 1.00 98.31 181 PRO A C 1
ATOM 1369 O O . PRO A 1 181 ? 9.788 16.738 5.548 1.00 98.31 181 PRO A O 1
ATOM 1372 N N . VAL A 1 182 ? 8.509 15.742 7.098 1.00 98.50 182 VAL A N 1
ATOM 1373 C CA . VAL A 1 182 ? 7.275 16.449 6.740 1.00 98.50 182 VAL A CA 1
ATOM 1374 C C . VAL A 1 182 ? 7.019 17.522 7.778 1.00 98.50 182 VAL A C 1
ATOM 1376 O O . VAL A 1 182 ? 6.950 17.240 8.977 1.00 98.50 182 VAL A O 1
ATOM 1379 N N . ILE A 1 183 ? 6.891 18.755 7.307 1.00 98.25 183 ILE A N 1
ATOM 1380 C CA . ILE A 1 183 ? 6.824 19.969 8.102 1.00 98.25 183 ILE A CA 1
ATOM 1381 C C . ILE A 1 183 ? 5.406 20.532 8.070 1.00 98.25 183 ILE A C 1
ATOM 1383 O O . ILE A 1 183 ? 4.786 20.700 7.020 1.00 98.25 183 ILE A O 1
ATOM 1387 N N . TRP A 1 184 ? 4.901 20.891 9.246 1.00 97.50 184 TRP A N 1
ATOM 1388 C CA . TRP A 1 184 ? 3.690 21.680 9.400 1.00 97.50 184 TRP A CA 1
ATOM 1389 C C . TRP A 1 184 ? 3.938 22.806 10.390 1.00 97.50 184 TRP A C 1
ATOM 1391 O O . TRP A 1 184 ? 4.408 22.568 11.501 1.00 97.50 184 TRP A O 1
ATOM 1401 N N . LYS A 1 185 ? 3.639 24.051 9.998 1.00 95.31 185 LYS A N 1
ATOM 1402 C CA . LYS A 1 185 ? 3.831 25.241 10.850 1.00 95.31 185 LYS A CA 1
ATOM 1403 C C . LYS A 1 185 ? 5.228 25.289 11.499 1.00 95.31 185 LYS A C 1
ATOM 1405 O O . LYS A 1 185 ? 5.353 25.539 12.695 1.00 95.31 185 LYS A O 1
ATOM 1410 N N . LYS A 1 186 ? 6.274 25.059 10.692 1.00 94.94 186 LYS A N 1
ATOM 1411 C CA . LYS A 1 186 ? 7.699 25.048 11.092 1.00 94.94 186 LYS A CA 1
ATOM 1412 C C . LYS A 1 186 ? 8.101 23.931 12.070 1.00 94.94 186 LYS A C 1
ATOM 1414 O O . LYS A 1 186 ? 9.167 24.009 12.674 1.00 94.94 186 LYS A O 1
ATOM 1419 N N . LYS A 1 187 ? 7.269 22.904 12.248 1.00 96.62 187 LYS A N 1
ATOM 1420 C CA . LYS A 1 187 ? 7.565 21.737 13.086 1.00 96.62 187 LYS A CA 1
ATOM 1421 C C . LYS A 1 187 ? 7.513 20.463 12.264 1.00 96.62 187 LYS A C 1
ATOM 1423 O O . LYS A 1 187 ? 6.627 20.310 11.426 1.00 96.62 187 LYS A O 1
ATOM 1428 N N . GLN A 1 188 ? 8.426 19.539 12.538 1.00 97.31 188 GLN A N 1
ATOM 1429 C CA . GLN A 1 188 ? 8.354 18.203 11.967 1.00 97.31 188 GLN A CA 1
ATOM 1430 C C . GLN A 1 188 ? 7.168 17.444 12.573 1.00 97.31 188 GLN A C 1
ATOM 1432 O O . GLN A 1 188 ? 7.042 17.326 13.790 1.00 97.31 188 GLN A O 1
ATOM 1437 N N . VAL A 1 189 ? 6.296 16.938 11.706 1.00 97.56 189 VAL A N 1
ATOM 1438 C CA . VAL A 1 189 ? 5.080 16.187 12.058 1.00 97.56 189 VAL A CA 1
ATOM 1439 C C . VAL A 1 189 ? 5.106 14.743 11.560 1.00 97.56 189 VAL A C 1
ATOM 1441 O O . VAL A 1 189 ? 4.247 13.941 11.928 1.00 97.56 189 VAL A O 1
ATOM 1444 N N . GLY A 1 190 ? 6.106 14.396 10.752 1.00 97.94 190 GLY A N 1
ATOM 1445 C CA . GLY A 1 190 ? 6.265 13.072 10.176 1.00 97.94 190 GLY A CA 1
ATOM 1446 C C . GLY A 1 190 ? 7.440 12.996 9.213 1.00 97.94 190 GLY A C 1
ATOM 1447 O O . GLY A 1 190 ? 8.383 13.788 9.303 1.00 97.94 190 GLY A O 1
ATOM 1448 N N . HIS A 1 191 ? 7.366 12.039 8.296 1.00 98.50 191 HIS A N 1
ATOM 1449 C CA . HIS A 1 191 ? 8.327 11.854 7.212 1.00 98.50 191 HIS A CA 1
ATOM 1450 C C . HIS A 1 191 ? 7.674 11.154 6.011 1.00 98.50 191 HIS A C 1
ATOM 1452 O O . HIS A 1 191 ? 6.680 10.435 6.166 1.00 98.50 191 HIS A O 1
ATOM 1458 N N . VAL A 1 192 ? 8.246 11.351 4.823 1.00 98.62 192 VAL A N 1
ATOM 1459 C CA . VAL A 1 192 ? 7.942 10.531 3.641 1.00 98.62 192 VAL A CA 1
ATOM 1460 C C . VAL A 1 192 ? 8.389 9.102 3.928 1.00 98.62 192 VAL A C 1
ATOM 1462 O O . VAL A 1 192 ? 9.508 8.885 4.390 1.00 98.62 192 VAL A O 1
ATOM 1465 N N . THR A 1 193 ? 7.519 8.128 3.689 1.00 97.94 193 THR A N 1
ATOM 1466 C CA . THR A 1 193 ? 7.800 6.707 3.924 1.00 97.94 193 THR A CA 1
ATOM 1467 C C . THR A 1 193 ? 7.722 5.917 2.620 1.00 97.94 193 THR A C 1
ATOM 1469 O O . THR A 1 193 ? 7.524 6.503 1.559 1.00 97.94 193 THR A O 1
ATOM 1472 N N . THR A 1 194 ? 7.912 4.602 2.722 1.00 96.06 194 THR A N 1
ATOM 1473 C CA . THR A 1 194 ? 8.035 3.672 1.592 1.00 96.06 194 THR A CA 1
ATOM 1474 C C . THR A 1 194 ? 6.921 3.885 0.577 1.00 96.06 194 THR A C 1
ATOM 1476 O O . THR A 1 194 ? 5.745 3.746 0.922 1.00 96.06 194 THR A O 1
ATOM 1479 N N . GLU A 1 195 ? 7.293 4.197 -0.660 1.00 92.38 195 GLU A N 1
ATOM 1480 C CA . GLU A 1 195 ? 6.346 4.323 -1.765 1.00 92.38 195 GLU A CA 1
ATOM 1481 C C . GLU A 1 195 ? 5.645 2.984 -2.051 1.00 92.38 195 GLU A C 1
ATOM 1483 O O . GLU A 1 195 ? 6.233 1.903 -1.966 1.00 92.38 195 GLU A O 1
ATOM 1488 N N . GLN A 1 196 ? 4.359 3.057 -2.390 1.00 90.19 196 GLN A N 1
ATOM 1489 C CA . GLN A 1 196 ? 3.607 1.922 -2.915 1.00 90.19 196 GLN A CA 1
ATOM 1490 C C . GLN A 1 196 ? 3.180 2.223 -4.344 1.00 90.19 196 GLN A C 1
ATOM 1492 O O . GLN A 1 196 ? 3.248 3.356 -4.796 1.00 90.19 196 GLN A O 1
ATOM 1497 N N . TYR A 1 197 ? 2.780 1.190 -5.074 1.00 86.25 197 TYR A N 1
ATOM 1498 C CA . TYR A 1 197 ? 2.554 1.243 -6.514 1.00 86.25 197 TYR A CA 1
ATOM 1499 C C . TYR A 1 197 ? 1.689 2.439 -6.952 1.00 86.25 197 TYR A C 1
ATOM 1501 O O . TYR A 1 197 ? 0.480 2.391 -6.768 1.00 86.25 197 TYR A O 1
ATOM 1509 N N . GLY A 1 198 ? 2.306 3.489 -7.517 1.00 85.06 198 GLY A N 1
ATOM 1510 C CA . GLY A 1 198 ? 1.633 4.723 -7.961 1.00 85.06 198 GLY A CA 1
ATOM 1511 C C . GLY A 1 198 ? 1.224 5.710 -6.856 1.00 85.06 198 GLY A C 1
ATOM 1512 O O . GLY A 1 198 ? 0.593 6.726 -7.147 1.00 85.06 198 GLY A O 1
ATOM 1513 N N . SER A 1 199 ? 1.583 5.446 -5.601 1.00 92.50 199 SER A N 1
ATOM 1514 C CA . SER A 1 199 ? 1.182 6.249 -4.449 1.00 92.50 199 SER A CA 1
ATOM 1515 C C . SER A 1 199 ? 2.369 6.628 -3.577 1.00 92.50 199 SER A C 1
ATOM 1517 O O . SER A 1 199 ? 3.032 5.781 -2.973 1.00 92.50 199 SER A O 1
ATOM 1519 N N . LYS A 1 200 ? 2.566 7.932 -3.404 1.00 95.06 200 LYS A N 1
ATOM 1520 C CA . LYS A 1 200 ? 3.524 8.469 -2.443 1.00 95.06 200 LYS A CA 1
ATOM 1521 C C . LYS A 1 200 ? 2.946 8.364 -1.031 1.00 95.06 200 LYS A C 1
ATOM 1523 O O . LYS A 1 200 ? 1.754 8.594 -0.817 1.00 95.06 200 LYS A O 1
ATOM 1528 N N . MET A 1 201 ? 3.783 8.010 -0.059 1.00 97.94 201 MET A N 1
ATOM 1529 C CA . MET A 1 201 ? 3.331 7.676 1.294 1.00 97.94 201 MET A CA 1
ATOM 1530 C C . MET A 1 201 ? 3.943 8.619 2.331 1.00 97.94 201 MET A C 1
ATOM 1532 O O . MET A 1 201 ? 5.132 8.934 2.281 1.00 97.94 201 MET A O 1
ATOM 1536 N N . ILE A 1 202 ? 3.149 9.050 3.314 1.00 98.62 202 ILE A N 1
ATOM 1537 C CA . ILE A 1 202 ? 3.627 9.865 4.443 1.00 98.62 202 ILE A CA 1
ATOM 1538 C C . ILE A 1 202 ? 3.162 9.245 5.757 1.00 98.62 202 ILE A C 1
ATOM 1540 O O . ILE A 1 202 ? 1.973 9.003 5.951 1.00 98.62 202 ILE A O 1
ATOM 1544 N N . SER A 1 203 ? 4.091 9.060 6.695 1.00 98.38 203 SER A N 1
ATOM 1545 C CA . SER A 1 203 ? 3.777 8.686 8.075 1.00 98.38 203 SER A CA 1
ATOM 1546 C C . SER A 1 203 ? 3.804 9.925 8.968 1.00 98.38 203 SER A C 1
ATOM 1548 O O . SER A 1 203 ? 4.855 10.543 9.144 1.00 98.38 203 SER A O 1
ATOM 1550 N N . LEU A 1 204 ? 2.665 10.262 9.572 1.00 97.81 204 LEU A N 1
ATOM 1551 C CA . LEU A 1 204 ? 2.500 11.347 10.543 1.00 97.81 204 LEU A CA 1
ATOM 1552 C C . LEU A 1 204 ? 2.254 10.779 11.943 1.00 97.81 204 LEU A C 1
ATOM 1554 O O . LEU A 1 204 ? 1.550 9.784 12.096 1.00 97.81 204 LEU A O 1
ATOM 1558 N N . GLY A 1 205 ? 2.750 11.440 12.985 1.00 96.31 205 GLY A N 1
ATOM 1559 C CA . GLY A 1 205 ? 2.479 11.017 14.364 1.00 96.31 205 GLY A CA 1
ATOM 1560 C C . GLY A 1 205 ? 3.503 10.034 14.929 1.00 96.31 205 GLY A C 1
ATOM 1561 O O . GLY A 1 205 ? 4.653 9.966 14.499 1.00 96.31 205 GLY A O 1
ATOM 1562 N N . GLY A 1 206 ? 3.075 9.260 15.923 1.00 94.56 206 GLY A N 1
ATOM 1563 C CA . GLY A 1 206 ? 3.903 8.283 16.619 1.00 94.56 206 GLY A CA 1
ATOM 1564 C C . GLY A 1 206 ? 4.559 8.835 17.886 1.00 94.56 206 GLY A C 1
ATOM 1565 O O . GLY A 1 206 ? 4.870 10.020 18.010 1.00 94.56 206 GLY A O 1
ATOM 1566 N N . ILE A 1 207 ? 4.804 7.936 18.843 1.00 94.06 207 ILE A N 1
ATOM 1567 C CA . ILE A 1 207 ? 5.221 8.286 20.210 1.00 94.06 207 ILE A CA 1
ATOM 1568 C C . ILE A 1 207 ? 6.494 9.142 20.273 1.00 94.06 207 ILE A C 1
ATOM 1570 O O . ILE A 1 207 ? 6.631 9.976 21.163 1.00 94.06 207 ILE A O 1
ATOM 1574 N N . ASN A 1 208 ? 7.421 8.970 19.329 1.00 94.38 208 ASN A N 1
ATOM 1575 C CA . ASN A 1 208 ? 8.673 9.725 19.317 1.00 94.38 208 ASN A CA 1
ATOM 1576 C C . ASN A 1 208 ? 8.449 11.198 18.960 1.00 94.38 208 ASN A C 1
ATOM 1578 O O . ASN A 1 208 ? 9.044 12.062 19.593 1.00 94.38 208 ASN A O 1
ATOM 1582 N N . LEU A 1 209 ? 7.535 11.494 18.031 1.00 93.75 209 LEU A N 1
ATOM 1583 C CA . LEU A 1 209 ? 7.162 12.873 17.714 1.00 93.75 209 LEU A CA 1
ATOM 1584 C C . LEU A 1 209 ? 6.248 13.475 18.788 1.00 93.75 209 LEU A C 1
ATOM 1586 O O . LEU A 1 209 ? 6.376 14.652 19.117 1.00 93.75 209 LEU A O 1
ATOM 1590 N N . MET A 1 210 ? 5.395 12.661 19.415 1.00 92.44 210 MET A N 1
ATOM 1591 C CA . MET A 1 210 ? 4.525 13.090 20.522 1.00 92.44 210 MET A CA 1
ATOM 1592 C C . MET A 1 210 ? 5.293 13.480 21.799 1.00 92.44 210 MET A C 1
ATOM 1594 O O . MET A 1 210 ? 4.736 14.140 22.673 1.00 92.44 210 MET A O 1
ATOM 1598 N N . LYS A 1 211 ? 6.573 13.105 21.913 1.00 92.81 211 LYS A N 1
ATOM 1599 C CA . LYS A 1 211 ? 7.476 13.520 23.003 1.00 92.81 211 LYS A CA 1
ATOM 1600 C C . LYS A 1 211 ? 8.189 14.851 22.743 1.00 92.81 211 LYS A C 1
ATOM 1602 O O . LYS A 1 211 ? 8.885 15.343 23.624 1.00 92.81 211 LYS A O 1
ATOM 1607 N N . THR A 1 212 ? 8.049 15.413 21.546 1.00 93.38 212 THR A N 1
ATOM 1608 C CA . THR A 1 212 ? 8.671 16.691 21.174 1.00 93.38 212 THR A CA 1
ATOM 1609 C C . THR A 1 212 ? 7.758 17.872 21.503 1.00 93.38 212 THR A C 1
ATOM 1611 O O . THR A 1 212 ? 6.589 17.700 21.852 1.00 93.38 212 THR A O 1
ATOM 1614 N N . ASP A 1 213 ? 8.261 19.091 21.322 1.00 92.25 213 ASP A N 1
ATOM 1615 C CA . ASP A 1 213 ? 7.471 20.317 21.466 1.00 92.25 213 ASP A CA 1
ATOM 1616 C C . ASP A 1 213 ? 6.431 20.526 20.342 1.00 92.25 213 ASP A C 1
ATOM 1618 O O . ASP A 1 213 ? 5.618 21.448 20.402 1.00 92.25 213 ASP A O 1
ATOM 1622 N N . ALA A 1 214 ? 6.404 19.647 19.332 1.00 91.19 214 ALA A N 1
ATOM 1623 C CA . ALA A 1 214 ? 5.378 19.618 18.293 1.00 91.19 214 ALA A CA 1
ATOM 1624 C C . ALA A 1 214 ? 4.105 18.860 18.713 1.00 91.19 214 ALA A C 1
ATOM 1626 O O . ALA A 1 214 ? 3.141 18.836 17.954 1.00 91.19 214 ALA A O 1
ATOM 1627 N N . ASN A 1 215 ? 4.070 18.233 19.890 1.00 93.44 215 ASN A N 1
ATOM 1628 C CA . ASN A 1 215 ? 3.043 17.263 20.284 1.00 93.44 215 ASN A CA 1
ATOM 1629 C C . ASN A 1 215 ? 1.581 17.741 20.142 1.00 93.44 215 ASN A C 1
ATOM 1631 O O . ASN A 1 215 ? 0.777 17.071 19.492 1.00 93.44 215 ASN A O 1
ATOM 1635 N N . VAL A 1 216 ? 1.218 18.911 20.675 1.00 94.56 216 VAL A N 1
ATOM 1636 C CA . VAL A 1 216 ? -0.139 19.477 20.585 1.00 94.56 216 VAL A CA 1
ATOM 1637 C C . VAL A 1 216 ? -0.479 19.813 19.137 1.00 94.56 216 VAL A C 1
ATOM 1639 O O . VAL A 1 216 ? -1.582 19.536 18.666 1.00 94.56 216 VAL A O 1
ATOM 1642 N N . LEU A 1 217 ? 0.478 20.398 18.416 1.00 95.00 217 LEU A N 1
ATOM 1643 C CA . LEU A 1 217 ? 0.332 20.735 17.007 1.00 95.00 217 LEU A CA 1
ATOM 1644 C C . LEU A 1 217 ? 0.051 19.462 16.194 1.00 95.00 217 LEU A C 1
ATOM 1646 O O . LEU A 1 217 ? -0.973 19.359 15.529 1.00 95.00 217 LEU A O 1
ATOM 1650 N N . LEU A 1 218 ? 0.908 18.458 16.327 1.00 96.50 218 LEU A N 1
ATOM 1651 C CA . LEU A 1 218 ? 0.800 17.165 15.669 1.00 96.50 218 LEU A CA 1
ATOM 1652 C C . LEU A 1 218 ? -0.524 16.459 15.977 1.00 96.50 218 LEU A C 1
ATOM 1654 O O . LEU A 1 218 ? -1.211 16.025 15.057 1.00 96.50 218 LEU A O 1
ATOM 1658 N N . THR A 1 219 ? -0.935 16.429 17.246 1.00 97.19 219 THR A N 1
ATOM 1659 C CA . THR A 1 219 ? -2.222 15.847 17.662 1.00 97.19 219 THR A CA 1
ATOM 1660 C C . THR A 1 219 ? -3.387 16.511 16.926 1.00 97.19 219 THR A C 1
ATOM 1662 O O . THR A 1 219 ? -4.264 15.837 16.387 1.00 97.19 219 THR A O 1
ATOM 1665 N N . ARG A 1 220 ? -3.380 17.847 16.842 1.00 96.75 220 ARG A N 1
ATOM 1666 C CA . ARG A 1 220 ? -4.418 18.607 16.132 1.00 96.75 220 ARG A CA 1
ATOM 1667 C C . ARG A 1 220 ? -4.407 18.351 14.628 1.00 96.75 220 ARG A C 1
ATOM 1669 O O . ARG A 1 220 ? -5.479 18.314 14.028 1.00 96.75 220 ARG A O 1
ATOM 1676 N N . LEU A 1 221 ? -3.230 18.181 14.022 1.00 98.06 221 LEU A N 1
ATOM 1677 C CA . LEU A 1 221 ? -3.119 17.783 12.618 1.00 98.06 221 LEU A CA 1
ATOM 1678 C C . LEU A 1 221 ? -3.730 16.400 12.400 1.00 98.06 221 LEU A C 1
ATOM 1680 O O . LEU A 1 221 ? -4.529 16.223 11.489 1.00 98.06 221 LEU A O 1
ATOM 1684 N N . MET A 1 222 ? -3.404 15.439 13.264 1.00 98.38 222 MET A N 1
ATOM 1685 C CA . MET A 1 222 ? -3.934 14.084 13.162 1.00 98.38 222 MET A CA 1
ATOM 1686 C C . MET A 1 222 ? -5.461 14.065 13.281 1.00 98.38 222 MET A C 1
ATOM 1688 O O . MET A 1 222 ? -6.121 13.464 12.443 1.00 98.38 222 MET A O 1
ATOM 1692 N N . VAL A 1 223 ? -6.046 14.786 14.244 1.00 98.12 223 VAL A N 1
ATOM 1693 C CA . VAL A 1 223 ? -7.514 14.897 14.365 1.00 98.12 223 VAL A CA 1
ATOM 1694 C C . VAL A 1 223 ? -8.147 15.539 13.135 1.00 98.12 223 VAL A C 1
ATOM 1696 O O . VAL A 1 223 ? -9.179 15.068 12.665 1.00 98.12 223 VAL A O 1
ATOM 1699 N N . ARG A 1 224 ? -7.536 16.598 12.593 1.00 98.19 224 ARG A N 1
ATOM 1700 C CA . ARG A 1 224 ? -7.993 17.253 11.361 1.00 98.19 224 ARG A CA 1
ATOM 1701 C C . ARG A 1 224 ? -8.076 16.249 10.209 1.00 98.19 224 ARG A C 1
ATOM 1703 O O . ARG A 1 224 ? -9.123 16.117 9.582 1.00 98.19 224 ARG A O 1
ATOM 1710 N N . ILE A 1 225 ? -7.009 15.483 9.996 1.00 98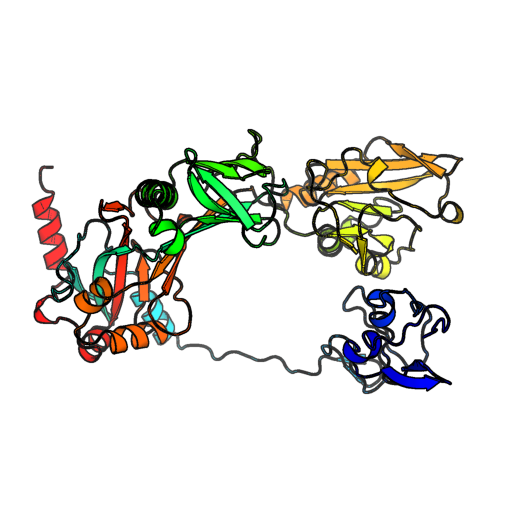.44 225 ILE A N 1
ATOM 1711 C CA . ILE A 1 225 ? -6.952 14.457 8.949 1.00 98.44 225 ILE A CA 1
ATOM 1712 C C . ILE A 1 225 ? -7.974 13.343 9.209 1.00 98.44 225 ILE A C 1
ATOM 1714 O O . ILE A 1 225 ? -8.721 12.977 8.306 1.00 98.44 225 ILE A O 1
ATOM 1718 N N . ALA A 1 226 ? -8.046 12.834 10.441 1.00 98.12 226 ALA A N 1
ATOM 1719 C CA . ALA A 1 226 ? -8.964 11.764 10.834 1.00 98.12 226 ALA A CA 1
ATOM 1720 C C . ALA A 1 226 ? -10.446 12.176 10.726 1.00 98.12 226 ALA A C 1
ATOM 1722 O O . ALA A 1 226 ? -11.325 11.339 10.540 1.00 98.12 226 ALA A O 1
ATOM 1723 N N . ASN A 1 227 ? -10.724 13.480 10.779 1.00 98.06 227 ASN A N 1
ATOM 1724 C CA . ASN A 1 227 ? -12.034 14.064 10.510 1.00 98.06 227 ASN A CA 1
ATOM 1725 C C . ASN A 1 227 ? -12.191 14.560 9.065 1.00 98.06 227 ASN A C 1
ATOM 1727 O O . ASN A 1 227 ? -13.126 15.304 8.789 1.00 98.06 227 ASN A O 1
ATOM 1731 N N . LYS A 1 228 ? -11.322 14.145 8.135 1.00 98.06 228 LYS A N 1
ATOM 1732 C CA . LYS A 1 228 ? -11.410 14.445 6.693 1.00 98.06 228 LYS A CA 1
ATOM 1733 C C . LYS A 1 228 ? -11.420 15.943 6.362 1.00 98.06 228 LYS A C 1
ATOM 1735 O O . LYS A 1 228 ? -11.953 16.365 5.339 1.00 98.06 228 LYS A O 1
ATOM 1740 N N . GLU A 1 229 ? -10.832 16.759 7.231 1.00 98.25 229 GLU A N 1
ATOM 1741 C CA . GLU A 1 229 ? -10.658 18.188 6.998 1.00 98.25 229 GLU A CA 1
ATOM 1742 C C . GLU A 1 229 ? -9.401 18.447 6.157 1.00 98.25 229 GLU A C 1
ATOM 1744 O O . GLU A 1 229 ? -8.381 17.769 6.297 1.00 98.25 229 GLU A O 1
ATOM 1749 N N . ARG A 1 230 ? -9.455 19.487 5.321 1.00 98.31 230 ARG A N 1
ATOM 1750 C CA . ARG A 1 230 ? -8.335 19.922 4.481 1.00 98.31 230 ARG A CA 1
ATOM 1751 C C . ARG A 1 230 ? -7.145 20.421 5.302 1.00 98.31 230 ARG A C 1
ATOM 1753 O O . ARG A 1 230 ? -7.299 21.146 6.298 1.00 98.31 230 ARG A O 1
ATOM 1760 N N . PHE A 1 231 ? -5.945 20.059 4.863 1.00 98.31 231 PHE A N 1
ATOM 1761 C CA . PHE A 1 231 ? -4.693 20.414 5.518 1.00 98.31 231 PHE A CA 1
ATOM 1762 C C . PHE A 1 231 ? -3.562 20.638 4.509 1.00 98.31 231 PHE A C 1
ATOM 1764 O O . PHE A 1 231 ? -3.633 20.221 3.358 1.00 98.31 231 PHE A O 1
ATOM 1771 N N . PHE A 1 232 ? -2.520 21.321 4.977 1.00 98.31 232 PHE A N 1
ATOM 1772 C CA . PHE A 1 232 ? -1.357 21.707 4.184 1.00 98.31 232 PHE A CA 1
ATOM 1773 C C . PHE A 1 232 ? -0.104 21.237 4.904 1.00 98.31 232 PHE A C 1
ATOM 1775 O O . PHE A 1 232 ? 0.003 21.470 6.108 1.00 98.31 232 PHE A O 1
ATOM 1782 N N . VAL A 1 233 ? 0.830 20.612 4.199 1.00 98.44 233 VAL A N 1
ATOM 1783 C CA . VAL A 1 233 ? 2.145 20.220 4.727 1.00 98.44 233 VAL A CA 1
ATOM 1784 C C . VAL A 1 233 ? 3.215 20.440 3.666 1.00 98.44 233 VAL A C 1
ATOM 1786 O O . VAL A 1 233 ? 2.921 20.480 2.475 1.00 98.44 233 VAL A O 1
ATOM 1789 N N . GLU A 1 234 ? 4.463 20.582 4.091 1.00 98.50 234 GLU A N 1
ATOM 1790 C CA . GLU A 1 234 ? 5.605 20.728 3.189 1.00 98.50 234 GLU A CA 1
ATOM 1791 C C . GLU A 1 234 ? 6.600 19.603 3.460 1.00 98.50 234 GLU A C 1
ATOM 1793 O O . GLU A 1 234 ? 6.889 19.294 4.616 1.00 98.50 234 GLU A O 1
ATOM 1798 N N . VAL A 1 235 ? 7.118 18.972 2.412 1.00 98.56 235 VAL A N 1
ATOM 1799 C CA . VAL A 1 235 ? 8.214 18.009 2.533 1.00 98.56 235 VAL A CA 1
ATOM 1800 C C . VAL A 1 235 ? 9.533 18.773 2.468 1.00 98.56 235 VAL A C 1
ATOM 1802 O O . VAL A 1 235 ? 9.744 19.580 1.563 1.00 98.56 235 VAL A O 1
ATOM 1805 N N . GLU A 1 236 ? 10.435 18.534 3.416 1.00 98.12 236 GLU A N 1
ATOM 1806 C CA . GLU A 1 236 ? 11.745 19.184 3.424 1.00 98.12 236 GLU A CA 1
ATOM 1807 C C . GLU A 1 236 ? 12.553 18.803 2.174 1.00 98.12 236 GLU A C 1
ATOM 1809 O O . GLU A 1 236 ? 12.770 17.626 1.885 1.00 98.12 236 GLU A O 1
ATOM 1814 N N . GLY A 1 237 ? 12.970 19.816 1.404 1.00 96.00 237 GLY A N 1
ATOM 1815 C CA . GLY A 1 237 ? 13.630 19.617 0.110 1.00 96.00 237 GLY A CA 1
ATOM 1816 C C . GLY A 1 237 ? 12.736 18.976 -0.961 1.00 96.00 237 GLY A C 1
ATOM 1817 O O . GLY A 1 237 ? 13.260 18.457 -1.946 1.00 96.00 237 GLY A O 1
ATOM 1818 N N . GLY A 1 238 ? 11.415 18.975 -0.759 1.00 96.06 238 GLY A N 1
ATOM 1819 C CA . GLY A 1 238 ? 10.430 18.345 -1.632 1.00 96.06 238 GLY A CA 1
ATOM 1820 C C . GLY A 1 238 ? 9.235 19.251 -1.935 1.00 96.06 238 GLY A C 1
ATOM 1821 O O . GLY A 1 238 ? 9.366 20.469 -2.053 1.00 96.06 238 GLY A O 1
ATOM 1822 N N . ALA A 1 239 ? 8.065 18.638 -2.100 1.00 96.81 239 ALA A N 1
ATOM 1823 C CA . ALA A 1 239 ? 6.852 19.306 -2.551 1.00 96.81 239 ALA A CA 1
ATOM 1824 C C . ALA A 1 239 ? 6.059 19.970 -1.416 1.00 96.81 239 ALA A C 1
ATOM 1826 O O . ALA A 1 239 ? 6.093 19.557 -0.251 1.00 96.81 239 ALA A O 1
ATOM 1827 N N . LYS A 1 240 ? 5.266 20.974 -1.796 1.00 98.25 240 LYS A N 1
ATOM 1828 C CA . LYS A 1 240 ? 4.186 21.537 -0.982 1.00 98.25 240 LYS A CA 1
ATOM 1829 C C . LYS A 1 240 ? 2.897 20.798 -1.296 1.00 98.25 240 LYS A C 1
ATOM 1831 O O . LYS A 1 240 ? 2.531 20.667 -2.462 1.00 98.25 240 LYS A O 1
ATOM 1836 N N . LEU A 1 241 ? 2.218 20.323 -0.262 1.00 98.56 241 LEU A N 1
ATOM 1837 C CA . LEU A 1 241 ? 1.079 19.426 -0.391 1.00 98.56 241 LEU A CA 1
ATOM 1838 C C . LEU A 1 241 ? -0.160 20.067 0.226 1.00 98.56 241 LEU A C 1
ATOM 1840 O O . LEU A 1 241 ? -0.153 20.446 1.400 1.00 98.56 241 LEU A O 1
ATOM 1844 N N . GLU A 1 242 ? -1.232 20.133 -0.554 1.00 98.56 242 GLU A N 1
ATOM 1845 C CA . GLU A 1 242 ? -2.582 20.416 -0.079 1.00 98.56 242 GLU A CA 1
ATOM 1846 C C . GLU A 1 242 ? -3.424 19.149 -0.245 1.00 98.56 242 GLU A C 1
ATOM 1848 O O . GLU A 1 242 ? -3.587 18.625 -1.346 1.00 98.56 242 GLU A O 1
ATOM 1853 N N . LEU A 1 243 ? -3.909 18.625 0.880 1.00 98.62 243 LEU A N 1
ATOM 1854 C CA . LEU A 1 243 ? -4.450 17.274 0.974 1.00 98.62 243 LEU A CA 1
ATOM 1855 C C . LEU A 1 243 ? -5.768 17.264 1.755 1.00 98.62 243 LEU A C 1
ATOM 1857 O O . LEU A 1 243 ? -5.971 18.031 2.703 1.00 98.62 243 LEU A O 1
ATOM 1861 N N . GLN A 1 244 ? -6.658 16.348 1.382 1.00 98.31 244 GLN A N 1
ATOM 1862 C CA . GLN A 1 244 ? -7.904 16.068 2.089 1.00 98.31 244 GLN A CA 1
ATOM 1863 C C . GLN A 1 244 ? -8.324 14.624 1.806 1.00 98.31 244 GLN A C 1
ATOM 1865 O O . GLN A 1 244 ? -8.369 14.208 0.654 1.00 98.31 244 GLN A O 1
ATOM 1870 N N . VAL A 1 245 ? -8.618 13.849 2.853 1.00 98.38 245 VAL A N 1
ATOM 1871 C CA . VAL A 1 245 ? -9.005 12.436 2.705 1.00 98.38 245 VAL A CA 1
ATOM 1872 C C . VAL A 1 245 ? -10.281 12.323 1.870 1.00 98.38 245 VAL A C 1
ATOM 1874 O O . VAL A 1 245 ? -11.295 12.918 2.231 1.00 98.38 245 VAL A O 1
ATOM 1877 N N . GLY A 1 246 ? -10.227 11.528 0.801 1.00 96.56 246 GLY A N 1
ATOM 1878 C CA . GLY A 1 246 ? -11.309 11.344 -0.167 1.00 96.56 246 GLY A CA 1
ATOM 1879 C C . GLY A 1 246 ? -11.280 12.307 -1.356 1.00 96.56 246 GLY A C 1
ATOM 1880 O O . GLY A 1 246 ? -12.108 12.160 -2.244 1.00 96.56 246 GLY A O 1
ATOM 1881 N N . GLU A 1 247 ? -10.333 13.248 -1.404 1.00 97.38 247 GLU A N 1
ATOM 1882 C CA . GLU A 1 247 ? -10.220 14.252 -2.468 1.00 97.38 247 GLU A CA 1
ATOM 1883 C C . GLU A 1 247 ? -8.906 14.112 -3.248 1.00 97.38 247 GLU A C 1
ATOM 1885 O O . GLU A 1 247 ? -7.917 13.554 -2.752 1.00 97.38 247 GLU A O 1
ATOM 1890 N N . THR A 1 248 ? -8.875 14.670 -4.460 1.00 97.06 248 THR A N 1
ATOM 1891 C CA . THR A 1 248 ? -7.671 14.723 -5.298 1.00 97.06 248 THR A CA 1
ATOM 1892 C C . THR A 1 248 ? -6.557 15.529 -4.621 1.00 97.06 248 THR A C 1
ATOM 1894 O O . THR A 1 248 ? -6.797 16.666 -4.201 1.00 97.06 248 THR A O 1
ATOM 1897 N N . PRO A 1 249 ? -5.337 14.971 -4.493 1.00 97.38 249 PRO A N 1
ATOM 1898 C CA . PRO A 1 249 ? -4.225 15.691 -3.891 1.00 97.38 249 PRO A CA 1
ATOM 1899 C C . PRO A 1 249 ? -3.738 16.819 -4.801 1.00 97.38 249 PRO A C 1
ATOM 1901 O O . PRO A 1 249 ? -3.709 16.677 -6.021 1.00 97.38 249 PRO A O 1
ATOM 1904 N N . ILE A 1 250 ? -3.306 17.928 -4.203 1.00 97.69 250 ILE A N 1
ATOM 1905 C CA . ILE A 1 250 ? -2.703 19.056 -4.916 1.00 97.69 250 ILE A CA 1
ATOM 1906 C C . ILE A 1 250 ? -1.221 19.122 -4.536 1.00 97.69 250 ILE A C 1
ATOM 1908 O O . ILE A 1 250 ? -0.870 19.310 -3.367 1.00 97.69 250 ILE A O 1
ATOM 1912 N N . ILE A 1 251 ? -0.351 18.964 -5.532 1.00 95.94 251 ILE A N 1
ATOM 1913 C CA . ILE A 1 251 ? 1.106 18.915 -5.397 1.00 95.94 251 ILE A CA 1
ATOM 1914 C C . ILE A 1 251 ? 1.680 20.176 -6.038 1.00 95.94 251 ILE A C 1
ATOM 1916 O O . ILE A 1 251 ? 1.467 20.429 -7.218 1.00 95.94 251 ILE A O 1
ATOM 1920 N N . ASN A 1 252 ? 2.364 21.017 -5.261 1.00 95.69 252 ASN A N 1
ATOM 1921 C CA . ASN A 1 252 ? 2.905 22.303 -5.724 1.00 95.69 252 ASN A CA 1
ATOM 1922 C C . ASN A 1 252 ? 1.864 23.203 -6.429 1.00 95.69 252 ASN A C 1
ATOM 1924 O O . ASN A 1 252 ? 2.194 23.956 -7.340 1.00 95.69 252 ASN A O 1
ATOM 1928 N N . GLY A 1 253 ? 0.599 23.136 -6.000 1.00 95.44 253 GLY A N 1
ATOM 1929 C CA . GLY A 1 253 ? -0.511 23.888 -6.600 1.00 95.44 253 GLY A CA 1
ATOM 1930 C C . GLY A 1 253 ? -1.150 23.225 -7.827 1.00 95.44 253 GLY A C 1
ATOM 1931 O O . GLY A 1 253 ? -2.137 23.744 -8.340 1.00 95.44 253 GLY A O 1
ATOM 1932 N N . VAL A 1 254 ? -0.641 22.074 -8.271 1.00 92.69 254 VAL A N 1
ATOM 1933 C CA . VAL A 1 254 ? -1.177 21.308 -9.400 1.00 92.69 254 VAL A CA 1
ATOM 1934 C C . VAL A 1 254 ? -1.965 20.103 -8.871 1.00 92.69 254 VAL A C 1
ATOM 1936 O O . VAL A 1 254 ? -1.395 19.278 -8.152 1.00 92.69 254 VAL A O 1
ATOM 1939 N N . PRO A 1 255 ? -3.266 19.967 -9.188 1.00 92.81 255 PRO A N 1
ATOM 1940 C CA . PRO A 1 255 ? -4.019 18.757 -8.872 1.00 92.81 255 PRO A CA 1
ATOM 1941 C C . PRO A 1 255 ? -3.381 17.534 -9.536 1.00 92.81 255 PRO A C 1
ATOM 1943 O O . PRO A 1 255 ? -3.040 17.577 -10.719 1.00 92.81 255 PRO A O 1
ATOM 1946 N N . ALA A 1 256 ? -3.221 16.443 -8.791 1.00 89.75 256 ALA A N 1
ATOM 1947 C CA . ALA A 1 256 ? -2.783 15.181 -9.367 1.00 89.75 256 ALA A CA 1
ATOM 1948 C C . ALA A 1 256 ? -3.812 14.677 -10.390 1.00 89.75 256 ALA A C 1
ATOM 1950 O O . ALA A 1 256 ? -5.017 14.871 -10.227 1.00 89.75 256 ALA A O 1
ATOM 1951 N N . GLY A 1 257 ? -3.318 14.045 -11.455 1.00 83.75 257 GLY A N 1
ATOM 1952 C CA . GLY A 1 257 ? -4.148 13.535 -12.541 1.00 83.75 257 GLY A CA 1
ATOM 1953 C C . GLY A 1 257 ? -4.811 12.203 -12.192 1.00 83.75 257 GLY A C 1
ATOM 1954 O O . GLY A 1 257 ? -5.674 12.106 -11.319 1.00 83.75 257 GLY A O 1
ATOM 1955 N N . ARG A 1 258 ? -4.430 11.156 -12.922 1.00 85.69 258 ARG A N 1
ATOM 1956 C CA . ARG A 1 258 ? -4.978 9.806 -12.753 1.00 85.69 258 ARG A CA 1
ATOM 1957 C C . ARG A 1 258 ? -3.975 8.898 -12.054 1.00 85.69 258 ARG A C 1
ATOM 1959 O O . ARG A 1 258 ? -2.768 9.036 -12.227 1.00 85.69 258 ARG A O 1
ATOM 1966 N N . MET A 1 259 ? -4.498 7.940 -11.307 1.00 87.81 259 MET A N 1
ATOM 1967 C CA . MET A 1 259 ? -3.745 6.834 -10.746 1.00 87.81 259 MET A CA 1
ATOM 1968 C C . MET A 1 259 ? -3.483 5.786 -11.828 1.00 87.81 259 MET A C 1
ATOM 1970 O O . MET A 1 259 ? -4.424 5.268 -12.437 1.00 87.81 259 MET A O 1
ATOM 1974 N N . LYS A 1 260 ? -2.207 5.457 -12.056 1.00 88.12 260 LYS A N 1
ATOM 1975 C CA . LYS A 1 260 ? -1.817 4.427 -13.025 1.00 88.12 260 LYS A CA 1
ATOM 1976 C C . LYS A 1 260 ? -2.304 3.045 -12.582 1.00 88.12 260 LYS A C 1
ATOM 1978 O O . LYS A 1 260 ? -2.096 2.640 -11.441 1.00 88.12 260 LYS A O 1
ATOM 1983 N N . VAL A 1 261 ? -2.886 2.289 -13.512 1.00 89.69 261 VAL A N 1
ATOM 1984 C CA . VAL A 1 261 ? -3.279 0.884 -13.285 1.00 89.69 261 VAL A CA 1
ATOM 1985 C C . VAL A 1 261 ? -2.076 -0.059 -13.304 1.00 89.69 261 VAL A C 1
ATOM 1987 O O . VAL A 1 261 ? -2.048 -1.082 -12.619 1.00 89.69 261 VAL A O 1
ATOM 1990 N N . ALA A 1 262 ? -1.052 0.288 -14.086 1.00 91.75 262 ALA A N 1
ATOM 1991 C CA . ALA A 1 262 ? 0.133 -0.528 -14.261 1.00 91.75 262 ALA A CA 1
ATOM 1992 C C . ALA A 1 262 ? 1.384 0.313 -14.571 1.00 91.75 262 ALA A C 1
ATOM 1994 O O . ALA A 1 262 ? 1.280 1.429 -15.066 1.00 91.75 262 ALA A O 1
ATOM 1995 N N . CYS A 1 263 ? 2.570 -0.243 -14.315 1.00 93.06 263 CYS A N 1
ATOM 1996 C CA . CYS A 1 263 ? 3.830 0.287 -14.821 1.00 93.06 263 CYS A CA 1
ATOM 1997 C C . CYS A 1 263 ? 3.920 0.096 -16.340 1.00 93.06 263 CYS A C 1
ATOM 1999 O O . CYS A 1 263 ? 3.199 -0.731 -16.909 1.00 93.06 263 CYS A O 1
ATOM 2001 N N . GLY A 1 264 ? 4.838 0.793 -17.010 1.00 93.88 264 GLY A N 1
ATOM 2002 C CA . GLY A 1 264 ? 4.912 0.803 -18.475 1.00 93.88 264 GLY A CA 1
ATOM 2003 C C . GLY A 1 264 ? 5.032 -0.596 -19.086 1.00 93.88 264 GLY A C 1
ATOM 2004 O O . GLY A 1 264 ? 4.316 -0.953 -20.022 1.00 93.88 264 GLY A O 1
ATOM 2005 N N . ALA A 1 265 ? 5.856 -1.455 -18.486 1.00 93.19 265 ALA A N 1
ATOM 2006 C CA . ALA A 1 265 ? 6.002 -2.842 -18.926 1.00 93.19 265 ALA A CA 1
ATOM 2007 C C . ALA A 1 265 ? 4.764 -3.725 -18.671 1.00 93.19 265 ALA A C 1
ATOM 2009 O O . ALA A 1 265 ? 4.590 -4.746 -19.337 1.00 93.19 265 ALA A O 1
ATOM 2010 N N . ALA A 1 266 ? 3.933 -3.386 -17.684 1.00 93.38 266 ALA A N 1
ATOM 2011 C CA . ALA A 1 266 ? 2.693 -4.100 -17.397 1.00 93.38 266 ALA A CA 1
ATOM 2012 C C . ALA A 1 266 ? 1.540 -3.618 -18.290 1.00 93.38 266 ALA A C 1
ATOM 2014 O O . ALA A 1 266 ? 0.753 -4.455 -18.718 1.00 93.38 266 ALA A O 1
ATOM 2015 N N . ILE A 1 267 ? 1.496 -2.334 -18.668 1.00 94.81 267 ILE A N 1
ATOM 2016 C CA . ILE A 1 267 ? 0.559 -1.816 -19.683 1.00 94.81 267 ILE A CA 1
ATOM 2017 C C . ILE A 1 267 ? 0.729 -2.582 -21.002 1.00 94.81 267 ILE A C 1
ATOM 2019 O O . ILE A 1 267 ? -0.254 -3.031 -21.583 1.00 94.81 267 ILE A O 1
ATOM 2023 N N . MET A 1 268 ? 1.972 -2.855 -21.412 1.00 94.31 268 MET A N 1
ATOM 2024 C CA . MET A 1 268 ? 2.263 -3.727 -22.562 1.00 94.31 268 MET A CA 1
ATOM 2025 C C . MET A 1 268 ? 1.747 -5.159 -22.396 1.00 94.31 268 MET A C 1
ATOM 2027 O O . MET A 1 268 ? 1.420 -5.820 -23.375 1.00 94.31 268 MET A O 1
ATOM 2031 N N . GLY A 1 269 ? 1.719 -5.655 -21.158 1.00 92.00 269 GLY A N 1
ATOM 2032 C CA . GLY A 1 269 ? 1.179 -6.966 -20.819 1.00 92.00 269 GLY A CA 1
ATOM 2033 C C . GLY A 1 269 ? -0.339 -7.033 -20.931 1.00 92.00 269 GLY A C 1
ATOM 2034 O O . GLY A 1 269 ? -0.866 -8.023 -21.424 1.00 92.00 269 GLY A O 1
ATOM 2035 N N . ILE A 1 270 ? -1.016 -5.977 -20.481 1.00 93.75 270 ILE A N 1
ATOM 2036 C CA . ILE A 1 270 ? -2.477 -5.878 -20.451 1.00 93.75 270 ILE A CA 1
ATOM 2037 C C . ILE A 1 270 ? -3.031 -5.623 -21.858 1.00 93.75 270 ILE A C 1
ATOM 2039 O O . ILE A 1 270 ? -3.965 -6.302 -22.264 1.00 93.75 270 ILE A O 1
ATOM 2043 N N . PHE A 1 271 ? -2.426 -4.696 -22.607 1.00 95.25 271 PHE A N 1
ATOM 2044 C CA . PHE A 1 271 ? -2.938 -4.215 -23.898 1.00 95.25 271 PHE A CA 1
ATOM 2045 C C . PHE A 1 271 ? -2.079 -4.635 -25.095 1.00 95.25 271 PHE A C 1
ATOM 2047 O O . PHE A 1 271 ? -2.045 -3.972 -26.129 1.00 95.25 271 PHE A O 1
ATOM 2054 N N . GLY A 1 272 ? -1.299 -5.709 -24.960 1.00 93.56 272 GLY A N 1
ATOM 2055 C CA . GLY A 1 272 ? -0.358 -6.120 -26.004 1.00 93.56 272 GLY A CA 1
ATOM 2056 C C . GLY A 1 272 ? -1.015 -6.398 -27.357 1.00 93.56 272 GLY A C 1
ATOM 2057 O O . GLY A 1 272 ? -0.398 -6.153 -28.392 1.00 93.56 272 GLY A O 1
ATOM 2058 N N . GLY A 1 273 ? -2.259 -6.889 -27.357 1.00 93.44 273 GLY A N 1
ATOM 2059 C CA . GLY A 1 273 ? -3.022 -7.141 -28.579 1.00 93.44 273 GLY A CA 1
ATOM 2060 C C . GLY A 1 273 ? -3.363 -5.854 -29.329 1.00 93.44 273 GLY A C 1
ATOM 2061 O O . GLY A 1 273 ? -3.163 -5.786 -30.537 1.00 93.44 273 GLY A O 1
ATOM 2062 N N . GLU A 1 274 ? -3.809 -4.830 -28.607 1.00 94.88 274 GLU A N 1
ATOM 2063 C CA . GLU A 1 274 ? -4.195 -3.512 -29.114 1.00 94.88 274 GLU A CA 1
ATOM 2064 C C . GLU A 1 274 ? -2.981 -2.667 -29.510 1.00 94.88 274 GLU A C 1
ATOM 2066 O O . GLU A 1 274 ? -3.030 -1.916 -30.480 1.00 94.88 274 GLU A O 1
ATOM 2071 N N . LEU A 1 275 ? -1.866 -2.824 -28.793 1.00 95.69 275 LEU A N 1
ATOM 2072 C CA . LEU A 1 275 ? -0.597 -2.172 -29.112 1.00 95.69 275 LEU A CA 1
ATOM 2073 C C . LEU A 1 275 ? 0.028 -2.721 -30.402 1.00 95.69 275 LEU A C 1
ATOM 2075 O O . LEU A 1 275 ? 0.789 -2.026 -31.081 1.00 95.69 275 LEU A O 1
ATOM 2079 N N . LYS A 1 276 ? -0.267 -3.976 -30.757 1.00 93.50 276 LYS A N 1
ATOM 2080 C CA . LYS A 1 276 ? 0.317 -4.625 -31.929 1.00 93.50 276 LYS A CA 1
ATOM 2081 C C . LYS A 1 276 ? -0.059 -3.878 -33.210 1.00 93.50 276 LYS A C 1
ATOM 2083 O O . LYS A 1 276 ? -1.224 -3.777 -33.572 1.00 93.50 276 LYS A O 1
ATOM 2088 N N . GLY A 1 277 ? 0.959 -3.445 -33.951 1.00 92.12 277 GLY A N 1
ATOM 2089 C CA . GLY A 1 277 ? 0.792 -2.814 -35.262 1.00 92.12 277 GLY A CA 1
ATOM 2090 C C . GLY A 1 277 ? 0.578 -1.299 -35.228 1.00 92.12 277 GLY A C 1
ATOM 2091 O O . GLY A 1 277 ? 0.522 -0.692 -36.295 1.00 92.12 277 GLY A O 1
ATOM 2092 N N . LEU A 1 278 ? 0.522 -0.672 -34.045 1.00 96.56 278 LEU A N 1
ATOM 2093 C CA . LEU A 1 278 ? 0.428 0.791 -33.941 1.00 96.56 278 LEU A CA 1
ATOM 2094 C C . LEU A 1 278 ? 1.719 1.499 -34.386 1.00 96.56 278 LEU A C 1
ATOM 2096 O O . LEU A 1 278 ? 1.658 2.586 -34.959 1.00 96.56 278 LEU A O 1
ATOM 2100 N N . ALA A 1 279 ? 2.876 0.883 -34.138 1.00 97.00 279 ALA A N 1
ATOM 2101 C CA . ALA A 1 279 ? 4.200 1.372 -34.518 1.00 97.00 279 ALA A CA 1
ATOM 2102 C C . ALA A 1 279 ? 5.204 0.207 -34.609 1.00 97.00 279 ALA A C 1
ATOM 2104 O O . ALA A 1 279 ? 4.902 -0.908 -34.172 1.00 97.00 279 ALA A O 1
ATOM 2105 N N . ASP A 1 280 ? 6.390 0.467 -35.165 1.00 96.31 280 ASP A N 1
ATOM 2106 C CA . ASP A 1 280 ? 7.483 -0.513 -35.247 1.00 96.31 280 ASP A CA 1
ATOM 2107 C C . ASP A 1 280 ? 8.150 -0.735 -33.878 1.00 96.31 280 ASP A C 1
ATOM 2109 O O . ASP A 1 280 ? 8.597 -1.839 -33.566 1.00 96.31 280 ASP A O 1
ATOM 2113 N N . GLU A 1 281 ? 8.156 0.298 -33.031 1.00 97.44 281 GLU A N 1
ATOM 2114 C CA . GLU A 1 281 ? 8.502 0.219 -31.611 1.00 97.44 281 GLU A CA 1
ATOM 2115 C C . GLU A 1 281 ? 7.496 0.990 -30.756 1.00 97.44 281 GLU A C 1
ATOM 2117 O O . GLU A 1 281 ? 6.944 2.005 -31.183 1.00 97.44 281 GLU A O 1
ATOM 2122 N N . ILE A 1 282 ? 7.290 0.532 -29.519 1.00 98.12 282 ILE A N 1
ATOM 2123 C CA . ILE A 1 282 ? 6.447 1.233 -28.552 1.00 98.12 282 ILE A CA 1
ATOM 2124 C C . ILE A 1 282 ? 7.184 1.371 -27.224 1.00 98.12 282 ILE A C 1
ATOM 2126 O O . ILE A 1 282 ? 7.682 0.391 -26.663 1.00 98.12 282 ILE A O 1
ATOM 2130 N N . ILE A 1 283 ? 7.204 2.595 -26.703 1.00 98.25 283 ILE A N 1
ATOM 2131 C CA . ILE A 1 283 ? 7.761 2.942 -25.398 1.00 98.25 283 ILE A CA 1
ATOM 2132 C C . ILE A 1 283 ? 6.618 3.432 -24.516 1.00 98.25 283 ILE A C 1
ATOM 2134 O O . ILE A 1 283 ? 5.871 4.327 -24.905 1.00 98.25 283 ILE A O 1
ATOM 2138 N N . ILE A 1 284 ? 6.485 2.851 -23.324 1.00 97.56 284 ILE A N 1
ATOM 2139 C CA . ILE A 1 284 ? 5.510 3.309 -22.327 1.00 97.56 284 ILE A CA 1
ATOM 2140 C C . ILE A 1 284 ? 6.280 3.807 -21.112 1.00 97.56 284 ILE A C 1
ATOM 2142 O O . ILE A 1 284 ? 6.869 3.009 -20.376 1.00 97.56 284 ILE A O 1
ATOM 2146 N N . LEU A 1 285 ? 6.299 5.127 -20.950 1.00 96.88 285 LEU A N 1
ATOM 2147 C CA . LEU A 1 285 ? 7.066 5.831 -19.931 1.00 96.88 285 LEU A CA 1
ATOM 2148 C C . LEU A 1 285 ? 6.431 5.689 -18.550 1.00 96.88 285 LEU A C 1
ATOM 2150 O O . LEU A 1 285 ? 5.218 5.822 -18.383 1.00 96.88 285 LEU A O 1
ATOM 2154 N N . ASP A 1 286 ? 7.292 5.430 -17.573 1.00 94.56 286 ASP A N 1
ATOM 2155 C CA . ASP A 1 286 ? 6.964 5.329 -16.155 1.00 94.56 286 ASP A CA 1
ATOM 2156 C C . ASP A 1 286 ? 8.228 5.563 -15.324 1.00 94.56 286 ASP A C 1
ATOM 2158 O O . ASP A 1 286 ? 9.293 5.013 -15.645 1.00 94.56 286 ASP A O 1
ATOM 2162 N N . SER A 1 287 ? 8.112 6.352 -14.254 1.00 91.06 287 SER A N 1
ATOM 2163 C CA . SER A 1 287 ? 9.212 6.622 -13.320 1.00 91.06 287 SER A CA 1
ATOM 2164 C C . SER A 1 287 ? 9.776 5.350 -12.703 1.00 91.06 287 SER A C 1
ATOM 2166 O O . SER A 1 287 ? 10.980 5.265 -12.467 1.00 91.06 287 SER A O 1
ATOM 2168 N N . ASP A 1 288 ? 8.912 4.361 -12.469 1.00 91.62 288 ASP A N 1
ATOM 2169 C CA . ASP A 1 288 ? 9.287 3.134 -11.778 1.00 91.62 288 ASP A CA 1
ATOM 2170 C C . ASP A 1 288 ? 9.808 2.109 -12.779 1.00 91.62 288 ASP A C 1
ATOM 2172 O O . ASP A 1 288 ? 10.957 1.677 -12.682 1.00 91.62 288 ASP A O 1
ATOM 2176 N N . ILE A 1 289 ? 8.983 1.716 -13.759 1.00 94.56 289 ILE A N 1
ATOM 2177 C CA . ILE A 1 289 ? 9.371 0.746 -14.789 1.00 94.56 289 ILE A CA 1
ATOM 2178 C C . ILE A 1 289 ? 8.848 1.173 -16.159 1.00 94.56 289 ILE A C 1
ATOM 2180 O O . ILE A 1 289 ? 7.738 0.818 -16.563 1.00 94.56 289 ILE A O 1
ATOM 2184 N N . THR A 1 290 ? 9.707 1.843 -16.921 1.00 96.62 290 THR A N 1
ATOM 2185 C CA . THR A 1 290 ? 9.472 2.127 -18.337 1.00 96.62 290 THR A CA 1
ATOM 2186 C C . THR A 1 290 ? 9.513 0.829 -19.149 1.00 96.62 290 THR A C 1
ATOM 2188 O O . THR A 1 290 ? 10.404 -0.014 -18.980 1.00 96.62 290 THR A O 1
ATOM 2191 N N . GLY A 1 291 ? 8.519 0.657 -20.019 1.00 96.88 291 GLY A N 1
ATOM 2192 C CA . GLY A 1 291 ? 8.390 -0.488 -20.915 1.00 96.88 291 GLY A CA 1
ATOM 2193 C C . GLY A 1 291 ? 8.969 -0.205 -22.301 1.00 96.88 291 GLY A C 1
ATOM 2194 O O . GLY A 1 291 ? 8.753 0.878 -22.840 1.00 96.88 291 GLY A O 1
ATOM 2195 N N . LEU A 1 292 ? 9.627 -1.203 -22.897 1.00 97.12 292 LEU A N 1
ATOM 2196 C CA . LEU A 1 292 ? 10.008 -1.236 -24.316 1.00 97.12 292 LEU A CA 1
ATOM 2197 C C . LEU A 1 292 ? 9.417 -2.495 -24.961 1.00 97.12 292 LEU A C 1
ATOM 2199 O O . LEU A 1 292 ? 9.713 -3.614 -24.528 1.00 97.12 292 LEU A O 1
ATOM 2203 N N . PHE A 1 293 ? 8.558 -2.319 -25.962 1.00 96.31 293 PHE A N 1
ATOM 2204 C CA . PHE A 1 293 ? 7.621 -3.362 -26.367 1.00 96.31 293 PHE A CA 1
ATOM 2205 C C . PHE A 1 293 ? 8.295 -4.507 -27.109 1.00 96.31 293 PHE A C 1
ATOM 2207 O O . PHE A 1 293 ? 8.105 -5.662 -26.723 1.00 96.31 293 PHE A O 1
ATOM 2214 N N . SER A 1 294 ? 9.131 -4.206 -28.105 1.00 94.06 294 SER A N 1
ATOM 2215 C CA . SER A 1 294 ? 9.782 -5.228 -28.936 1.00 94.06 294 SER A CA 1
ATOM 2216 C C . SER A 1 294 ? 10.736 -6.143 -28.150 1.00 94.06 294 SER A C 1
ATOM 2218 O O . SER A 1 294 ? 10.866 -7.334 -28.447 1.00 94.06 294 SER A O 1
ATOM 2220 N N . GLU A 1 295 ? 11.389 -5.614 -27.110 1.00 90.56 295 GLU A N 1
ATOM 2221 C CA . GLU A 1 295 ? 12.246 -6.393 -26.211 1.00 90.56 295 GLU A CA 1
ATOM 2222 C C . GLU A 1 295 ? 11.476 -7.078 -25.081 1.00 90.56 295 GLU A C 1
ATOM 2224 O O . GLU A 1 295 ? 11.968 -8.051 -24.495 1.00 90.56 295 GLU A O 1
ATOM 2229 N N . GLY A 1 296 ? 10.283 -6.573 -24.776 1.00 88.62 296 GLY A N 1
ATOM 2230 C CA . GLY A 1 296 ? 9.404 -7.096 -23.750 1.00 88.62 296 GLY A CA 1
ATOM 2231 C C . GLY A 1 296 ? 8.916 -8.505 -24.061 1.00 88.62 296 GLY A C 1
ATOM 2232 O O . GLY A 1 296 ? 8.886 -8.972 -25.200 1.00 88.62 296 GLY A O 1
ATOM 2233 N N . HIS A 1 297 ? 8.498 -9.201 -23.007 1.00 86.62 297 HIS A N 1
ATOM 2234 C CA . HIS A 1 297 ? 7.953 -10.551 -23.121 1.00 86.62 297 HIS A CA 1
ATOM 2235 C C . HIS A 1 297 ? 6.782 -10.633 -24.113 1.00 86.62 297 HIS A C 1
ATOM 2237 O O . HIS A 1 297 ? 6.759 -11.536 -24.945 1.00 86.62 297 HIS A O 1
ATOM 2243 N N . VAL A 1 298 ? 5.861 -9.667 -24.052 1.00 89.94 298 VAL A N 1
ATOM 2244 C CA . VAL A 1 298 ? 4.659 -9.655 -24.893 1.00 89.94 298 VAL A CA 1
ATOM 2245 C C . VAL A 1 298 ? 4.976 -9.325 -26.344 1.00 89.94 298 VAL A C 1
ATOM 2247 O O . VAL A 1 298 ? 4.516 -10.046 -27.222 1.00 89.94 298 VAL A O 1
ATOM 2250 N N . GLY A 1 299 ? 5.821 -8.327 -26.622 1.00 91.44 299 GLY A N 1
ATOM 2251 C CA . GLY A 1 299 ? 6.228 -8.044 -28.000 1.00 91.44 299 GLY A CA 1
ATOM 2252 C C . GLY A 1 299 ? 6.902 -9.251 -28.654 1.00 91.44 299 GLY A C 1
ATOM 2253 O O . GLY A 1 299 ? 6.531 -9.635 -29.760 1.00 91.44 299 GLY A O 1
ATOM 2254 N N . ARG A 1 300 ? 7.807 -9.936 -27.939 1.00 86.88 300 ARG A N 1
ATOM 2255 C CA . ARG A 1 300 ? 8.436 -11.176 -28.429 1.00 86.88 300 ARG A CA 1
ATOM 2256 C C . ARG A 1 300 ? 7.427 -12.290 -28.689 1.00 86.88 300 ARG A C 1
ATOM 2258 O O . ARG A 1 300 ? 7.520 -12.946 -29.721 1.00 86.88 300 ARG A O 1
ATOM 2265 N N . PHE A 1 301 ? 6.478 -12.495 -27.777 1.00 87.31 301 PHE A N 1
ATOM 2266 C CA . PHE A 1 301 ? 5.403 -13.475 -27.952 1.00 87.31 301 PHE A CA 1
ATOM 2267 C C . PHE A 1 301 ? 4.547 -13.160 -29.190 1.00 87.31 301 PHE A C 1
ATOM 2269 O O . PHE A 1 301 ? 4.174 -14.054 -29.942 1.00 87.31 301 PHE A O 1
ATOM 2276 N N . LEU A 1 302 ? 4.303 -11.876 -29.459 1.00 90.19 302 LEU A N 1
ATOM 2277 C CA . LEU A 1 302 ? 3.569 -11.405 -30.635 1.00 90.19 302 LEU A CA 1
ATOM 2278 C C . LEU A 1 302 ? 4.406 -11.371 -31.927 1.00 90.19 302 LEU A C 1
ATOM 2280 O O . LEU A 1 302 ? 3.875 -10.990 -32.975 1.00 90.19 302 LEU A O 1
ATOM 2284 N N . GLY A 1 303 ? 5.676 -11.787 -31.866 1.00 88.50 303 GLY A N 1
ATOM 2285 C CA . GLY A 1 303 ? 6.582 -11.907 -33.008 1.00 88.50 303 GLY A CA 1
ATOM 2286 C C . GLY A 1 303 ? 7.374 -10.642 -33.354 1.00 88.50 303 GLY A C 1
ATOM 2287 O O . GLY A 1 303 ? 7.995 -10.601 -34.417 1.00 88.50 303 GLY A O 1
ATOM 2288 N N . LEU A 1 304 ? 7.376 -9.616 -32.495 1.00 90.44 304 LEU A N 1
ATOM 2289 C CA . LEU A 1 304 ? 8.178 -8.410 -32.710 1.00 90.44 304 LEU A CA 1
ATOM 2290 C C . LEU A 1 304 ? 9.670 -8.715 -32.539 1.00 90.44 304 LEU A C 1
ATOM 2292 O O . LEU A 1 304 ? 10.083 -9.547 -31.725 1.00 90.44 304 LEU A O 1
ATOM 2296 N N . ARG A 1 305 ? 10.489 -8.008 -33.319 1.00 86.94 305 ARG A N 1
ATOM 2297 C CA . ARG A 1 305 ? 11.949 -8.102 -33.270 1.00 86.94 305 ARG A CA 1
ATOM 2298 C C . ARG A 1 305 ? 12.519 -6.879 -32.553 1.00 86.94 305 ARG A C 1
ATOM 2300 O O . ARG A 1 305 ? 12.067 -5.778 -32.849 1.00 86.94 305 ARG A O 1
ATOM 2307 N N . PRO A 1 306 ? 13.522 -7.046 -31.671 1.00 90.38 306 PRO A N 1
ATOM 2308 C CA . PRO A 1 306 ? 14.202 -5.923 -31.039 1.00 90.38 306 PRO A CA 1
ATOM 2309 C C . PRO A 1 306 ? 14.723 -4.915 -32.062 1.00 90.38 306 PRO A C 1
ATOM 2311 O O . PRO A 1 306 ? 15.491 -5.275 -32.956 1.00 90.38 306 PRO A O 1
ATOM 2314 N N . THR A 1 307 ? 14.346 -3.656 -31.885 1.00 93.38 307 THR A N 1
ATOM 2315 C CA . THR A 1 307 ? 14.681 -2.562 -32.808 1.00 93.38 307 THR A CA 1
ATOM 2316 C C . THR A 1 307 ? 16.052 -1.940 -32.536 1.00 93.38 307 THR A C 1
ATOM 2318 O O . THR A 1 307 ? 16.569 -1.168 -33.334 1.00 93.38 307 THR A O 1
ATOM 2321 N N . GLY A 1 308 ? 16.679 -2.289 -31.408 1.00 91.69 308 GLY A N 1
ATOM 2322 C CA . GLY A 1 308 ? 17.935 -1.685 -30.964 1.00 91.69 308 GLY A CA 1
ATOM 2323 C C . GLY A 1 308 ? 17.760 -0.344 -30.252 1.00 91.69 308 GLY A C 1
ATOM 2324 O O . GLY A 1 308 ? 18.763 0.204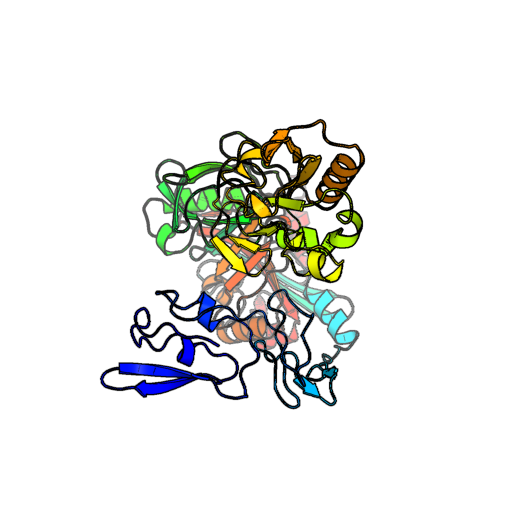 -29.800 1.00 91.69 308 GLY A O 1
ATOM 2325 N N . ILE A 1 309 ? 16.526 0.154 -30.117 1.00 95.81 309 ILE A N 1
ATOM 2326 C CA . ILE A 1 309 ? 16.182 1.321 -29.300 1.00 95.81 309 ILE A CA 1
ATOM 2327 C C . ILE A 1 309 ? 16.301 0.979 -27.814 1.00 95.81 309 ILE A C 1
ATOM 2329 O O . ILE A 1 309 ? 15.992 -0.129 -27.380 1.00 95.81 309 ILE A O 1
ATOM 2333 N N . ARG A 1 310 ? 16.741 1.951 -27.015 1.00 95.38 310 ARG A N 1
ATOM 2334 C CA . ARG A 1 310 ? 16.764 1.888 -25.555 1.00 95.38 310 ARG A CA 1
ATOM 2335 C C . ARG A 1 310 ? 16.168 3.165 -24.964 1.00 95.38 310 ARG A C 1
ATOM 2337 O O . ARG A 1 310 ? 16.656 4.252 -25.289 1.00 95.38 310 ARG A O 1
ATOM 2344 N N . PRO A 1 311 ? 15.173 3.048 -24.072 1.00 96.06 311 PRO A N 1
ATOM 2345 C CA . PRO A 1 311 ? 14.650 4.196 -23.355 1.00 96.06 311 PRO A CA 1
ATOM 2346 C C . PRO A 1 311 ? 15.610 4.671 -22.253 1.00 96.06 311 PRO A C 1
ATOM 2348 O O . PRO A 1 311 ? 16.538 3.941 -21.878 1.00 96.06 311 PRO A O 1
ATOM 2351 N N . PRO A 1 312 ? 15.398 5.884 -21.710 1.00 94.31 312 PRO A N 1
ATOM 2352 C CA . PRO A 1 312 ? 16.095 6.353 -20.521 1.00 94.31 312 PRO A CA 1
ATOM 2353 C C . PRO A 1 312 ? 15.942 5.392 -19.340 1.00 94.31 312 PRO A C 1
ATOM 2355 O O . PRO A 1 312 ? 14.895 4.775 -19.143 1.00 94.31 312 PRO A O 1
ATOM 2358 N N . GLY A 1 313 ? 16.980 5.323 -18.509 1.00 91.88 313 GLY A N 1
ATOM 2359 C CA . GLY A 1 313 ? 16.960 4.566 -17.261 1.00 91.88 313 GLY A CA 1
ATOM 2360 C C . GLY A 1 313 ? 17.908 3.372 -17.239 1.00 91.88 313 GLY A C 1
ATOM 2361 O O . GLY A 1 313 ? 18.674 3.108 -18.168 1.00 91.88 313 GLY A O 1
ATOM 2362 N N . ARG A 1 314 ? 17.889 2.647 -16.121 1.00 91.38 314 ARG A N 1
ATOM 2363 C CA . ARG A 1 314 ? 18.756 1.485 -15.902 1.00 91.38 314 ARG A CA 1
ATOM 2364 C C . ARG A 1 314 ? 18.043 0.217 -16.349 1.00 91.38 314 ARG A C 1
ATOM 2366 O O . ARG A 1 314 ? 16.971 -0.097 -15.839 1.00 91.38 314 ARG A O 1
ATOM 2373 N N . PHE A 1 315 ? 18.664 -0.545 -17.246 1.00 89.31 315 PHE A N 1
ATOM 2374 C CA . PHE A 1 315 ? 18.156 -1.853 -17.662 1.00 89.31 315 PHE A CA 1
ATOM 2375 C C . PHE A 1 315 ? 17.867 -2.749 -16.446 1.00 89.31 315 PHE A C 1
ATOM 2377 O O . PHE A 1 315 ? 18.729 -2.927 -15.584 1.00 89.31 315 PHE A O 1
ATOM 2384 N N . ALA A 1 316 ? 16.660 -3.310 -16.387 1.00 89.50 316 ALA A N 1
ATOM 2385 C CA . ALA A 1 316 ? 16.245 -4.238 -15.337 1.00 89.50 316 ALA A CA 1
ATOM 2386 C C . ALA A 1 316 ? 16.158 -5.672 -15.875 1.00 89.50 316 ALA A C 1
ATOM 2388 O O . ALA A 1 316 ? 16.749 -6.607 -15.341 1.00 89.50 316 ALA A O 1
ATOM 2389 N N . SER A 1 317 ? 15.398 -5.841 -16.952 1.00 87.94 317 SER A N 1
ATOM 2390 C CA . SER A 1 317 ? 15.199 -7.101 -17.671 1.00 87.94 317 SER A CA 1
ATOM 2391 C C . SER A 1 317 ? 14.712 -6.770 -19.087 1.00 87.94 317 SER A C 1
ATOM 2393 O O . SER A 1 317 ? 14.369 -5.614 -19.330 1.00 87.94 317 SER A O 1
ATOM 2395 N N . PRO A 1 318 ? 14.662 -7.727 -20.030 1.00 89.00 318 PRO A N 1
ATOM 2396 C CA . PRO A 1 318 ? 14.217 -7.441 -21.393 1.00 89.00 318 PRO A CA 1
ATOM 2397 C C . PRO A 1 318 ? 12.880 -6.686 -21.449 1.00 89.00 318 PRO A C 1
ATOM 2399 O O . PRO A 1 318 ? 11.879 -7.137 -20.884 1.00 89.00 318 PRO A O 1
ATOM 2402 N N . GLY A 1 319 ? 12.896 -5.516 -22.094 1.00 91.88 319 GLY A N 1
ATOM 2403 C CA . GLY A 1 319 ? 11.748 -4.614 -22.201 1.00 91.88 319 GLY A CA 1
ATOM 2404 C C . GLY A 1 319 ? 11.376 -3.842 -20.931 1.00 91.88 319 GLY A C 1
ATOM 2405 O O . GLY A 1 319 ? 10.293 -3.267 -20.885 1.00 91.88 319 GLY A O 1
ATOM 2406 N N . ARG A 1 320 ? 12.215 -3.849 -19.885 1.00 95.06 320 ARG A N 1
ATOM 2407 C CA . ARG A 1 320 ? 11.961 -3.171 -18.601 1.00 95.06 320 ARG A CA 1
ATOM 2408 C C . ARG A 1 320 ? 13.159 -2.338 -18.158 1.00 95.06 320 ARG A C 1
ATOM 2410 O O . ARG A 1 320 ? 14.254 -2.878 -17.973 1.00 95.06 320 ARG A O 1
ATOM 2417 N N . TYR A 1 321 ? 12.919 -1.059 -17.895 1.00 95.06 321 TYR A N 1
ATOM 2418 C CA . TYR A 1 321 ? 13.940 -0.091 -17.500 1.00 95.06 321 TYR A CA 1
ATOM 2419 C C . TYR A 1 321 ? 13.484 0.664 -16.257 1.00 95.06 321 TYR A C 1
ATOM 2421 O O . TYR A 1 321 ? 12.375 1.189 -16.227 1.00 95.06 321 TYR A O 1
ATOM 2429 N N . PHE A 1 322 ? 14.333 0.710 -15.232 1.00 94.12 322 PHE A N 1
ATOM 2430 C CA . PHE A 1 322 ? 14.085 1.542 -14.060 1.00 94.12 322 PHE A CA 1
ATOM 2431 C C . PHE A 1 322 ? 14.280 3.005 -14.440 1.00 94.12 322 PHE A C 1
ATOM 2433 O O . PHE A 1 322 ? 15.397 3.397 -14.797 1.00 94.12 322 PHE A O 1
ATOM 2440 N N . GLY A 1 323 ? 13.188 3.765 -14.396 1.00 88.94 323 GLY A N 1
ATOM 2441 C CA . GLY A 1 323 ? 13.174 5.183 -14.719 1.00 88.94 323 GLY A CA 1
ATOM 2442 C C . GLY A 1 323 ? 13.754 6.047 -13.599 1.00 88.94 323 GLY A C 1
ATOM 2443 O O . GLY A 1 323 ? 14.247 5.561 -12.578 1.00 88.94 323 GLY A O 1
ATOM 2444 N N . THR A 1 324 ? 13.690 7.357 -13.819 1.00 90.06 324 THR A N 1
ATOM 2445 C CA . THR A 1 324 ? 14.050 8.374 -12.827 1.00 90.06 324 THR A CA 1
ATOM 2446 C C . THR A 1 324 ? 12.826 9.257 -12.592 1.00 90.06 324 THR A C 1
ATOM 2448 O O . THR A 1 324 ? 12.323 9.813 -13.572 1.00 90.06 324 THR A O 1
ATOM 2451 N N . PRO A 1 325 ? 12.351 9.416 -11.341 1.00 90.00 325 PRO A N 1
ATOM 2452 C CA . PRO A 1 325 ? 11.240 10.311 -11.031 1.00 90.00 325 PRO A CA 1
ATOM 2453 C C . PRO A 1 325 ? 11.518 11.770 -11.420 1.00 90.00 325 PRO A C 1
ATOM 2455 O O . PRO A 1 325 ? 12.625 12.273 -11.215 1.00 90.00 325 PRO A O 1
ATOM 2458 N N . GLY A 1 326 ? 10.506 12.457 -11.943 1.00 89.94 326 GLY A N 1
ATOM 2459 C CA . GLY A 1 326 ? 10.573 13.838 -12.412 1.00 89.94 326 GLY A CA 1
ATOM 2460 C C . GLY A 1 326 ? 9.196 14.413 -12.765 1.00 89.94 326 GLY A C 1
ATOM 2461 O O . GLY A 1 326 ? 8.162 13.823 -12.475 1.00 89.94 326 GLY A O 1
ATOM 2462 N N . GLU A 1 327 ? 9.194 15.599 -13.373 1.00 88.19 327 GLU A N 1
ATOM 2463 C CA . GLU A 1 327 ? 7.979 16.355 -13.743 1.00 88.19 327 GLU A CA 1
ATOM 2464 C C . GLU A 1 327 ? 7.524 16.106 -15.197 1.00 88.19 327 GLU A C 1
ATOM 2466 O O . GLU A 1 327 ? 6.756 16.879 -15.764 1.00 88.19 327 GLU A O 1
ATOM 2471 N N . GLY A 1 328 ? 8.081 15.087 -15.843 1.00 91.50 328 GLY A N 1
ATOM 2472 C CA . GLY A 1 328 ? 7.829 14.711 -17.227 1.00 91.50 328 GLY A CA 1
ATOM 2473 C C . GLY A 1 328 ? 6.721 13.669 -17.386 1.00 91.50 328 GLY A C 1
ATOM 2474 O O . GLY A 1 328 ? 5.919 13.417 -16.489 1.00 91.50 328 GLY A O 1
ATOM 2475 N N . TRP A 1 329 ? 6.678 13.039 -18.558 1.00 93.25 329 TRP A N 1
ATOM 2476 C CA . TRP A 1 329 ? 5.654 12.062 -18.933 1.00 93.25 329 TRP A CA 1
ATOM 2477 C C . TRP A 1 329 ? 5.711 10.833 -18.019 1.00 93.25 329 TRP A C 1
ATOM 2479 O O . TRP A 1 329 ? 6.792 10.279 -17.800 1.00 93.25 329 TRP A O 1
ATOM 2489 N N . GLY A 1 330 ? 4.562 10.403 -17.486 1.00 89.06 330 GLY A N 1
ATOM 2490 C CA . GLY A 1 330 ? 4.464 9.253 -16.575 1.00 89.06 330 GLY A CA 1
ATOM 2491 C C . GLY A 1 330 ? 5.285 9.410 -15.290 1.00 89.06 330 GLY A C 1
ATOM 2492 O O . GLY A 1 330 ? 5.842 8.427 -14.797 1.00 89.06 330 GLY A O 1
ATOM 2493 N N . GLY A 1 331 ? 5.460 10.649 -14.814 1.00 89.62 331 GLY A N 1
ATOM 2494 C CA . GLY A 1 331 ? 6.288 10.981 -13.652 1.00 89.62 331 GLY A CA 1
ATOM 2495 C C . GLY A 1 331 ? 7.794 10.830 -13.880 1.00 89.62 331 GLY A C 1
ATOM 2496 O O . GLY A 1 331 ? 8.550 10.752 -12.915 1.00 89.62 331 GLY A O 1
ATOM 2497 N N . THR A 1 332 ? 8.261 10.732 -15.129 1.00 93.31 332 THR A N 1
ATOM 2498 C CA . THR A 1 332 ? 9.694 10.587 -15.454 1.00 93.31 332 THR A CA 1
ATOM 2499 C C . THR A 1 332 ? 10.402 11.941 -15.582 1.00 93.31 332 THR A C 1
ATOM 2501 O O . THR A 1 332 ? 9.802 12.998 -15.429 1.00 93.31 332 THR A O 1
ATOM 2504 N N . THR A 1 333 ? 11.695 11.956 -15.913 1.00 94.62 333 THR A N 1
ATOM 2505 C CA . THR A 1 333 ? 12.402 13.183 -16.323 1.00 94.62 333 THR A CA 1
ATOM 2506 C C . THR A 1 333 ? 12.173 13.576 -17.790 1.00 94.62 333 THR A C 1
ATOM 2508 O O . THR A 1 333 ? 12.669 14.622 -18.196 1.00 94.62 333 THR A O 1
ATOM 2511 N N . VAL A 1 334 ? 11.463 12.756 -18.578 1.00 95.50 334 VAL A N 1
ATOM 2512 C CA . VAL A 1 334 ? 11.253 12.941 -20.026 1.00 95.50 334 VAL A CA 1
ATOM 2513 C C . VAL A 1 334 ? 10.198 14.015 -20.273 1.00 95.50 334 VAL A C 1
ATOM 2515 O O . VAL A 1 334 ? 9.025 13.816 -19.953 1.00 95.50 334 VAL A O 1
ATOM 2518 N N . LYS A 1 335 ? 10.600 15.157 -20.835 1.00 95.38 335 LYS A N 1
ATOM 2519 C CA . LYS A 1 335 ? 9.694 16.286 -21.124 1.00 95.38 335 LYS A CA 1
ATOM 2520 C C . LYS A 1 335 ? 9.280 16.334 -22.589 1.00 95.38 335 LYS A C 1
ATOM 2522 O O . LYS A 1 335 ? 8.154 16.731 -22.887 1.00 95.38 335 LYS A O 1
ATOM 2527 N N . ASP A 1 336 ? 10.175 15.909 -23.474 1.00 96.19 336 ASP A N 1
ATOM 2528 C CA . ASP A 1 336 ? 9.927 15.780 -24.907 1.00 96.19 336 ASP A CA 1
ATOM 2529 C C . ASP A 1 336 ? 9.904 14.290 -25.298 1.00 96.19 336 ASP A C 1
ATOM 2531 O O . ASP A 1 336 ? 10.799 13.548 -24.888 1.00 96.19 336 ASP A O 1
ATOM 2535 N N . PRO A 1 337 ? 8.923 13.813 -26.087 1.00 96.38 337 PRO A N 1
ATOM 2536 C CA . PRO A 1 337 ? 8.863 12.412 -26.505 1.00 96.38 337 PRO A CA 1
ATOM 2537 C C . PRO A 1 337 ? 10.120 11.917 -27.239 1.00 96.38 337 PRO A C 1
ATOM 2539 O O . PRO A 1 337 ? 10.404 10.724 -27.174 1.00 96.38 337 PRO A O 1
ATOM 2542 N N . LEU A 1 338 ? 10.904 12.784 -27.891 1.00 97.12 338 LEU A N 1
ATOM 2543 C CA . LEU A 1 338 ? 12.185 12.400 -28.501 1.00 97.12 338 LEU A CA 1
ATOM 2544 C C . LEU A 1 338 ? 13.198 11.901 -27.460 1.00 97.12 338 LEU A C 1
ATOM 2546 O O . LEU A 1 338 ? 13.968 10.983 -27.741 1.00 97.12 338 LEU A O 1
ATOM 2550 N N . GLU A 1 339 ? 13.165 12.437 -26.237 1.00 97.19 339 GLU A N 1
ATOM 2551 C CA . GLU A 1 339 ? 14.036 12.000 -25.138 1.00 97.19 339 GLU A CA 1
ATOM 2552 C C . GLU A 1 339 ? 13.701 10.573 -24.670 1.00 97.19 339 GLU A C 1
ATOM 2554 O O . GLU A 1 339 ? 14.526 9.932 -24.017 1.00 97.19 339 GLU A O 1
ATOM 2559 N N . ALA A 1 340 ? 12.526 10.035 -25.027 1.00 96.94 340 ALA A N 1
ATOM 2560 C CA . ALA A 1 340 ? 12.176 8.640 -24.766 1.00 96.94 340 ALA A CA 1
ATOM 2561 C C . ALA A 1 340 ? 13.068 7.654 -25.542 1.00 96.94 340 ALA A C 1
ATOM 2563 O O . ALA A 1 340 ? 13.139 6.486 -25.169 1.00 96.94 340 ALA A O 1
ATOM 2564 N N . ILE A 1 341 ? 13.780 8.108 -26.579 1.00 96.88 341 ILE A N 1
ATOM 2565 C CA . ILE A 1 341 ? 14.784 7.339 -27.320 1.00 96.88 341 ILE A CA 1
ATOM 2566 C C . ILE A 1 341 ? 16.176 7.787 -26.843 1.00 96.88 341 ILE A C 1
ATOM 2568 O O . ILE A 1 341 ? 16.831 8.626 -27.455 1.00 96.88 341 ILE A O 1
ATOM 2572 N N . ALA A 1 342 ? 16.654 7.226 -25.729 1.00 94.00 342 ALA A N 1
ATOM 2573 C CA . ALA A 1 342 ? 17.930 7.640 -25.135 1.00 94.00 342 ALA A CA 1
ATOM 2574 C C . ALA A 1 342 ? 19.150 7.156 -25.929 1.00 94.00 342 ALA A C 1
ATOM 2576 O O . ALA A 1 342 ? 20.162 7.851 -26.024 1.00 94.00 342 ALA A O 1
ATOM 2577 N N . GLN A 1 343 ? 19.093 5.926 -26.441 1.00 93.69 343 GLN A N 1
ATOM 2578 C CA . GLN A 1 343 ? 20.158 5.318 -27.239 1.00 93.69 343 GLN A CA 1
ATOM 2579 C C . GLN A 1 343 ? 19.537 4.413 -28.296 1.00 93.69 343 GLN A C 1
ATOM 2581 O O . GLN A 1 343 ? 18.499 3.802 -28.053 1.00 93.69 343 GLN A O 1
ATOM 2586 N N . TYR A 1 344 ? 20.192 4.274 -29.444 1.00 93.38 344 TYR A N 1
ATOM 2587 C CA . TYR A 1 344 ? 19.787 3.301 -30.450 1.00 93.38 344 TYR A CA 1
ATOM 2588 C C . TYR A 1 344 ? 20.954 2.869 -31.338 1.00 93.38 344 TYR A C 1
ATOM 2590 O O . TYR A 1 344 ? 21.927 3.599 -31.531 1.00 93.38 344 TYR A O 1
ATOM 2598 N N . ASP A 1 345 ? 20.852 1.654 -31.869 1.00 92.38 345 ASP A N 1
ATOM 2599 C CA . ASP A 1 345 ? 21.781 1.104 -32.855 1.00 92.38 345 ASP A CA 1
ATOM 2600 C C . ASP A 1 345 ? 21.369 1.547 -34.265 1.00 92.38 345 ASP A C 1
ATOM 2602 O O . ASP A 1 345 ? 20.414 1.014 -34.829 1.00 92.38 345 ASP A O 1
ATOM 2606 N N . ARG A 1 346 ? 22.100 2.508 -34.847 1.00 89.62 346 ARG A N 1
ATOM 2607 C CA . ARG A 1 346 ? 21.809 3.062 -36.184 1.00 89.62 346 ARG A CA 1
ATOM 2608 C C . ARG A 1 346 ? 21.737 2.005 -37.286 1.00 89.62 346 ARG A C 1
ATOM 2610 O O . ARG A 1 346 ? 21.024 2.218 -38.254 1.00 89.62 346 ARG A O 1
ATOM 2617 N N . GLN A 1 347 ? 22.425 0.869 -37.149 1.00 91.19 347 GLN A N 1
ATOM 2618 C CA . GLN A 1 347 ? 22.376 -0.196 -38.160 1.00 91.19 347 GLN A CA 1
ATOM 2619 C C . GLN A 1 347 ? 21.022 -0.915 -38.204 1.00 91.19 347 GLN A C 1
ATOM 2621 O O . GLN A 1 347 ? 20.735 -1.627 -39.163 1.00 91.19 347 GLN A O 1
ATOM 2626 N N . LYS A 1 348 ? 20.202 -0.753 -37.161 1.00 92.50 348 LYS A N 1
ATOM 2627 C CA . LYS A 1 348 ? 18.872 -1.357 -37.039 1.00 92.50 348 LYS A CA 1
ATOM 2628 C C . LYS A 1 348 ? 17.736 -0.372 -37.292 1.00 92.50 348 LYS A C 1
ATOM 2630 O O . LYS A 1 348 ? 16.586 -0.794 -37.260 1.00 92.50 348 LYS A O 1
ATOM 2635 N N . ILE A 1 349 ? 18.044 0.901 -37.540 1.00 95.62 349 ILE A N 1
ATOM 2636 C CA . ILE A 1 349 ? 17.053 1.935 -37.851 1.00 95.62 349 ILE A CA 1
ATOM 2637 C C . ILE A 1 349 ? 16.944 2.078 -39.368 1.00 95.62 349 ILE A C 1
ATOM 2639 O O . ILE A 1 349 ? 17.957 2.099 -40.066 1.00 95.62 349 ILE A O 1
ATOM 2643 N N . TRP A 1 350 ? 15.717 2.186 -39.876 1.00 95.31 350 TRP A N 1
ATOM 2644 C CA . TRP A 1 350 ? 15.436 2.410 -41.294 1.00 95.31 350 TRP A CA 1
ATOM 2645 C C . TRP A 1 350 ? 14.579 3.668 -41.497 1.00 95.31 350 TRP A C 1
ATOM 2647 O O . TRP A 1 350 ? 13.802 4.021 -40.606 1.00 95.31 350 TRP A O 1
ATOM 2657 N N . PRO A 1 351 ? 14.681 4.337 -42.659 1.00 96.75 351 PRO A N 1
ATOM 2658 C CA . PRO A 1 351 ? 13.827 5.478 -42.977 1.00 96.75 351 PRO A CA 1
ATOM 2659 C C . PRO A 1 351 ? 12.343 5.094 -42.940 1.00 96.75 351 PRO A C 1
ATOM 2661 O O . PRO A 1 351 ? 11.952 4.062 -43.488 1.00 96.75 351 PRO A O 1
ATOM 2664 N N . GLY A 1 352 ? 11.522 5.915 -42.285 1.00 96.62 352 GLY A N 1
ATOM 2665 C CA . GLY A 1 352 ? 10.098 5.657 -42.067 1.00 96.62 352 GLY A CA 1
ATOM 2666 C C . GLY A 1 352 ? 9.786 4.737 -40.881 1.00 96.62 352 GLY A C 1
ATOM 2667 O O . GLY A 1 352 ? 8.622 4.405 -40.668 1.00 96.62 352 GLY A O 1
ATOM 2668 N N . MET A 1 353 ? 10.787 4.307 -40.102 1.00 97.38 353 MET A N 1
ATOM 2669 C CA . MET A 1 353 ? 10.551 3.559 -38.864 1.00 97.38 353 MET A CA 1
ATOM 2670 C C . MET A 1 353 ? 9.766 4.417 -37.867 1.00 97.38 353 MET A C 1
ATOM 2672 O O . MET A 1 353 ? 10.206 5.513 -37.516 1.00 97.38 353 MET A O 1
ATOM 2676 N N . ARG A 1 354 ? 8.645 3.895 -37.361 1.00 97.94 354 ARG A N 1
ATOM 2677 C CA . ARG A 1 354 ? 7.758 4.603 -36.433 1.00 97.94 354 ARG A CA 1
ATOM 2678 C C . ARG A 1 354 ? 7.934 4.139 -34.993 1.00 97.94 354 ARG A C 1
ATOM 2680 O O . ARG A 1 354 ? 7.970 2.939 -34.717 1.00 97.94 354 ARG A O 1
ATOM 2687 N N . VAL A 1 355 ? 7.963 5.092 -34.066 1.00 98.44 355 VAL A N 1
ATOM 2688 C CA . VAL A 1 355 ? 8.030 4.843 -32.620 1.00 98.44 355 VAL A CA 1
ATOM 2689 C C . VAL A 1 355 ? 6.874 5.555 -31.935 1.00 98.44 355 VAL A C 1
ATOM 2691 O O . VAL A 1 355 ? 6.767 6.779 -31.997 1.00 98.44 355 VAL A O 1
ATOM 2694 N N . LEU A 1 356 ? 6.019 4.793 -31.257 1.00 98.50 356 LEU A N 1
ATOM 2695 C CA . LEU A 1 356 ? 4.942 5.344 -30.441 1.00 98.50 356 LEU A CA 1
ATOM 2696 C C . LEU A 1 356 ? 5.414 5.489 -28.994 1.00 98.50 356 LEU A C 1
ATOM 2698 O O . LEU A 1 356 ? 5.789 4.510 -28.349 1.00 98.50 356 LEU A O 1
ATOM 2702 N N . VAL A 1 357 ? 5.351 6.711 -28.477 1.00 98.56 357 VAL A N 1
ATOM 2703 C CA . VAL A 1 357 ? 5.627 7.028 -27.076 1.00 98.56 357 VAL A CA 1
ATOM 2704 C C . VAL A 1 357 ? 4.304 7.301 -26.367 1.00 98.56 357 VAL A C 1
ATOM 2706 O O . VAL A 1 357 ? 3.557 8.201 -26.751 1.00 98.56 357 VAL A O 1
ATOM 2709 N N . LEU A 1 358 ? 4.021 6.515 -25.332 1.00 97.75 358 LEU A N 1
ATOM 2710 C CA . LEU A 1 358 ? 2.876 6.654 -24.429 1.00 97.75 358 LEU A CA 1
ATOM 2711 C C . LEU A 1 358 ? 3.378 6.809 -22.990 1.00 97.75 358 LEU A C 1
ATOM 2713 O O . LEU A 1 358 ? 4.556 6.595 -22.695 1.00 97.75 358 LEU A O 1
ATOM 2717 N N . GLU A 1 359 ? 2.470 7.106 -22.069 1.00 94.50 359 GLU A N 1
ATOM 2718 C CA . GLU A 1 359 ? 2.730 7.006 -20.635 1.00 94.50 359 GLU A CA 1
ATOM 2719 C C . GLU A 1 359 ? 1.586 6.303 -19.892 1.00 94.50 359 GLU A C 1
ATOM 2721 O O . GLU A 1 359 ? 0.502 6.072 -20.432 1.00 94.50 359 GLU A O 1
ATOM 2726 N N . VAL A 1 360 ? 1.875 5.883 -18.662 1.00 92.62 360 VAL A N 1
ATOM 2727 C CA . VAL A 1 360 ? 1.062 4.947 -17.870 1.00 92.62 360 VAL A CA 1
ATOM 2728 C C . VAL A 1 360 ? -0.321 5.445 -17.437 1.00 92.62 360 VAL A C 1
ATOM 2730 O O . VAL A 1 360 ? -1.130 4.627 -17.001 1.00 92.62 360 VAL A O 1
ATOM 2733 N N . THR A 1 361 ? -0.615 6.741 -17.545 1.00 90.31 361 THR A N 1
ATOM 2734 C CA . THR A 1 361 ? -1.897 7.340 -17.135 1.00 90.31 361 THR A CA 1
ATOM 2735 C C . THR A 1 361 ? -2.832 7.690 -18.301 1.00 90.31 361 THR A C 1
ATOM 2737 O O . THR A 1 361 ? -3.992 8.038 -18.068 1.00 90.31 361 THR A O 1
ATOM 2740 N N . GLY A 1 362 ? -2.372 7.579 -19.553 1.00 91.62 362 GLY A N 1
ATOM 2741 C CA . GLY A 1 362 ? -3.168 7.876 -20.753 1.00 91.62 362 GLY A CA 1
ATOM 2742 C C . GLY A 1 362 ? -3.459 9.371 -20.976 1.00 91.62 362 GLY A C 1
ATOM 2743 O O . GLY A 1 362 ? -4.411 9.745 -21.662 1.00 91.62 362 GLY A O 1
ATOM 2744 N N . GLN A 1 363 ? -2.660 10.255 -20.397 1.00 89.69 363 GLN A N 1
ATOM 2745 C CA . GLN A 1 363 ? -2.688 11.697 -20.615 1.00 89.69 363 GLN A CA 1
ATOM 2746 C C . GLN A 1 363 ? -1.934 12.112 -21.880 1.00 89.69 363 GLN A C 1
ATOM 2748 O O . GLN A 1 363 ? -2.340 13.078 -22.523 1.00 89.69 363 GLN A O 1
ATOM 2753 N N . GLN A 1 364 ? -0.856 11.410 -22.251 1.00 93.81 364 GLN A N 1
ATOM 2754 C CA . GLN A 1 364 ? 0.025 11.842 -23.344 1.00 93.81 364 GLN A CA 1
ATOM 2755 C C . GLN A 1 364 ? 0.348 10.721 -24.340 1.00 93.81 364 GLN A C 1
ATOM 2757 O O . GLN A 1 364 ? 0.497 9.556 -23.971 1.00 93.81 364 GLN A O 1
ATOM 2762 N N . ALA A 1 365 ? 0.451 11.099 -25.617 1.00 97.44 365 ALA A N 1
ATOM 2763 C CA . ALA A 1 365 ? 0.856 10.237 -26.721 1.00 97.44 365 ALA A CA 1
ATOM 2764 C C . ALA A 1 365 ? 1.616 11.043 -27.782 1.00 97.44 365 ALA A C 1
ATOM 2766 O O . ALA A 1 365 ? 1.265 12.186 -28.089 1.00 97.44 365 ALA A O 1
ATOM 2767 N N . ALA A 1 366 ? 2.651 10.446 -28.366 1.00 98.31 366 ALA A N 1
ATOM 2768 C CA . ALA A 1 366 ? 3.362 11.016 -29.503 1.00 98.31 366 ALA A CA 1
ATOM 2769 C C . ALA A 1 366 ? 3.835 9.924 -30.456 1.00 98.31 366 ALA A C 1
ATOM 2771 O O . ALA A 1 366 ? 4.357 8.897 -30.028 1.00 98.31 366 ALA A O 1
ATOM 2772 N N . MET A 1 367 ? 3.695 10.188 -31.753 1.00 98.38 367 MET A N 1
ATOM 2773 C CA . MET A 1 367 ? 4.298 9.372 -32.797 1.00 98.38 367 MET A CA 1
ATOM 2774 C C . MET A 1 367 ? 5.576 10.038 -33.307 1.00 98.38 367 MET A C 1
ATOM 2776 O O . MET A 1 367 ? 5.591 11.237 -33.601 1.00 98.38 367 MET A O 1
ATOM 2780 N N . LEU A 1 368 ? 6.635 9.246 -33.413 1.00 98.44 368 LEU A N 1
ATOM 2781 C CA . LEU A 1 368 ? 7.922 9.639 -33.968 1.00 98.44 368 LEU A CA 1
ATOM 2782 C C . LEU A 1 368 ? 8.206 8.818 -35.225 1.00 98.44 368 LEU A C 1
ATOM 2784 O O . LEU A 1 368 ? 7.799 7.660 -35.303 1.00 98.44 368 LEU A O 1
ATOM 2788 N N . GLU A 1 369 ? 8.933 9.394 -36.175 1.00 98.12 369 GLU A N 1
ATOM 2789 C CA . GLU A 1 369 ? 9.361 8.726 -37.404 1.00 98.12 369 GLU A CA 1
ATOM 2790 C C . GLU A 1 369 ? 10.833 9.028 -37.700 1.00 98.12 369 GLU A C 1
ATOM 2792 O O . GLU A 1 369 ? 11.284 10.159 -37.509 1.00 98.12 369 GLU A O 1
ATOM 2797 N N . ALA A 1 370 ? 11.586 8.015 -38.133 1.00 97.62 370 ALA A N 1
ATOM 2798 C CA . ALA A 1 370 ? 12.978 8.161 -38.547 1.00 97.62 370 ALA A CA 1
ATOM 2799 C C . ALA A 1 370 ? 13.092 8.710 -39.979 1.00 97.62 370 ALA A C 1
ATOM 2801 O O . ALA A 1 370 ? 12.453 8.198 -40.899 1.00 97.62 370 ALA A O 1
ATOM 2802 N N . ASP A 1 371 ? 13.954 9.703 -40.184 1.00 96.25 371 ASP A N 1
ATOM 2803 C CA . ASP A 1 371 ? 14.282 10.236 -41.508 1.00 96.25 371 ASP A CA 1
ATOM 2804 C C . ASP A 1 371 ? 15.305 9.367 -42.277 1.00 96.25 371 ASP A C 1
ATOM 2806 O O . ASP A 1 371 ? 15.719 8.293 -41.833 1.00 96.25 371 ASP A O 1
ATOM 2810 N N . GLU A 1 372 ? 15.750 9.839 -43.449 1.00 94.25 372 GLU A N 1
ATOM 2811 C CA . GLU A 1 372 ? 16.757 9.154 -44.278 1.00 94.25 372 GLU A CA 1
ATOM 2812 C C . GLU A 1 372 ? 18.113 8.947 -43.580 1.00 94.25 372 GLU A C 1
ATOM 2814 O O . GLU A 1 372 ? 18.874 8.054 -43.953 1.00 94.25 372 GLU A O 1
ATOM 2819 N N . LYS A 1 373 ? 18.430 9.761 -42.567 1.00 91.94 373 LYS A N 1
ATOM 2820 C CA . LYS A 1 373 ? 19.664 9.674 -41.773 1.00 91.94 373 LYS A CA 1
ATOM 2821 C C . LYS A 1 373 ? 19.486 8.800 -40.527 1.00 91.94 373 LYS A C 1
ATOM 2823 O O . LYS A 1 373 ? 20.466 8.535 -39.821 1.00 91.94 373 LYS A O 1
ATOM 2828 N N . GLY A 1 374 ? 18.265 8.331 -40.270 1.00 90.44 374 GLY A N 1
ATOM 2829 C CA . GLY A 1 374 ? 17.895 7.573 -39.082 1.00 90.44 374 GLY A CA 1
ATOM 2830 C C . GLY A 1 374 ? 17.707 8.443 -37.838 1.00 90.44 374 GLY A C 1
ATOM 2831 O O . GLY A 1 374 ? 17.760 7.910 -36.731 1.00 90.44 374 GLY A O 1
ATOM 2832 N N . ASP A 1 375 ? 17.533 9.758 -38.000 1.00 94.38 375 ASP A N 1
ATOM 2833 C CA . ASP A 1 375 ? 17.201 10.666 -36.903 1.00 94.38 375 ASP A CA 1
ATOM 2834 C C . ASP A 1 375 ? 15.672 10.747 -36.749 1.00 94.38 375 ASP A C 1
ATOM 2836 O O . ASP A 1 375 ? 14.939 10.797 -37.736 1.00 94.38 375 ASP A O 1
ATOM 2840 N N . PHE A 1 376 ? 15.178 10.726 -35.508 1.00 97.19 376 PHE A N 1
ATOM 2841 C CA . PHE A 1 376 ? 13.742 10.701 -35.222 1.00 97.19 376 PHE A CA 1
ATOM 2842 C C . PHE A 1 376 ? 13.153 12.106 -35.124 1.00 97.19 376 PHE A C 1
ATOM 2844 O O . PHE A 1 376 ? 13.716 12.978 -34.462 1.00 97.19 376 PHE A O 1
ATOM 2851 N N . HIS A 1 377 ? 11.967 12.287 -35.703 1.00 97.31 377 HIS A N 1
ATOM 2852 C CA . HIS A 1 377 ? 11.201 13.531 -35.659 1.00 97.31 377 HIS A CA 1
ATOM 2853 C C . HIS A 1 377 ? 9.752 13.253 -35.279 1.00 97.31 377 HIS A C 1
ATOM 2855 O O . HIS A 1 377 ? 9.213 12.183 -35.558 1.00 97.31 377 HIS A O 1
ATOM 2861 N N . ARG A 1 378 ? 9.096 14.226 -34.647 1.00 97.88 378 ARG A N 1
ATOM 2862 C CA . ARG A 1 378 ? 7.678 14.111 -34.300 1.00 97.88 378 ARG A CA 1
ATOM 2863 C C . ARG A 1 378 ? 6.805 14.242 -35.547 1.00 97.88 378 ARG A C 1
ATOM 2865 O O . ARG A 1 378 ? 6.954 15.196 -36.307 1.00 97.88 378 ARG A O 1
ATOM 2872 N N . ILE A 1 379 ? 5.836 13.343 -35.686 1.00 97.81 379 ILE A N 1
ATOM 2873 C CA . ILE A 1 379 ? 4.786 13.403 -36.710 1.00 97.81 379 ILE A CA 1
ATOM 2874 C C . ILE A 1 379 ? 3.400 13.503 -36.048 1.00 97.81 379 ILE A C 1
ATOM 2876 O O . ILE A 1 379 ? 3.284 13.288 -34.835 1.00 97.81 379 ILE A O 1
ATOM 2880 N N . PRO A 1 380 ? 2.331 13.858 -36.789 1.00 97.69 380 PRO A N 1
ATOM 2881 C CA . PRO A 1 380 ? 0.977 13.839 -36.243 1.00 97.69 380 PRO A CA 1
ATOM 2882 C C . PRO A 1 380 ? 0.623 12.462 -35.668 1.00 97.69 380 PRO A C 1
ATOM 2884 O O . PRO A 1 380 ? 0.775 11.446 -36.347 1.00 97.69 380 PRO A O 1
ATOM 2887 N N . THR A 1 381 ? 0.143 12.428 -34.423 1.00 96.75 381 THR A N 1
ATOM 2888 C CA . THR A 1 381 ? -0.270 11.183 -33.766 1.00 96.75 381 THR A CA 1
ATOM 2889 C C . THR A 1 381 ? -1.493 10.595 -34.490 1.00 96.75 381 THR A C 1
ATOM 2891 O O . THR A 1 381 ? -2.515 11.279 -34.591 1.00 96.75 381 THR A O 1
ATOM 2894 N N . PRO A 1 382 ? -1.426 9.353 -35.013 1.00 95.81 382 PRO A N 1
ATOM 2895 C CA . PRO A 1 382 ? -2.563 8.715 -35.678 1.00 95.81 382 PRO A CA 1
ATOM 2896 C C . PRO A 1 382 ? -3.744 8.477 -34.731 1.00 95.81 382 PRO A C 1
ATOM 2898 O O . PRO A 1 382 ? -3.566 8.330 -33.520 1.00 95.81 382 PRO A O 1
ATOM 2901 N N . LYS A 1 383 ? -4.957 8.368 -35.286 1.00 97.00 383 LYS A N 1
ATOM 2902 C CA . LYS A 1 383 ? -6.189 8.174 -34.499 1.00 97.00 383 LYS A CA 1
ATOM 2903 C C . LYS A 1 383 ? -6.160 6.894 -33.666 1.00 97.00 383 LYS A C 1
ATOM 2905 O O . LYS A 1 383 ? -6.691 6.871 -32.566 1.00 97.00 383 LYS A O 1
ATOM 2910 N N . GLU A 1 384 ? -5.528 5.846 -34.174 1.00 96.69 384 GLU A N 1
ATOM 2911 C CA . GLU A 1 384 ? -5.394 4.554 -33.506 1.00 96.69 384 GLU A CA 1
ATOM 2912 C C . GLU A 1 384 ? -4.488 4.656 -32.268 1.00 96.69 384 GLU A C 1
ATOM 2914 O O . GLU A 1 384 ? -4.772 4.053 -31.235 1.00 96.69 384 GLU A O 1
ATOM 2919 N N . ALA A 1 385 ? -3.430 5.473 -32.337 1.00 96.31 385 ALA A N 1
ATOM 2920 C CA . ALA A 1 385 ? -2.558 5.747 -31.198 1.00 96.31 385 ALA A CA 1
ATOM 2921 C C . ALA A 1 385 ? -3.259 6.614 -30.136 1.00 96.31 385 ALA A C 1
ATOM 2923 O O . ALA A 1 385 ? -3.108 6.362 -28.941 1.00 96.31 385 ALA A O 1
ATOM 2924 N N . GLU A 1 386 ? -4.079 7.582 -30.556 1.00 97.38 386 GLU A N 1
ATOM 2925 C CA . GLU A 1 386 ? -4.940 8.341 -29.638 1.00 97.38 386 GLU A CA 1
ATOM 2926 C C . GLU A 1 386 ? -6.000 7.450 -28.976 1.00 97.38 386 GLU A C 1
ATOM 2928 O O . GLU A 1 386 ? -6.202 7.534 -27.767 1.00 97.38 386 GLU A O 1
ATOM 2933 N N . ALA A 1 387 ? -6.615 6.530 -29.723 1.00 97.25 387 ALA A N 1
ATOM 2934 C CA . ALA A 1 387 ? -7.552 5.558 -29.164 1.00 97.25 387 ALA A CA 1
ATOM 2935 C C . ALA A 1 387 ? -6.877 4.649 -28.122 1.00 97.25 387 ALA A C 1
ATOM 2937 O O . ALA A 1 387 ? -7.462 4.352 -27.083 1.00 97.25 387 ALA A O 1
ATOM 2938 N N . MET A 1 388 ? -5.619 4.256 -28.351 1.00 97.12 388 MET A N 1
ATOM 2939 C CA . MET A 1 388 ? -4.830 3.507 -27.370 1.00 97.12 388 MET A CA 1
ATOM 2940 C C . MET A 1 388 ? -4.546 4.335 -26.106 1.00 97.12 388 MET A C 1
ATOM 2942 O O . MET A 1 388 ? -4.674 3.830 -24.989 1.00 97.12 388 MET A O 1
ATOM 2946 N N . ARG A 1 389 ? -4.209 5.622 -26.255 1.00 96.12 389 ARG A N 1
ATOM 2947 C CA . ARG A 1 389 ? -4.052 6.548 -25.124 1.00 96.12 389 ARG A CA 1
ATOM 2948 C C . ARG A 1 389 ? -5.346 6.647 -24.308 1.00 96.12 389 ARG A C 1
ATOM 2950 O O . ARG A 1 389 ? -5.308 6.550 -23.082 1.00 96.12 389 ARG A O 1
ATOM 2957 N N . GLU A 1 390 ? -6.488 6.803 -24.971 1.00 95.50 390 GLU A N 1
ATOM 2958 C CA . GLU A 1 390 ? -7.804 6.852 -24.324 1.00 95.50 390 GLU A CA 1
ATOM 2959 C C . GLU A 1 390 ? -8.165 5.535 -23.637 1.00 95.50 390 GLU A C 1
ATOM 2961 O O . GLU A 1 390 ? -8.710 5.550 -22.532 1.00 95.50 390 GLU A O 1
ATOM 2966 N N . LEU A 1 391 ? -7.804 4.396 -24.233 1.00 95.31 391 LEU A N 1
ATOM 2967 C CA . LEU A 1 391 ? -7.984 3.088 -23.617 1.00 95.31 391 LEU A CA 1
ATOM 2968 C C . LEU A 1 391 ? -7.205 2.992 -22.296 1.00 95.31 391 LEU A C 1
ATOM 2970 O O . LEU A 1 391 ? -7.788 2.603 -21.282 1.00 95.31 391 LEU A O 1
ATOM 2974 N N . ILE A 1 392 ? -5.940 3.429 -22.261 1.00 94.44 392 ILE A N 1
ATOM 2975 C CA . ILE A 1 392 ? -5.147 3.495 -21.017 1.00 94.44 392 ILE A CA 1
ATOM 2976 C C . ILE A 1 392 ? -5.807 4.442 -20.007 1.00 94.44 392 ILE A C 1
ATOM 2978 O O . ILE A 1 392 ? -5.974 4.085 -18.837 1.00 94.44 392 ILE A O 1
ATOM 2982 N N . ALA A 1 393 ? -6.235 5.626 -20.452 1.00 92.62 393 ALA A N 1
ATOM 2983 C CA . ALA A 1 393 ? -6.871 6.611 -19.583 1.00 92.62 393 ALA A CA 1
ATOM 2984 C C . ALA A 1 393 ? -8.158 6.064 -18.950 1.00 92.62 393 ALA A C 1
ATOM 2986 O O . ALA A 1 393 ? -8.352 6.194 -17.741 1.00 92.62 393 ALA A O 1
ATOM 2987 N N . SER A 1 394 ? -9.010 5.408 -19.741 1.00 92.81 394 SER A N 1
ATOM 2988 C CA . SER A 1 394 ? -10.281 4.826 -19.289 1.00 92.81 394 SER A CA 1
ATOM 2989 C C . SER A 1 394 ? -10.107 3.702 -18.263 1.00 92.81 394 SER A C 1
ATOM 2991 O O . SER A 1 394 ? -11.003 3.480 -17.454 1.00 92.81 394 SER A O 1
ATOM 2993 N N . ASN A 1 395 ? -8.937 3.056 -18.244 1.00 92.25 395 ASN A N 1
ATOM 2994 C CA . ASN A 1 395 ? -8.564 2.031 -17.269 1.00 92.25 395 ASN A CA 1
ATOM 2995 C C . ASN A 1 395 ? -7.761 2.581 -16.076 1.00 92.25 395 ASN A C 1
ATOM 2997 O O . ASN A 1 395 ? -7.308 1.805 -15.241 1.00 92.25 395 ASN A O 1
ATOM 3001 N N . SER A 1 396 ? -7.570 3.898 -15.985 1.00 86.19 396 SER A N 1
ATOM 3002 C CA . SER A 1 396 ? -6.920 4.562 -14.847 1.00 86.19 396 SER A CA 1
ATOM 3003 C C . SER A 1 396 ? -7.975 5.174 -13.918 1.00 86.19 396 SER A C 1
ATOM 3005 O O . SER A 1 396 ? -9.009 5.640 -14.392 1.00 86.19 396 SER A O 1
ATOM 3007 N N . GLU A 1 397 ? -7.740 5.205 -12.608 1.00 86.12 397 GLU A N 1
ATOM 3008 C CA . GLU A 1 397 ? -8.688 5.761 -11.624 1.00 86.12 397 GLU A CA 1
ATOM 3009 C C . GLU A 1 397 ? -8.358 7.230 -11.295 1.00 86.12 397 GLU A C 1
ATOM 3011 O O . GLU A 1 397 ? -7.236 7.677 -11.544 1.00 86.12 397 GLU A O 1
ATOM 3016 N N . PRO A 1 398 ? -9.292 8.032 -10.751 1.00 88.75 398 PRO A N 1
ATOM 3017 C CA . PRO A 1 398 ? -8.953 9.347 -10.212 1.00 88.75 398 PRO A CA 1
ATOM 3018 C C . PRO A 1 398 ? -7.903 9.240 -9.099 1.00 88.75 398 PRO A C 1
ATOM 3020 O O . PRO A 1 398 ? -8.010 8.378 -8.229 1.00 88.75 398 PRO A O 1
ATOM 3023 N N . ALA A 1 399 ? -6.914 10.134 -9.095 1.00 92.62 399 ALA A N 1
ATOM 3024 C CA . ALA A 1 399 ? -5.987 10.241 -7.975 1.00 92.62 399 ALA A CA 1
ATOM 3025 C C . ALA A 1 399 ? -6.716 10.739 -6.717 1.00 92.62 399 ALA A C 1
ATOM 3027 O O . ALA A 1 399 ? -7.414 11.756 -6.767 1.00 92.62 399 ALA A O 1
ATOM 3028 N N . LEU A 1 400 ? -6.522 10.057 -5.584 1.00 96.19 400 LEU A N 1
ATOM 3029 C CA . LEU A 1 400 ? -7.113 10.408 -4.294 1.00 96.19 400 LEU A CA 1
ATOM 3030 C C . LEU A 1 400 ? -6.070 10.445 -3.171 1.00 96.19 400 LEU A C 1
ATOM 3032 O O . LEU A 1 400 ? -5.067 9.729 -3.170 1.00 96.19 400 LEU A O 1
ATOM 3036 N N . THR A 1 401 ? -6.349 11.260 -2.155 1.00 98.00 401 THR A N 1
ATOM 3037 C CA . THR A 1 401 ? -5.691 11.160 -0.850 1.00 98.00 401 THR A CA 1
ATOM 3038 C C . THR A 1 401 ? -6.491 10.214 0.039 1.00 98.00 401 THR A C 1
ATOM 3040 O O . THR A 1 401 ? -7.670 10.442 0.299 1.00 98.00 401 THR A O 1
ATOM 3043 N N . SER A 1 402 ? -5.845 9.187 0.578 1.00 97.88 402 SER A N 1
ATOM 3044 C CA . SER A 1 402 ? -6.420 8.268 1.565 1.00 97.88 402 SER A CA 1
ATOM 3045 C C . SER A 1 402 ? -5.624 8.304 2.868 1.00 97.88 402 SER A C 1
ATOM 3047 O O . SER A 1 402 ? -4.447 8.665 2.880 1.00 97.88 402 SER A O 1
ATOM 3049 N N . ALA A 1 403 ? -6.258 7.926 3.978 1.00 98.50 403 ALA A N 1
ATOM 3050 C CA . ALA A 1 403 ? -5.598 7.873 5.276 1.00 98.50 403 ALA A CA 1
ATOM 3051 C C . ALA A 1 403 ? -6.014 6.637 6.075 1.00 98.50 403 ALA A C 1
ATOM 3053 O O . ALA A 1 403 ? -7.195 6.295 6.146 1.00 98.50 403 ALA A O 1
ATOM 3054 N N . LEU A 1 404 ? -5.038 6.019 6.734 1.00 98.62 404 LEU A N 1
ATOM 3055 C CA . LEU A 1 404 ? -5.264 5.047 7.795 1.00 98.62 404 LEU A CA 1
ATOM 3056 C C . LEU A 1 404 ? -4.917 5.693 9.131 1.00 98.62 404 LEU A C 1
ATOM 3058 O O . LEU A 1 404 ? -3.803 6.191 9.305 1.00 98.62 404 LEU A O 1
ATOM 3062 N N . TYR A 1 405 ? -5.845 5.660 10.083 1.00 98.62 405 TYR A N 1
ATOM 3063 C CA . TYR A 1 405 ? -5.529 5.973 11.472 1.00 98.62 405 TYR A CA 1
ATOM 3064 C C . TYR A 1 405 ? -5.032 4.704 12.152 1.00 98.62 405 TYR A C 1
ATOM 3066 O O . TYR A 1 405 ? -5.676 3.660 12.063 1.00 98.62 405 TYR A O 1
ATOM 3074 N N . MET A 1 406 ? -3.891 4.792 12.825 1.00 98.31 406 MET A N 1
ATOM 3075 C CA . MET A 1 406 ? -3.259 3.672 13.509 1.00 98.31 406 MET A CA 1
ATOM 3076 C C . MET A 1 406 ? -3.138 3.990 14.994 1.00 98.31 406 MET A C 1
ATOM 3078 O O . MET A 1 406 ? -2.704 5.082 15.362 1.00 98.31 406 MET A O 1
ATOM 3082 N N . GLY A 1 407 ? -3.499 3.042 15.853 1.00 96.38 407 GLY A N 1
ATOM 3083 C CA . GLY A 1 407 ? -3.507 3.246 17.298 1.00 96.38 407 GLY A CA 1
ATOM 3084 C C . GLY A 1 407 ? -3.190 1.978 18.078 1.00 96.38 407 GLY A C 1
ATOM 3085 O O . GLY A 1 407 ? -3.402 0.868 17.594 1.00 96.38 407 GLY A O 1
ATOM 3086 N N . GLY A 1 408 ? -2.678 2.150 19.297 1.00 94.88 408 GLY A N 1
ATOM 3087 C CA . GLY A 1 408 ? -2.439 1.064 20.246 1.00 94.88 408 GLY A CA 1
ATOM 3088 C C . GLY A 1 408 ? -3.279 1.216 21.510 1.00 94.88 408 GLY A C 1
ATOM 3089 O O . GLY A 1 408 ? -3.030 2.114 22.314 1.00 94.88 408 GLY A O 1
ATOM 3090 N N . CYS A 1 409 ? -4.246 0.324 21.735 1.00 92.38 409 CYS A N 1
ATOM 3091 C CA . CYS A 1 409 ? -5.073 0.351 22.943 1.00 92.38 409 CYS A CA 1
ATOM 3092 C C . CYS A 1 409 ? -4.245 -0.068 24.168 1.00 92.38 409 CYS A C 1
ATOM 3094 O O . CYS A 1 409 ? -3.803 -1.218 24.268 1.00 92.38 409 CYS A O 1
ATOM 3096 N N . GLY A 1 410 ? -4.038 0.871 25.097 1.00 85.56 410 GLY A N 1
ATOM 3097 C CA . GLY A 1 410 ? -3.266 0.706 26.334 1.00 85.56 410 GLY A CA 1
ATOM 3098 C C . GLY A 1 410 ? -4.100 0.301 27.557 1.00 85.56 410 GLY A C 1
ATOM 3099 O O . GLY A 1 410 ? -5.142 -0.336 27.423 1.00 85.56 410 GLY A O 1
ATOM 3100 N N . GLY A 1 411 ? -3.615 0.655 28.753 1.00 81.88 411 GLY A N 1
ATOM 3101 C CA . GLY A 1 411 ? -4.192 0.271 30.051 1.00 81.88 411 GLY A CA 1
ATOM 3102 C C . GLY A 1 411 ? -5.676 0.613 30.192 1.00 81.88 411 GLY A C 1
ATOM 3103 O O . GLY A 1 411 ? -6.487 -0.305 30.279 1.00 81.88 411 GLY A O 1
ATOM 3104 N N . SER A 1 412 ? -6.026 1.898 30.128 1.00 78.56 412 SER A N 1
ATOM 3105 C CA . SER A 1 412 ? -7.397 2.417 30.264 1.00 78.56 412 SER A CA 1
ATOM 3106 C C . SER A 1 412 ? -8.424 1.715 29.371 1.00 78.56 412 SER A C 1
ATOM 3108 O O . SER A 1 412 ? -9.416 1.178 29.860 1.00 78.56 412 SER A O 1
ATOM 3110 N N . ALA A 1 413 ? -8.160 1.633 28.064 1.00 85.62 413 ALA A N 1
ATOM 3111 C CA . ALA A 1 413 ? -9.060 0.999 27.099 1.00 85.62 413 ALA A CA 1
ATOM 3112 C C . ALA A 1 413 ? -9.306 -0.489 27.401 1.00 85.62 413 ALA A C 1
ATOM 3114 O O . ALA A 1 413 ? -10.405 -1.008 27.192 1.00 85.62 413 ALA A O 1
ATOM 3115 N N . ARG A 1 414 ? -8.284 -1.191 27.908 1.00 91.62 414 ARG A N 1
ATOM 3116 C CA . ARG A 1 414 ? -8.390 -2.612 28.261 1.00 91.62 414 ARG A CA 1
ATOM 3117 C C . ARG A 1 414 ? -9.071 -2.809 29.611 1.00 91.62 414 ARG A C 1
ATOM 3119 O O . ARG A 1 414 ? -9.950 -3.659 29.727 1.00 91.62 414 ARG A O 1
ATOM 3126 N N . ALA A 1 415 ? -8.675 -2.030 30.611 1.00 89.94 415 ALA A N 1
ATOM 3127 C CA . ALA A 1 415 ? -9.163 -2.134 31.980 1.00 89.94 415 ALA A CA 1
ATOM 3128 C C . ALA A 1 415 ? -10.631 -1.703 32.105 1.00 89.94 415 ALA A C 1
ATOM 3130 O O . ALA A 1 415 ? -11.385 -2.349 32.830 1.00 89.94 415 ALA A O 1
ATOM 3131 N N . GLY A 1 416 ? -11.077 -0.723 31.312 1.00 90.25 416 GLY A N 1
ATOM 3132 C CA . GLY A 1 416 ? -12.496 -0.380 31.194 1.00 90.25 416 GLY A CA 1
ATOM 3133 C C . GLY A 1 416 ? -13.347 -1.508 30.597 1.00 90.25 416 GLY A C 1
ATOM 3134 O O . GLY A 1 416 ? -14.537 -1.602 30.886 1.00 90.25 416 GLY A O 1
ATOM 3135 N N . THR A 1 417 ? -12.744 -2.409 29.819 1.00 92.06 417 THR A N 1
ATOM 3136 C CA . THR A 1 417 ? -13.446 -3.525 29.168 1.00 92.06 417 THR A CA 1
ATOM 3137 C C . THR A 1 417 ? -13.464 -4.784 30.033 1.00 92.06 417 THR A C 1
ATOM 3139 O O . THR A 1 417 ? -14.481 -5.470 30.120 1.00 92.06 417 THR A O 1
ATOM 3142 N N . THR A 1 418 ? -12.352 -5.104 30.698 1.00 93.56 418 THR A N 1
ATOM 3143 C CA . THR A 1 418 ? -12.210 -6.331 31.490 1.00 93.56 418 THR A CA 1
ATOM 3144 C C . THR A 1 418 ? -11.251 -6.162 32.666 1.00 93.56 418 THR A C 1
ATOM 3146 O O . THR A 1 418 ? -10.299 -5.386 32.617 1.00 93.56 418 THR A O 1
ATOM 3149 N N . ARG A 1 419 ? -11.436 -6.987 33.702 1.00 92.12 419 ARG A N 1
ATOM 3150 C CA . ARG A 1 419 ? -10.471 -7.155 34.800 1.00 92.12 419 ARG A CA 1
ATOM 3151 C C . ARG A 1 419 ? -9.222 -7.953 34.401 1.00 92.12 419 ARG A C 1
ATOM 3153 O O . ARG A 1 419 ? -8.251 -7.964 35.151 1.00 92.12 419 ARG A O 1
ATOM 3160 N N . ASN A 1 420 ? -9.225 -8.629 33.248 1.00 92.44 420 ASN A N 1
ATOM 3161 C CA . ASN A 1 420 ? -8.082 -9.393 32.738 1.00 92.44 420 ASN A CA 1
ATOM 3162 C C . ASN A 1 420 ? -7.681 -8.939 31.317 1.00 92.44 420 ASN A C 1
ATOM 3164 O O . ASN A 1 420 ? -8.099 -9.547 30.325 1.00 92.44 420 ASN A O 1
ATOM 3168 N N . PRO A 1 421 ? -6.825 -7.905 31.195 1.00 91.62 421 PRO A N 1
ATOM 3169 C CA . PRO A 1 421 ? -6.417 -7.333 29.907 1.00 91.62 421 PRO A CA 1
ATOM 3170 C C . PRO A 1 421 ? -5.795 -8.329 28.915 1.00 91.62 421 PRO A C 1
ATOM 3172 O O . PRO A 1 421 ? -5.891 -8.143 27.699 1.00 91.62 421 PRO A O 1
ATOM 3175 N N . ILE A 1 422 ? -5.151 -9.394 29.409 1.00 93.69 422 ILE A N 1
ATOM 3176 C CA . ILE A 1 422 ? -4.534 -10.417 28.554 1.00 93.69 422 ILE A CA 1
ATOM 3177 C C . ILE A 1 422 ? -5.594 -11.320 27.926 1.00 93.69 422 ILE A C 1
ATOM 3179 O O . ILE A 1 422 ? -5.453 -11.680 26.758 1.00 93.69 422 ILE A O 1
ATOM 3183 N N . LYS A 1 423 ? -6.673 -11.655 28.646 1.00 95.62 423 LYS A N 1
ATOM 3184 C CA . LYS A 1 423 ? -7.792 -12.406 28.058 1.00 95.62 423 LYS A CA 1
ATOM 3185 C C . LYS A 1 423 ? -8.469 -11.618 26.936 1.00 95.62 423 LYS A C 1
ATOM 3187 O O . LYS A 1 423 ? -8.668 -12.193 25.873 1.00 95.62 423 LYS A O 1
ATOM 3192 N N . LEU A 1 424 ? -8.709 -10.317 27.132 1.00 95.31 424 LEU A N 1
ATOM 3193 C CA . LEU A 1 424 ? -9.200 -9.424 26.071 1.00 95.31 424 LEU A CA 1
ATOM 3194 C C . LEU A 1 424 ? -8.264 -9.430 24.860 1.00 95.31 424 LEU A C 1
ATOM 3196 O O . LEU A 1 424 ? -8.700 -9.700 23.750 1.00 95.31 424 LEU A O 1
ATOM 3200 N N . THR A 1 425 ? -6.966 -9.197 25.080 1.00 95.56 425 THR A N 1
ATOM 3201 C CA . THR A 1 425 ? -5.970 -9.180 23.993 1.00 95.56 425 THR A CA 1
ATOM 3202 C C . THR A 1 425 ? -5.991 -10.486 23.196 1.00 95.56 425 THR A C 1
ATOM 3204 O O . THR A 1 425 ? -6.012 -10.463 21.972 1.00 95.56 425 THR A O 1
ATOM 3207 N N . ARG A 1 426 ? -6.019 -11.637 23.879 1.00 95.81 426 ARG A N 1
ATOM 3208 C CA . ARG A 1 426 ? -6.053 -12.949 23.221 1.00 95.81 426 ARG A CA 1
ATOM 3209 C C . ARG A 1 426 ? -7.361 -13.191 22.466 1.00 95.81 426 ARG A C 1
ATOM 3211 O O . ARG A 1 426 ? -7.305 -13.747 21.380 1.00 95.81 426 ARG A O 1
ATOM 3218 N N . ALA A 1 427 ? -8.503 -12.780 23.014 1.00 96.31 427 ALA A N 1
ATOM 3219 C CA . ALA A 1 427 ? -9.799 -12.925 22.355 1.00 96.31 427 ALA A CA 1
ATOM 3220 C C . ALA A 1 427 ? -9.899 -12.049 21.090 1.00 96.31 427 ALA A C 1
ATOM 3222 O O . ALA A 1 427 ? -10.348 -12.526 20.052 1.00 96.31 427 ALA A O 1
ATOM 3223 N N . VAL A 1 428 ? -9.365 -10.821 21.129 1.00 96.31 428 VAL A N 1
ATOM 3224 C CA . VAL A 1 428 ? -9.213 -9.968 19.935 1.00 96.31 428 VAL A CA 1
ATOM 3225 C C . VAL A 1 428 ? -8.315 -10.644 18.890 1.00 96.31 428 VAL A C 1
ATOM 3227 O O . VAL A 1 428 ? -8.705 -10.770 17.736 1.00 96.31 428 VAL A O 1
ATOM 3230 N N . GLN A 1 429 ? -7.139 -11.146 19.286 1.00 96.19 429 GLN A N 1
ATOM 3231 C CA . GLN A 1 429 ? -6.198 -11.806 18.363 1.00 96.19 429 GLN A CA 1
ATOM 3232 C C . GLN A 1 429 ? -6.741 -13.123 17.774 1.00 96.19 429 GLN A C 1
ATOM 3234 O O . GLN A 1 429 ? -6.337 -13.518 16.685 1.00 96.19 429 GLN A O 1
ATOM 3239 N N . ARG A 1 430 ? -7.666 -13.806 18.466 1.00 94.19 430 ARG A N 1
ATOM 3240 C CA . ARG A 1 430 ? -8.373 -14.994 17.953 1.00 94.19 430 ARG A CA 1
ATOM 3241 C C . ARG A 1 430 ? -9.604 -14.661 17.101 1.00 94.19 430 ARG A C 1
ATOM 3243 O O . ARG A 1 430 ? -10.230 -15.579 16.584 1.00 94.19 430 ARG A O 1
ATOM 3250 N N . GLY A 1 431 ? -9.962 -13.383 16.958 1.00 93.56 431 GLY A N 1
ATOM 3251 C CA . GLY A 1 431 ? -11.151 -12.954 16.215 1.00 93.56 431 GLY A CA 1
ATOM 3252 C C . GLY A 1 431 ? -12.482 -13.199 16.938 1.00 93.56 431 GLY A C 1
ATOM 3253 O O . GLY A 1 431 ? -13.536 -13.065 16.325 1.00 93.56 431 GLY A O 1
ATOM 3254 N N . GLU A 1 432 ? -12.459 -13.529 18.233 1.00 95.50 432 GLU A N 1
ATOM 3255 C CA . GLU A 1 432 ? -13.668 -13.677 19.066 1.00 95.50 432 GLU A CA 1
ATOM 3256 C C . GLU A 1 432 ? -14.288 -12.316 19.421 1.00 95.50 432 GLU A C 1
ATOM 3258 O O . GLU A 1 432 ? -15.466 -12.225 19.754 1.00 95.50 432 GLU A O 1
ATOM 3263 N N . ILE A 1 433 ? -13.479 -11.255 19.358 1.00 97.12 433 ILE A N 1
ATOM 3264 C CA . ILE A 1 433 ? -13.888 -9.874 19.605 1.00 97.12 433 ILE A CA 1
ATOM 3265 C C . ILE A 1 433 ? -13.554 -9.056 18.366 1.00 97.12 433 ILE A C 1
ATOM 3267 O O . ILE A 1 433 ? -12.391 -8.971 17.968 1.00 97.12 433 ILE A O 1
ATOM 3271 N N . GLN A 1 434 ? -14.571 -8.429 17.788 1.00 97.38 434 GLN A N 1
ATOM 3272 C CA . GLN A 1 434 ? -14.430 -7.515 16.667 1.00 97.38 434 GLN A CA 1
ATOM 3273 C C . GLN A 1 434 ? -14.149 -6.110 17.196 1.00 97.38 434 GLN A C 1
ATOM 3275 O O . GLN A 1 434 ? -14.902 -5.576 18.013 1.00 97.38 434 GLN A O 1
ATOM 3280 N N . LEU A 1 435 ? -13.035 -5.534 16.747 1.00 97.38 435 LEU A N 1
ATOM 3281 C CA . LEU A 1 435 ? -12.656 -4.162 17.057 1.00 97.38 435 LEU A CA 1
ATOM 3282 C C . LEU A 1 435 ? -13.179 -3.242 15.956 1.00 97.38 435 LEU A C 1
ATOM 3284 O O . LEU A 1 435 ? -12.841 -3.419 14.782 1.00 97.38 435 LEU A O 1
ATOM 3288 N N . THR A 1 436 ? -13.940 -2.225 16.337 1.00 97.81 436 THR A N 1
ATOM 3289 C CA . THR A 1 436 ? -14.295 -1.123 15.442 1.00 97.81 436 THR A CA 1
ATOM 3290 C C . THR A 1 436 ? -13.810 0.204 16.019 1.00 97.81 436 THR A C 1
ATOM 3292 O O . THR A 1 436 ? -13.491 0.311 17.210 1.00 97.81 436 THR A O 1
ATOM 3295 N N . VAL A 1 437 ? -13.696 1.207 15.149 1.00 97.62 437 VAL A N 1
ATOM 3296 C CA . VAL A 1 437 ? -13.494 2.599 15.548 1.00 97.62 437 VAL A CA 1
ATOM 3297 C C . VAL A 1 437 ? -14.618 3.421 14.948 1.00 97.62 437 VAL A C 1
ATOM 3299 O O . 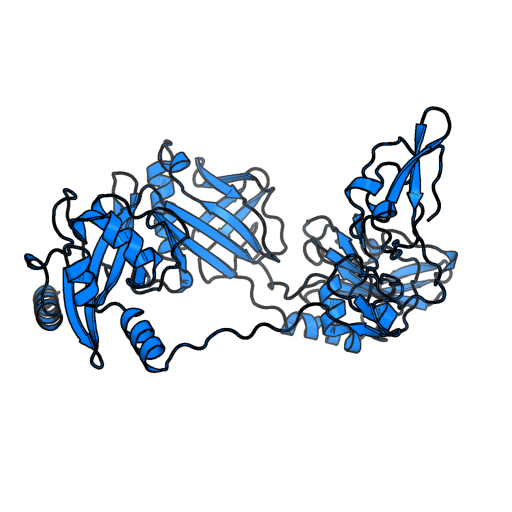VAL A 1 437 ? -14.760 3.454 13.728 1.00 97.62 437 VAL A O 1
ATOM 3302 N N . GLY A 1 438 ? -15.449 4.057 15.770 1.00 96.50 438 GLY A N 1
ATOM 3303 C CA . GLY A 1 438 ? -16.613 4.817 15.308 1.00 96.50 438 GLY A CA 1
ATOM 3304 C C . GLY A 1 438 ? -17.554 3.998 14.420 1.00 96.50 438 GLY A C 1
ATOM 3305 O O . GLY A 1 438 ? -18.155 4.546 13.495 1.00 96.50 438 GLY A O 1
ATOM 3306 N N . GLY A 1 439 ? -17.640 2.686 14.665 1.00 96.31 439 GLY A N 1
ATOM 3307 C CA . GLY A 1 439 ? -18.426 1.744 13.863 1.00 96.31 439 GLY A CA 1
ATOM 3308 C C . GLY A 1 439 ? -17.769 1.247 12.571 1.00 96.31 439 GLY A C 1
ATOM 3309 O O . GLY A 1 439 ? -18.382 0.459 11.856 1.00 96.31 439 GLY A O 1
ATOM 3310 N N . VAL A 1 440 ? -16.540 1.664 12.254 1.00 97.56 440 VAL A N 1
ATOM 3311 C CA . VAL A 1 440 ? -15.783 1.142 11.106 1.00 97.56 440 VAL A CA 1
ATOM 3312 C C . VAL A 1 440 ? -14.897 -0.024 11.558 1.00 97.56 440 VAL A C 1
ATOM 3314 O O . VAL A 1 440 ? -14.122 0.153 12.502 1.00 97.56 440 VAL A O 1
ATOM 3317 N N . PRO A 1 441 ? -14.950 -1.197 10.895 1.00 96.81 441 PRO A N 1
ATOM 3318 C CA . PRO A 1 441 ? -14.060 -2.319 11.187 1.00 96.81 441 PRO A CA 1
ATOM 3319 C C . PRO A 1 441 ? -12.582 -1.940 11.138 1.00 96.81 441 PRO A C 1
ATOM 3321 O O . PRO A 1 441 ? -12.106 -1.368 10.154 1.00 96.81 441 PRO A O 1
ATOM 3324 N N . ALA A 1 442 ? -11.858 -2.284 12.202 1.00 97.19 442 ALA A N 1
ATOM 3325 C CA . ALA A 1 442 ? -10.424 -2.079 12.298 1.00 97.19 442 ALA A CA 1
ATOM 3326 C C . ALA A 1 442 ? -9.672 -3.378 11.987 1.00 97.19 442 ALA A C 1
ATOM 3328 O O . ALA A 1 442 ? -10.067 -4.466 12.406 1.00 97.19 442 ALA A O 1
ATOM 3329 N N . TYR A 1 443 ? -8.543 -3.265 11.292 1.00 97.69 443 TYR A N 1
ATOM 3330 C CA . TYR A 1 443 ? -7.612 -4.377 11.139 1.00 97.69 443 TYR A CA 1
ATOM 3331 C C . TYR A 1 443 ? -6.659 -4.402 12.332 1.00 97.69 443 TYR A C 1
ATOM 3333 O O . TYR A 1 443 ? -5.920 -3.442 12.561 1.00 97.69 443 TYR A O 1
ATOM 3341 N N . VAL A 1 444 ? -6.670 -5.497 13.091 1.00 97.38 444 VAL A N 1
ATOM 3342 C CA . VAL A 1 444 ? -5.778 -5.697 14.238 1.00 97.38 444 VAL A CA 1
ATOM 3343 C C . VAL A 1 444 ? -4.446 -6.266 13.754 1.00 97.38 444 VAL A C 1
ATOM 3345 O O . VAL A 1 444 ? -4.398 -7.285 13.071 1.00 97.38 444 VAL A O 1
ATOM 3348 N N . LEU A 1 445 ? -3.349 -5.604 14.118 1.00 96.69 445 LEU A N 1
ATOM 3349 C CA . LEU A 1 445 ? -2.002 -6.060 13.803 1.00 96.69 445 LEU A CA 1
ATOM 3350 C C . LEU A 1 445 ? -1.665 -7.343 14.586 1.00 96.69 445 LEU A C 1
ATOM 3352 O O . LEU A 1 445 ? -1.982 -7.434 15.780 1.00 96.69 445 LEU A O 1
ATOM 3356 N N . PRO A 1 446 ? -0.981 -8.313 13.949 1.00 94.44 446 PRO A N 1
ATOM 3357 C CA . PRO A 1 446 ? -0.616 -9.562 14.602 1.00 94.44 446 PRO A CA 1
ATOM 3358 C C . PRO A 1 446 ? 0.395 -9.335 15.733 1.00 94.44 446 PRO A C 1
ATOM 3360 O O . PRO A 1 446 ? 1.186 -8.390 15.715 1.00 94.44 446 PRO A O 1
ATOM 3363 N N . GLY A 1 447 ? 0.412 -10.260 16.693 1.00 89.75 447 GLY A N 1
ATOM 3364 C CA . GLY A 1 447 ? 1.388 -10.290 17.781 1.00 89.75 447 GLY A CA 1
ATOM 3365 C C . GLY A 1 447 ? 0.833 -9.802 19.119 1.00 89.75 447 GLY A C 1
ATOM 3366 O O . GLY A 1 447 ? -0.331 -10.012 19.453 1.00 89.75 447 GLY A O 1
ATOM 3367 N N . GLY A 1 448 ? 1.705 -9.226 19.947 1.00 87.38 448 GLY A N 1
ATOM 3368 C CA . GLY A 1 448 ? 1.352 -8.786 21.296 1.00 87.38 448 GLY A CA 1
ATOM 3369 C C . GLY A 1 448 ? 0.590 -7.458 21.319 1.00 87.38 448 GLY A C 1
ATOM 3370 O O . GLY A 1 448 ? 0.973 -6.495 20.660 1.00 87.38 448 GLY A O 1
ATOM 3371 N N . GLY A 1 449 ? -0.441 -7.377 22.163 1.00 92.88 449 GLY A N 1
ATOM 3372 C CA . GLY A 1 449 ? -1.240 -6.166 22.357 1.00 92.88 449 GLY A CA 1
ATOM 3373 C C . GLY A 1 449 ? -2.374 -6.006 21.343 1.00 92.88 449 GLY A C 1
ATOM 3374 O O . GLY A 1 449 ? -2.707 -6.925 20.599 1.00 92.88 449 GLY A O 1
ATOM 3375 N N . ILE A 1 450 ? -3.001 -4.831 21.376 1.00 96.25 450 ILE A N 1
ATOM 3376 C CA . ILE A 1 450 ? -4.124 -4.458 20.511 1.00 96.25 450 ILE A CA 1
ATOM 3377 C C . ILE A 1 450 ? -3.692 -3.197 19.766 1.00 96.25 450 ILE A C 1
ATOM 3379 O O . ILE A 1 450 ? -3.978 -2.079 20.193 1.00 96.25 450 ILE A O 1
ATOM 3383 N N . ASN A 1 451 ? -2.903 -3.395 18.713 1.00 96.81 451 ASN A N 1
ATOM 3384 C CA . ASN A 1 451 ? -2.570 -2.345 17.759 1.00 96.81 451 ASN A CA 1
ATOM 3385 C C . ASN A 1 451 ? -3.454 -2.533 16.537 1.00 96.81 451 ASN A C 1
ATOM 3387 O O . ASN A 1 451 ? -3.663 -3.666 16.110 1.00 96.81 451 ASN A O 1
ATOM 3391 N N . PHE A 1 452 ? -3.968 -1.450 15.981 1.00 97.69 452 PHE A N 1
ATOM 3392 C CA . PHE A 1 452 ? -4.936 -1.526 14.901 1.00 97.69 452 PHE A CA 1
ATOM 3393 C C . PHE A 1 452 ? -4.711 -0.430 13.868 1.00 97.69 452 PHE A C 1
ATOM 3395 O O . PHE A 1 452 ? -4.040 0.569 14.134 1.00 97.69 452 PHE A O 1
ATOM 3402 N N . MET A 1 453 ? -5.313 -0.622 12.700 1.00 98.31 453 MET A N 1
ATOM 3403 C CA . MET A 1 453 ? -5.497 0.406 11.685 1.00 98.31 453 MET A CA 1
ATOM 3404 C C . MET A 1 453 ? -6.966 0.470 11.272 1.00 98.31 453 MET A C 1
ATOM 3406 O O . MET A 1 453 ? -7.634 -0.561 11.186 1.00 98.31 453 MET A O 1
ATOM 3410 N N . VAL A 1 454 ? -7.466 1.673 11.014 1.00 98.25 454 VAL A N 1
ATOM 3411 C CA . VAL A 1 454 ? -8.828 1.899 10.526 1.00 98.25 454 VAL A CA 1
ATOM 3412 C C . VAL A 1 454 ? -8.817 2.855 9.338 1.00 98.25 454 VAL A C 1
ATOM 3414 O O . VAL A 1 454 ? -8.052 3.822 9.304 1.00 98.25 454 VAL A O 1
ATOM 3417 N N . ASP A 1 455 ? -9.668 2.558 8.360 1.00 98.44 455 ASP A N 1
ATOM 3418 C CA . ASP A 1 455 ? -9.880 3.369 7.164 1.00 98.44 455 ASP A CA 1
ATOM 3419 C C . ASP A 1 455 ? -10.621 4.666 7.517 1.00 98.44 455 ASP A C 1
ATOM 3421 O O . ASP A 1 455 ? -11.817 4.658 7.822 1.00 98.44 455 ASP A O 1
ATOM 3425 N N . VAL A 1 456 ? -9.908 5.794 7.454 1.00 98.38 456 VAL A N 1
ATOM 3426 C CA . VAL A 1 456 ? -10.454 7.124 7.761 1.00 98.38 456 VAL A CA 1
ATOM 3427 C C . VAL A 1 456 ? -11.526 7.543 6.752 1.00 98.38 456 VAL A C 1
ATOM 3429 O O . VAL A 1 456 ? -12.453 8.267 7.116 1.00 98.38 456 VAL A O 1
ATOM 3432 N N . GLY A 1 457 ? -11.454 7.079 5.501 1.00 97.56 457 GLY A N 1
ATOM 3433 C CA . GLY A 1 457 ? -12.430 7.420 4.463 1.00 97.56 457 GLY A CA 1
ATOM 3434 C C . GLY A 1 457 ? -13.853 7.020 4.858 1.00 97.56 457 GLY A C 1
ATOM 3435 O O . GLY A 1 457 ? -14.798 7.796 4.667 1.00 97.56 457 GLY A O 1
ATOM 3436 N N . LYS A 1 458 ? -13.983 5.860 5.515 1.00 97.06 458 LYS A N 1
ATOM 3437 C CA . LYS A 1 458 ? -15.252 5.287 5.998 1.00 97.06 458 LYS A CA 1
ATOM 3438 C C . LYS A 1 458 ? -15.760 5.895 7.305 1.00 97.06 458 LYS A C 1
ATOM 3440 O O . LYS A 1 458 ? -16.928 5.712 7.644 1.00 97.06 458 LYS A O 1
ATOM 3445 N N . MET A 1 459 ? -14.922 6.629 8.034 1.00 95.81 459 MET A N 1
ATOM 3446 C CA . MET A 1 459 ? -15.303 7.241 9.307 1.00 95.81 459 MET A CA 1
ATOM 3447 C C . MET A 1 459 ? -16.327 8.361 9.098 1.00 95.81 459 MET A C 1
ATOM 3449 O O . MET A 1 459 ? -16.266 9.128 8.126 1.00 95.81 459 MET A O 1
ATOM 3453 N N . ARG A 1 460 ? -17.260 8.517 10.042 1.00 92.88 460 ARG A N 1
ATOM 3454 C CA . ARG A 1 460 ? -18.151 9.685 10.061 1.00 92.88 460 ARG A CA 1
ATOM 3455 C C . ARG A 1 460 ? -17.359 10.944 10.401 1.00 92.88 460 ARG A C 1
ATOM 3457 O O . ARG A 1 460 ? -16.398 10.902 11.173 1.00 92.88 460 ARG A O 1
ATOM 3464 N N . TRP A 1 461 ? -17.771 12.072 9.829 1.00 90.25 461 TRP A N 1
ATOM 3465 C CA . TRP A 1 461 ? -17.171 13.366 10.146 1.00 90.25 461 TRP A CA 1
ATOM 3466 C C . TRP A 1 461 ? -17.267 13.647 11.653 1.00 90.25 461 TRP A C 1
ATOM 3468 O O . TRP A 1 461 ? -18.309 13.395 12.255 1.00 90.25 461 TRP A O 1
ATOM 3478 N N . ARG A 1 462 ? -16.179 14.156 12.249 1.00 91.38 462 ARG A N 1
ATOM 3479 C CA . ARG A 1 462 ? -16.054 14.442 13.693 1.00 91.38 462 ARG A CA 1
ATOM 3480 C C . ARG A 1 462 ? -16.181 13.233 14.627 1.00 91.38 462 ARG A C 1
ATOM 3482 O O . ARG A 1 462 ? -16.637 13.374 15.756 1.00 91.38 462 ARG A O 1
ATOM 3489 N N . SER A 1 463 ? -15.705 12.068 14.189 1.00 95.50 463 SER A N 1
ATOM 3490 C CA . SER A 1 463 ? -15.560 10.900 15.073 1.00 95.50 463 SER A CA 1
ATOM 3491 C C . SER A 1 463 ? -14.369 11.023 16.032 1.00 95.50 463 SER A C 1
ATOM 3493 O O . SER A 1 463 ? -14.380 10.408 17.091 1.00 95.50 463 SER A O 1
ATOM 3495 N N . PHE A 1 464 ? -13.341 11.801 15.678 1.00 97.31 464 PHE A N 1
ATOM 3496 C CA . PHE A 1 464 ? -12.130 11.962 16.488 1.00 97.31 464 PHE A CA 1
ATOM 3497 C C . PHE A 1 464 ? -12.100 13.315 17.196 1.00 97.31 464 PHE A C 1
ATOM 3499 O O . PHE A 1 464 ? -12.450 14.345 16.612 1.00 97.31 464 PHE A O 1
ATOM 3506 N N . THR A 1 465 ? -11.588 13.332 18.424 1.00 96.31 465 THR A N 1
ATOM 3507 C CA . THR A 1 465 ? -11.284 14.564 19.169 1.00 96.31 465 THR A CA 1
ATOM 3508 C C . THR A 1 465 ? -9.856 14.506 19.723 1.00 96.31 465 THR A C 1
ATOM 3510 O O . THR A 1 465 ? -9.069 13.643 19.335 1.00 96.31 465 THR A O 1
ATOM 3513 N N . TRP A 1 466 ? -9.454 15.449 20.572 1.00 95.69 466 TRP A N 1
ATOM 3514 C CA . TRP A 1 466 ? -8.156 15.412 21.250 1.00 95.69 466 TRP A CA 1
ATOM 3515 C C . TRP A 1 466 ? -8.251 16.042 22.634 1.00 95.69 466 TRP A C 1
ATOM 3517 O O . TRP A 1 466 ? -9.141 16.851 22.894 1.00 95.69 466 TRP A O 1
ATOM 3527 N N . VAL A 1 467 ? -7.297 15.698 23.498 1.00 92.38 467 VAL A N 1
ATOM 3528 C CA . VAL A 1 467 ? -7.163 16.267 24.845 1.00 92.38 467 VAL A CA 1
ATOM 3529 C C . VAL A 1 467 ? -5.816 16.984 25.026 1.00 92.38 467 VAL A C 1
ATOM 3531 O O . VAL A 1 467 ? -4.843 16.626 24.357 1.00 92.38 467 VAL A O 1
ATOM 3534 N N . PRO A 1 468 ? -5.721 17.981 25.935 1.00 87.25 468 PRO A N 1
ATOM 3535 C CA . PRO A 1 468 ? -4.493 18.754 26.153 1.00 87.25 468 PRO A CA 1
ATOM 3536 C C . PRO A 1 468 ? -3.295 17.947 26.662 1.00 87.25 468 PRO A C 1
ATOM 3538 O O . PRO A 1 468 ? -2.167 18.392 26.481 1.00 87.25 468 PRO A O 1
ATOM 3541 N N . VAL A 1 469 ? -3.522 16.775 27.268 1.00 84.00 469 VAL A N 1
ATOM 3542 C CA . VAL A 1 469 ? -2.483 15.758 27.494 1.00 84.00 469 VAL A CA 1
ATOM 3543 C C . VAL A 1 469 ? -2.271 15.067 26.145 1.00 84.00 469 VAL A C 1
ATOM 3545 O O . VAL A 1 469 ? -3.056 14.180 25.826 1.00 84.00 469 VAL A O 1
ATOM 3548 N N . PRO A 1 470 ? -1.316 15.512 25.307 1.00 88.00 470 PRO A N 1
ATOM 3549 C CA . PRO A 1 470 ? -1.418 15.411 23.852 1.00 88.00 470 PRO A CA 1
ATOM 3550 C C . PRO A 1 470 ? -1.715 13.983 23.388 1.00 88.00 470 PRO A C 1
ATOM 3552 O O . PRO A 1 470 ? -0.866 13.089 23.447 1.00 88.00 470 PRO A O 1
ATOM 3555 N N . ALA A 1 471 ? -2.961 13.766 22.981 1.00 93.62 471 ALA A N 1
ATOM 3556 C CA . ALA A 1 471 ? -3.471 12.470 22.572 1.00 93.62 471 ALA A CA 1
ATOM 3557 C C . ALA A 1 471 ? -4.676 12.664 21.655 1.00 93.62 471 ALA A C 1
ATOM 3559 O O . ALA A 1 471 ? -5.565 13.476 21.934 1.00 93.62 471 ALA A O 1
ATOM 3560 N N . VAL A 1 472 ? -4.709 11.889 20.572 1.00 96.38 472 VAL A N 1
ATOM 3561 C CA . VAL A 1 472 ? -5.910 11.755 19.748 1.00 96.38 472 VAL A CA 1
ATOM 3562 C C . VAL A 1 472 ? -6.902 10.904 20.520 1.00 96.38 472 VAL A C 1
ATOM 3564 O O . VAL A 1 472 ? -6.548 9.835 21.001 1.00 96.38 472 VAL A O 1
ATOM 3567 N N . VAL A 1 473 ? -8.133 11.369 20.641 1.00 95.81 473 VAL A N 1
ATOM 3568 C CA . VAL A 1 473 ? -9.223 10.613 21.243 1.00 95.81 473 VAL A CA 1
ATOM 3569 C C . VAL A 1 473 ? -9.942 9.863 20.129 1.00 95.81 473 VAL A C 1
ATOM 3571 O O . VAL A 1 473 ? -10.543 10.481 19.247 1.00 95.81 473 VAL A O 1
ATOM 3574 N N . ALA A 1 474 ? -9.835 8.537 20.161 1.00 96.38 474 ALA A N 1
ATOM 3575 C CA . ALA A 1 474 ? -10.452 7.636 19.197 1.00 96.38 474 ALA A CA 1
ATOM 3576 C C . ALA A 1 474 ? -11.642 6.894 19.839 1.00 96.38 474 ALA A C 1
ATOM 3578 O O . ALA A 1 474 ? -11.488 6.358 20.940 1.00 96.38 474 ALA A O 1
ATOM 3579 N N . PRO A 1 475 ? -12.808 6.829 19.180 1.00 96.19 475 PRO A N 1
ATOM 3580 C CA . PRO A 1 475 ? -13.968 6.087 19.670 1.00 96.19 475 PRO A CA 1
ATOM 3581 C C . PRO A 1 475 ? -13.753 4.594 19.418 1.00 96.19 475 PRO A C 1
ATOM 3583 O O . PRO A 1 475 ? -13.861 4.153 18.284 1.00 96.19 475 PRO A O 1
ATOM 3586 N N . ILE A 1 476 ? -13.388 3.827 20.444 1.00 96.00 476 ILE A N 1
ATOM 3587 C CA . ILE A 1 476 ? -13.083 2.396 20.321 1.00 96.00 476 ILE A CA 1
ATOM 3588 C C . ILE A 1 476 ? -14.287 1.572 20.758 1.00 96.00 476 ILE A C 1
ATOM 3590 O O . ILE A 1 476 ? -14.845 1.820 21.831 1.00 96.00 476 ILE A O 1
ATOM 3594 N N . GLU A 1 477 ? -14.633 0.554 19.971 1.00 97.12 477 GLU A N 1
ATOM 3595 C CA . GLU A 1 477 ? -15.662 -0.416 20.326 1.00 97.12 477 GLU A CA 1
ATOM 3596 C C . GLU A 1 477 ? -15.135 -1.856 20.256 1.00 97.12 477 GLU A C 1
ATOM 3598 O O . GLU A 1 477 ? -14.496 -2.258 19.284 1.00 97.12 477 GLU A O 1
ATOM 3603 N N . TYR A 1 478 ? -15.436 -2.640 21.290 1.00 97.75 478 TYR A N 1
ATOM 3604 C CA . TYR A 1 478 ? -15.221 -4.084 21.325 1.00 97.75 478 TYR A CA 1
ATOM 3605 C C . TYR A 1 478 ? -16.582 -4.772 21.257 1.00 97.75 478 TYR A C 1
ATOM 3607 O O . TYR A 1 478 ? -17.371 -4.648 22.197 1.00 97.75 478 TYR A O 1
ATOM 3615 N N . THR A 1 479 ? -16.842 -5.513 20.181 1.00 98.56 479 THR A N 1
ATOM 3616 C CA . THR A 1 479 ? -18.089 -6.268 19.987 1.00 98.56 479 THR A CA 1
ATOM 3617 C C . THR A 1 479 ? -17.815 -7.760 20.018 1.00 98.56 479 THR A C 1
ATOM 3619 O O . THR A 1 479 ? -16.888 -8.249 19.376 1.00 98.56 479 THR A O 1
ATOM 3622 N N . MET A 1 480 ? -18.592 -8.488 20.809 1.00 98.31 480 MET A N 1
ATOM 3623 C CA . MET A 1 480 ? -18.390 -9.910 21.067 1.00 98.31 480 MET A CA 1
ATOM 3624 C C . MET A 1 480 ? -19.688 -10.551 21.535 1.00 98.31 480 MET A C 1
ATOM 3626 O O . MET A 1 480 ? -20.667 -9.859 21.801 1.00 98.31 480 MET A O 1
ATOM 3630 N N . GLU A 1 481 ? -19.693 -11.862 21.712 1.00 98.12 481 GLU A N 1
ATOM 3631 C CA . GLU A 1 481 ? -20.787 -12.500 22.432 1.00 98.12 481 GLU A CA 1
ATOM 3632 C C . GLU A 1 481 ? -20.703 -12.300 23.936 1.00 98.12 481 GLU A C 1
ATOM 3634 O O . GLU A 1 481 ? -19.629 -12.203 24.537 1.00 98.12 481 GLU A O 1
ATOM 3639 N N . HIS A 1 482 ? -21.867 -12.330 24.571 1.00 98.19 482 HIS A N 1
ATOM 3640 C CA . HIS A 1 482 ? -21.985 -12.267 26.016 1.00 98.19 482 HIS A CA 1
ATOM 3641 C C . HIS A 1 482 ? -21.177 -13.369 26.728 1.00 98.19 482 HIS A C 1
ATOM 3643 O O . HIS A 1 482 ? -20.571 -13.101 27.767 1.00 98.19 482 HIS A O 1
ATOM 3649 N N . SER A 1 483 ? -21.096 -14.580 26.165 1.00 97.75 483 SER A N 1
ATOM 3650 C CA . SER A 1 483 ? -20.258 -15.673 26.685 1.00 97.75 483 SER A CA 1
ATOM 3651 C C . SER A 1 483 ? -18.774 -15.284 26.724 1.00 97.75 483 SER A C 1
ATOM 3653 O O . SER A 1 483 ? -18.154 -15.330 27.789 1.00 97.75 483 SER A O 1
ATOM 3655 N N . THR A 1 484 ? -18.229 -14.784 25.612 1.00 97.94 484 THR A N 1
ATOM 3656 C CA . THR A 1 484 ? -16.856 -14.265 25.523 1.00 97.94 484 THR A CA 1
ATOM 3657 C C . THR A 1 484 ? -16.626 -13.128 26.519 1.00 97.94 484 THR A C 1
ATOM 3659 O O . THR A 1 484 ? -15.619 -13.122 27.232 1.00 97.94 484 THR A O 1
ATOM 3662 N N . PHE A 1 485 ? -17.582 -12.197 26.641 1.00 98.00 485 PHE A N 1
ATOM 3663 C CA . PHE A 1 485 ? -17.516 -11.092 27.601 1.00 98.00 485 PHE A CA 1
ATOM 3664 C C . PHE A 1 485 ? -17.410 -11.582 29.056 1.00 98.00 485 PHE A C 1
ATOM 3666 O O . PHE A 1 485 ? -16.590 -11.099 29.845 1.00 98.00 485 PHE A O 1
ATOM 3673 N N . VAL A 1 486 ? -18.205 -12.590 29.409 1.00 97.38 486 VAL A N 1
ATOM 3674 C CA . VAL A 1 486 ? -18.223 -13.244 30.723 1.00 97.38 486 VAL A CA 1
ATOM 3675 C C . VAL A 1 486 ? -16.904 -13.973 31.003 1.00 97.38 486 VAL A C 1
ATOM 3677 O O . VAL A 1 486 ? -16.349 -13.805 32.095 1.00 97.38 486 VAL A O 1
ATOM 3680 N N . GLU A 1 487 ? -16.394 -14.752 30.048 1.00 96.88 487 GLU A N 1
ATOM 3681 C CA . GLU A 1 487 ? -15.172 -15.563 30.170 1.00 96.88 487 GLU A CA 1
ATOM 3682 C C . GLU A 1 487 ? -13.897 -14.725 30.280 1.00 96.88 487 GLU A C 1
ATOM 3684 O O . GLU A 1 487 ? -12.959 -15.069 31.025 1.00 96.88 487 GLU A O 1
ATOM 3689 N N . MET A 1 488 ? -13.860 -13.599 29.559 1.00 95.69 488 MET A N 1
ATOM 3690 C CA . MET A 1 488 ? -12.729 -12.682 29.604 1.00 95.69 488 MET A CA 1
ATOM 3691 C C . MET A 1 488 ? -12.663 -11.880 30.906 1.00 95.69 488 MET A C 1
ATOM 3693 O O . MET A 1 488 ? -11.614 -11.303 31.182 1.00 95.69 488 MET A O 1
ATOM 3697 N N . GLY A 1 489 ? -13.725 -11.874 31.721 1.00 96.12 489 GLY A N 1
ATOM 3698 C CA . GLY A 1 489 ? -13.805 -11.113 32.971 1.00 96.12 489 GLY A CA 1
ATOM 3699 C C . GLY A 1 489 ? -14.344 -9.690 32.798 1.00 96.12 489 GLY A C 1
ATOM 3700 O O . GLY A 1 489 ? -13.890 -8.781 33.498 1.00 96.12 489 GLY A O 1
ATOM 3701 N N . GLY A 1 490 ? -15.276 -9.497 31.859 1.00 95.56 490 GLY A N 1
ATOM 3702 C CA . GLY A 1 490 ? -15.967 -8.230 31.626 1.00 95.56 490 GLY A CA 1
ATOM 3703 C C . GLY A 1 490 ? -16.737 -7.715 32.848 1.00 95.56 490 GLY A C 1
ATOM 3704 O O . GLY A 1 490 ? -17.120 -8.473 33.748 1.00 95.56 490 GLY A O 1
ATOM 3705 N N . HIS A 1 491 ? -16.968 -6.403 32.895 1.00 94.88 491 HIS A N 1
ATOM 3706 C CA . HIS A 1 491 ? -17.613 -5.720 34.024 1.00 94.88 491 HIS A CA 1
ATOM 3707 C C . HIS A 1 491 ? -19.135 -5.870 34.004 1.00 94.88 491 HIS A C 1
ATOM 3709 O O . HIS A 1 491 ? -19.863 -4.934 33.690 1.00 94.88 491 HIS A O 1
ATOM 3715 N N . ARG A 1 492 ? -19.634 -7.047 34.386 1.00 94.44 492 ARG A N 1
ATOM 3716 C CA . ARG A 1 492 ? -21.072 -7.388 34.348 1.00 94.44 492 ARG A CA 1
ATOM 3717 C C . ARG A 1 492 ? -21.973 -6.382 35.067 1.00 94.44 492 ARG A C 1
ATOM 3719 O O . ARG A 1 492 ? -23.083 -6.141 34.621 1.00 94.44 492 ARG A O 1
ATOM 3726 N N . GLN A 1 493 ? -21.485 -5.772 36.144 1.00 93.19 493 GLN A N 1
ATOM 3727 C CA . GLN A 1 493 ? -22.210 -4.755 36.907 1.00 93.19 493 GLN A CA 1
ATOM 3728 C C . GLN A 1 493 ? -22.469 -3.451 36.129 1.00 93.19 493 GLN A C 1
ATOM 3730 O O . GLN A 1 493 ? -23.325 -2.671 36.527 1.00 93.19 493 GLN A O 1
ATOM 3735 N N . ALA A 1 494 ? -21.724 -3.203 35.048 1.00 93.12 494 ALA A N 1
ATOM 3736 C CA . ALA A 1 494 ? -21.882 -2.038 34.180 1.00 93.12 494 ALA A CA 1
ATOM 3737 C C . ALA A 1 494 ? -22.681 -2.348 32.898 1.00 93.12 494 ALA A C 1
ATOM 3739 O O . ALA A 1 494 ? -22.969 -1.434 32.124 1.00 93.12 494 ALA A O 1
ATOM 3740 N N . LEU A 1 495 ? -23.026 -3.621 32.665 1.00 96.38 495 LEU A N 1
ATOM 3741 C CA . LEU A 1 495 ? -23.725 -4.069 31.465 1.00 96.38 495 LEU A CA 1
ATOM 3742 C C . LEU A 1 495 ? -25.213 -3.707 31.536 1.00 96.38 495 LEU A C 1
ATOM 3744 O O . LEU A 1 495 ? -25.892 -4.026 32.511 1.00 96.38 495 LEU A O 1
ATOM 3748 N N . ARG A 1 496 ? -25.724 -3.055 30.490 1.00 96.56 496 ARG A N 1
ATOM 3749 C CA . ARG A 1 496 ? -27.114 -2.580 30.382 1.00 96.56 496 ARG A CA 1
ATOM 3750 C C . ARG A 1 496 ? -27.776 -3.115 29.110 1.00 96.56 496 ARG A C 1
ATOM 3752 O O . ARG A 1 496 ? -27.083 -3.519 28.181 1.00 96.56 496 ARG A O 1
ATOM 3759 N N . GLN A 1 497 ? -29.106 -3.116 29.040 1.00 97.81 497 GLN A N 1
ATOM 3760 C CA . GLN A 1 497 ? -29.807 -3.458 27.795 1.00 97.81 497 GLN A CA 1
ATOM 3761 C C . GLN A 1 497 ? -29.731 -2.284 26.812 1.00 97.81 497 GLN A C 1
ATOM 3763 O O . GLN A 1 497 ? -29.840 -1.126 27.225 1.00 97.81 497 GLN A O 1
ATOM 3768 N N . LEU A 1 498 ? -29.591 -2.559 25.510 1.00 97.25 498 LEU A N 1
ATOM 3769 C CA . LEU A 1 498 ? -29.496 -1.494 24.500 1.00 97.25 498 LEU A CA 1
ATOM 3770 C C . LEU A 1 498 ? -30.717 -0.558 24.517 1.00 97.25 498 LEU A C 1
ATOM 3772 O O . LEU A 1 498 ? -30.569 0.657 24.384 1.00 97.25 498 LEU A O 1
ATOM 3776 N N . LYS A 1 499 ? -31.918 -1.108 24.725 1.00 97.00 499 LYS A N 1
ATOM 3777 C CA . LYS A 1 499 ? -33.167 -0.332 24.818 1.00 97.00 499 LYS A CA 1
ATOM 3778 C C . LYS A 1 499 ? -33.129 0.735 25.922 1.00 97.00 499 LYS A C 1
ATOM 3780 O O . LYS A 1 499 ? -33.628 1.837 25.716 1.00 97.00 499 LYS A O 1
ATOM 3785 N N . ASP A 1 500 ? -32.492 0.432 27.055 1.00 96.25 500 ASP A N 1
ATOM 3786 C CA . ASP A 1 500 ? -32.420 1.345 28.197 1.00 96.25 500 ASP A CA 1
ATOM 3787 C C . ASP A 1 500 ? -31.465 2.505 27.883 1.00 96.25 500 ASP A C 1
ATOM 3789 O O . ASP A 1 500 ? -31.744 3.656 28.219 1.00 96.25 500 ASP A O 1
ATOM 3793 N N . LEU A 1 501 ? -30.364 2.223 27.171 1.00 94.88 501 LEU A N 1
ATOM 3794 C CA . LEU A 1 501 ? -29.451 3.258 26.683 1.00 94.88 501 LEU A CA 1
ATOM 3795 C C . LEU A 1 501 ? -30.130 4.171 25.652 1.00 94.88 501 LEU A C 1
ATOM 3797 O O . LEU A 1 501 ? -29.982 5.388 25.741 1.00 94.88 501 LEU A O 1
ATOM 3801 N N . LYS A 1 502 ? -30.884 3.605 24.699 1.00 94.69 502 LYS A N 1
ATOM 3802 C CA . LYS A 1 502 ? -31.635 4.385 23.699 1.00 94.69 502 LYS A CA 1
ATOM 3803 C C . LYS A 1 502 ? -32.602 5.359 24.378 1.00 94.69 502 LYS A C 1
ATOM 3805 O O . LYS A 1 502 ? -32.552 6.551 24.092 1.00 94.69 502 LYS A O 1
ATOM 3810 N N . ALA A 1 503 ? -33.389 4.882 25.344 1.00 94.19 503 ALA A N 1
ATOM 3811 C CA . ALA A 1 503 ? -34.302 5.728 26.114 1.00 94.19 503 ALA A CA 1
ATOM 3812 C C . ALA A 1 503 ? -33.568 6.835 26.900 1.00 94.19 503 ALA A C 1
ATOM 3814 O O . ALA A 1 503 ? -34.035 7.975 26.954 1.00 94.19 503 ALA A O 1
ATOM 3815 N N . GLN A 1 504 ? -32.402 6.526 27.485 1.00 92.06 504 GLN A N 1
ATOM 3816 C CA . GLN A 1 504 ? -31.577 7.510 28.190 1.00 92.06 504 GLN A CA 1
ATOM 3817 C C . GLN A 1 504 ? -31.055 8.613 27.251 1.00 92.06 504 GLN A C 1
ATOM 3819 O O . GLN A 1 504 ? -31.126 9.793 27.601 1.00 92.06 504 GLN A O 1
ATOM 3824 N N . GLU A 1 505 ? -30.526 8.256 26.078 1.00 91.88 505 GLU A N 1
ATOM 3825 C CA . GLU A 1 505 ? -30.015 9.241 25.116 1.00 91.88 505 GLU A CA 1
ATOM 3826 C C . GLU A 1 505 ? -31.149 10.065 24.493 1.00 91.88 505 GLU A C 1
ATOM 3828 O O . GLU A 1 505 ? -31.025 11.284 24.400 1.00 91.88 505 GLU A O 1
ATOM 3833 N N . GLU A 1 506 ? -32.292 9.458 24.162 1.00 91.38 506 GLU A N 1
ATOM 3834 C CA . GLU A 1 506 ? -33.474 10.205 23.716 1.00 91.38 506 GLU A CA 1
ATOM 3835 C C . GLU A 1 506 ? -33.891 11.257 24.750 1.00 91.38 506 GLU A C 1
ATOM 3837 O O . GLU A 1 506 ? -34.085 12.419 24.397 1.00 91.38 506 GLU A O 1
ATOM 3842 N N . ALA A 1 507 ? -33.959 10.896 26.035 1.00 91.44 507 ALA A N 1
ATOM 3843 C CA . ALA A 1 507 ? -34.301 11.832 27.106 1.00 91.44 507 ALA A CA 1
ATOM 3844 C C . ALA A 1 507 ? -33.275 12.970 27.262 1.00 91.44 507 ALA A C 1
ATOM 3846 O O . ALA A 1 507 ? -33.658 14.111 27.511 1.00 91.44 507 ALA A O 1
ATOM 3847 N N . LYS A 1 508 ? -31.981 12.678 27.091 1.00 89.00 508 LYS A N 1
ATOM 3848 C CA . LYS A 1 508 ? -30.877 13.649 27.198 1.00 89.00 508 LYS A CA 1
ATOM 3849 C C . LYS A 1 508 ? -30.899 14.712 26.095 1.00 89.00 508 LYS A C 1
ATOM 3851 O O . LYS A 1 508 ? -30.464 15.839 26.333 1.00 89.00 508 LYS A O 1
ATOM 3856 N N . TRP A 1 509 ? -31.379 14.355 24.905 1.00 86.88 509 TRP A N 1
ATOM 3857 C CA . TRP A 1 509 ? -31.424 15.244 23.738 1.00 86.88 509 TRP A CA 1
ATOM 3858 C C . TRP A 1 509 ? -32.819 15.799 23.431 1.00 86.88 509 TRP A C 1
ATOM 3860 O O . TRP A 1 509 ? -32.951 16.685 22.589 1.00 86.88 509 TRP A O 1
ATOM 3870 N N . LYS A 1 510 ? -33.862 15.340 24.130 1.00 79.25 510 LYS A N 1
ATOM 3871 C CA . LYS A 1 510 ? -35.222 15.867 23.986 1.00 79.25 510 LYS A CA 1
ATOM 3872 C C . LYS A 1 510 ? -35.263 17.349 24.388 1.00 79.25 510 LYS A C 1
ATOM 3874 O O . LYS A 1 510 ? -35.195 17.677 25.568 1.00 79.25 510 LYS A O 1
ATOM 3879 N N . GLY A 1 511 ? -35.392 18.234 23.397 1.00 67.31 511 GLY A N 1
ATOM 3880 C CA . GLY A 1 511 ? -35.491 19.689 23.584 1.00 67.31 511 GLY A CA 1
ATOM 3881 C C . GLY A 1 511 ? -34.190 20.483 23.394 1.00 67.31 511 GLY A C 1
ATOM 3882 O O . GLY A 1 511 ? -34.159 21.647 23.788 1.00 67.31 511 GLY A O 1
ATOM 3883 N N . ARG A 1 512 ? -33.135 19.881 22.826 1.00 60.66 512 ARG A N 1
ATOM 3884 C CA . ARG A 1 512 ? -31.897 20.568 22.418 1.00 60.66 512 ARG A CA 1
ATOM 3885 C C . ARG A 1 512 ? -31.834 20.857 20.927 1.00 60.66 512 ARG A C 1
ATOM 3887 O O . ARG A 1 512 ? -32.381 20.042 20.155 1.00 60.66 512 ARG A O 1
#

Secondary structure (DSSP, 8-state):
--B-TTT-----HHHHT-TTS-EEEEEETTEEEEEE-TT-----HHHHT-TT--BPPP-SPPTTEEEP-SSTT--EEEBTPBPTTSS-EEETTEEE-SSPPPPPPPPPHHHHHHHHHHTS-SS-STT----SSTTSPPSEEEEEEETTEEEEEEEEEEEESSEEEEEEEE-SS----TTPEEEETTEEEEEEEEEETTEEEEEEE-HHHHTSTTHHHHHHHHHHHHTT--EEEEETTS-EEEE-TTS--EETTEEP-EE-SS-HHHHHHHSHHHHTTS-SEEEEE-SS-EEETTTSHHHHHTT----SEE-SSEEEETTEEE--BSSSGGGBS--SGGGG--EE-GGG--TT-EEEEEETTSS-EEEEEE-TTS-EEEEPPPHHHHHHHHHHHHTSEEP-EEEEEEEEE-HHHHHTTBS-HHHHHHHHHTTSSEEEETTEEPEEPSSSSEEEEEEGGGSPTT--EEETTTEEEEEEEEEEEHHHHHHHTB-GGG-EEHHHHHHHHHHHHTT-

pLDDT: mean 93.89, std 4.62, range [60.66, 98.69]

Foldseek 3Di:
DAFQPVLDPQPCPLQVLQLQNQWDFDDDPPHTDIDGHPLFQQLCPSQVPRPSSGDDRDDDADPQFAQDLPFLSRTTAHAQHAGSVNQWHQHPNDTDGPDDDDDDDDDDPVVVVQLVVLLFALDFLQVQEADPPQLAAGSDWAWDQDPNFTKIKGWYFDFFLQKKKKKWFQALAWFDDAQFFKDDPNDGQWTFHDDDQRTTMTIGHGNVSCPDPCQQVNLVVLLCQLLQHWDWIHTVVGWTWIAGAPDFIATNNRTGFWHFPDAQLVLCVVCVVLPPPLFLWEWADAQAKIFTNLQGSSVVVVPRHDLQFDFDADDDGGRIHNFHADPDANRGVDPDQLNRRVDGDQVSAAFQGKYWYHYRQLPDIWIWTAHRSRRIDTDPRDPSRNVSSVVSNVVTHGTHMWMKMKGFDDSSNQSSFFPASVLVQVCVLVSQKFKDWSRFGWAFDDDDGGITIGTSSPHHRPQWDADPSRGITIIMMIMHGPVSSVVRGGDPVNYDHSVVVVVVVCVVPVPD